Protein AF-0000000069873678 (afdb_homodimer)

Radius of gyration: 23.86 Å; Cα contacts (8 Å, |Δi|>4): 475; chains: 2; bounding box: 58×90×46 Å

InterPro domains:
  IPR001647 DNA-binding HTH domain, TetR-type [PF00440] (11-56)
  IPR001647 DNA-binding HTH domain, TetR-type [PS50977] (5-65)
  IPR009057 Homedomain-like superfamily [SSF46689] (2-70)

Nearest PDB structures (foldseek):
  3ppb-assembly1_B  TM=6.977E-01  e=7.690E-06  Shewanella loihica PV-4
  4mo7-assembly1_A-2  TM=7.384E-01  e=1.242E-04  Pseudomonas fluorescens A506
  2ras-assembly1_A  TM=6.532E-01  e=5.915E-05  Novosphingobium aromaticivorans DSM 12444
  3him-assembly1_A  TM=7.157E-01  e=1.591E-03  Rhodococcus jostii
  3anp-assembly2_B  TM=6.110E-01  e=5.228E-04  Thermus thermophilus

Foldseek 3Di:
DPPPPPLLNLLLVLQLVVCLVPNLVRDDLCVSCVSSVHDSVVVCVNQVDSLSSLLVSVCVLCVVLLVQLVVLLPDPDQLLVSLVSNLVSVLVSLLVCLLSVLRLVVCVVVPNPSSVVCVVCCCVTSVVSSLVSQVSCVVVVFFADDDSVVLSCLLCCQQRVLSSVLNNCVPPDVVVCVVVCVVCVCLSNPSVNSSVSNVVSSVVGTRD/DPPPPPLLNLLLVLQLVVCLVPNLVPDDLCVSCVSSVHDSVVVCVNQVDSLSSLLVSVCVLCVVLQVQLVVLLPDPDQLLVSLLSNLVSVLVSLLVCLLSVLRLVVCVVVPNPSSVVCVVPCCVTSVVSSLVSQVSCVVVVFFADDDSVVLSCLLCCQRRVLSSVLSNCVPPDVVVCVVVCVVCVCLSNPSVNSSVSNVVSSVVGTRD

Secondary structure (DSSP, 8-state):
------HHHHHHHHHHHHHHHH-STT--HHHHHHHHT--HHHHHHHHSSHHHHHHHHHHHHHHHHHHHHHHHHTS---HHHHHHHHHHHHHHHHHHHHHHHHHHHHHHHTT-HHHHHHHHTGGGSHHHHHHHHHHHHHHHTSB-SS-HHHHHHHHHHHHHHHHHHHHHHHHS-HHHHHHHIIIIIHHHT-HHHHHHHHHHHHHHHB--/------HHHHHHHHHHHHHHHH-STT--HHHHHHHHT--HHHHHHHHSSHHHHHHHHHHHHHHHHHHHHHHHHTS---HHHHHHHHHHHHHHHHHHHHHHHHHHHHHHHTT-HHHHHHHHTGGGSHHHHHHHHHHHHHHHTSB-SS-HHHHHHHHHHHHHHHHHHHHHHHHS-HHHHHHHIIIIIHHHT-HHHHHHHHHHHHHHHB--

Structure (mmCIF, N/CA/C/O backbone):
data_AF-0000000069873678-model_v1
#
loop_
_entity.id
_entity.type
_entity.pdbx_description
1 polymer 'Transcriptional regulator, TetR family'
#
loop_
_atom_site.group_PDB
_atom_site.id
_atom_site.type_symbol
_atom_site.label_atom_id
_atom_site.label_alt_id
_atom_site.label_comp_id
_atom_site.label_asym_id
_atom_site.label_entity_id
_atom_site.label_seq_id
_atom_site.pdbx_PDB_ins_code
_atom_site.Cartn_x
_atom_site.Cartn_y
_atom_site.Cartn_z
_atom_site.occupancy
_atom_site.B_iso_or_equiv
_atom_site.auth_seq_id
_atom_site.auth_comp_id
_atom_site.auth_asym_id
_atom_site.auth_atom_id
_atom_site.pdbx_PDB_model_num
ATOM 1 N N . MET A 1 1 ? 19.719 -43.75 -8.406 1 40.03 1 MET A N 1
ATOM 2 C CA . MET A 1 1 ? 20.516 -42.531 -8.469 1 40.03 1 MET A CA 1
ATOM 3 C C . MET A 1 1 ? 19.609 -41.281 -8.43 1 40.03 1 MET A C 1
ATOM 5 O O . MET A 1 1 ? 18.609 -41.219 -9.156 1 40.03 1 MET A O 1
ATOM 9 N N . PRO A 1 2 ? 19.422 -40.688 -7.355 1 47.22 2 PRO A N 1
ATOM 10 C CA . PRO A 1 2 ? 18.391 -39.625 -7.336 1 47.22 2 PRO A CA 1
ATOM 11 C C . PRO A 1 2 ? 18.328 -38.844 -8.641 1 47.22 2 PRO A C 1
ATOM 13 O O . PRO A 1 2 ? 19.328 -38.719 -9.344 1 47.22 2 PRO A O 1
ATOM 16 N N . LYS A 1 3 ? 17.359 -39.031 -9.383 1 52.12 3 LYS A N 1
ATOM 17 C CA . LYS A 1 3 ? 17.203 -38.438 -10.711 1 52.12 3 LYS A CA 1
ATOM 18 C C . LYS A 1 3 ? 17.922 -37.125 -10.812 1 52.12 3 LYS A C 1
ATOM 20 O O . LYS A 1 3 ? 17.703 -36.219 -9.992 1 52.12 3 LYS A O 1
ATOM 25 N N . ARG A 1 4 ? 19.078 -36.969 -11.289 1 53.94 4 ARG A N 1
ATOM 26 C CA . ARG A 1 4 ? 20.062 -35.906 -11.555 1 53.94 4 ARG A CA 1
ATOM 27 C C . ARG A 1 4 ? 19.375 -34.625 -12.016 1 53.94 4 ARG A C 1
ATOM 29 O O . ARG A 1 4 ? 18.734 -34.594 -13.07 1 53.94 4 ARG A O 1
ATOM 36 N N . LYS A 1 5 ? 18.875 -33.812 -11.016 1 65.31 5 LYS A N 1
ATOM 37 C CA . LYS A 1 5 ? 18.266 -32.562 -11.453 1 65.31 5 LYS A CA 1
ATOM 38 C C . LYS A 1 5 ? 19.047 -31.938 -12.602 1 65.31 5 LYS A C 1
ATOM 40 O O . LYS A 1 5 ? 20.281 -31.859 -12.562 1 65.31 5 LYS A O 1
ATOM 45 N N . SER A 1 6 ? 18.391 -31.859 -13.711 1 89.12 6 SER A N 1
ATOM 46 C CA . SER A 1 6 ? 19.031 -31.266 -14.875 1 89.12 6 SER A CA 1
ATOM 47 C C . SER A 1 6 ? 19.766 -29.969 -14.5 1 89.12 6 SER A C 1
ATOM 49 O O . SER A 1 6 ? 19.469 -29.375 -13.461 1 89.12 6 SER A O 1
ATOM 51 N N . THR A 1 7 ? 20.969 -29.812 -14.906 1 93.38 7 THR A N 1
ATOM 52 C CA . THR A 1 7 ? 21.719 -28.562 -14.766 1 93.38 7 THR A CA 1
ATOM 53 C C . THR A 1 7 ? 20.797 -27.359 -14.805 1 93.38 7 THR A C 1
ATOM 55 O O . THR A 1 7 ? 20.969 -26.406 -14.047 1 93.38 7 THR A O 1
ATOM 58 N N . ARG A 1 8 ? 19.828 -27.547 -15.578 1 95.56 8 ARG A N 1
ATOM 59 C CA . ARG A 1 8 ? 18.859 -26.469 -15.719 1 95.56 8 ARG A CA 1
ATOM 60 C C . ARG A 1 8 ? 18.094 -26.234 -14.414 1 95.56 8 ARG A C 1
ATOM 62 O O . ARG A 1 8 ? 17.984 -25.094 -13.953 1 95.56 8 ARG A O 1
ATOM 69 N N . GLU A 1 9 ? 17.594 -27.281 -13.773 1 96.44 9 GLU A N 1
ATOM 70 C CA . GLU A 1 9 ? 16.859 -27.203 -12.516 1 96.44 9 GLU A CA 1
ATOM 71 C C . GLU A 1 9 ? 17.766 -26.719 -11.383 1 96.44 9 GLU A C 1
ATOM 73 O O . GLU A 1 9 ? 17.344 -25.938 -10.531 1 96.44 9 GLU A O 1
ATOM 78 N N . HIS A 1 10 ? 18.938 -27.219 -11.453 1 96.62 10 HIS A N 1
ATOM 79 C CA . HIS A 1 10 ? 19.906 -26.812 -10.438 1 96.62 10 HIS A CA 1
ATOM 80 C C . HIS A 1 10 ? 20.188 -25.312 -10.5 1 96.62 10 HIS A C 1
ATOM 82 O O . HIS A 1 10 ? 20.25 -24.641 -9.461 1 96.62 10 HIS A O 1
ATOM 88 N N . LEU A 1 11 ? 20.359 -24.766 -11.664 1 97.25 11 LEU A N 1
ATOM 89 C CA . LEU A 1 11 ? 20.562 -23.344 -11.859 1 97.25 11 LEU A CA 1
ATOM 90 C C . LEU A 1 11 ? 19.359 -22.547 -11.375 1 97.25 11 LEU A C 1
ATOM 92 O O . LEU A 1 11 ? 19.516 -21.516 -10.703 1 97.25 11 LEU A O 1
ATOM 96 N N . LEU A 1 12 ? 18.203 -23.047 -11.68 1 97.5 12 LEU A N 1
ATOM 97 C CA . LEU A 1 12 ? 16.984 -22.359 -11.258 1 97.5 12 LEU A CA 1
ATOM 98 C C . LEU A 1 12 ? 16.844 -22.375 -9.734 1 97.5 12 LEU A C 1
ATOM 100 O O . LEU A 1 12 ? 16.5 -21.359 -9.133 1 97.5 12 LEU A O 1
ATOM 104 N N . ASN A 1 13 ? 17.156 -23.484 -9.109 1 97.31 13 ASN A N 1
ATOM 105 C CA . ASN A 1 13 ? 17.078 -23.594 -7.656 1 97.31 13 ASN A CA 1
ATOM 106 C C . ASN A 1 13 ? 18.094 -22.672 -6.977 1 97.31 13 ASN A C 1
ATOM 108 O O . ASN A 1 13 ? 17.766 -22 -5.996 1 97.31 13 ASN A O 1
ATOM 112 N N . THR A 1 14 ? 19.266 -22.672 -7.516 1 97.44 14 THR A N 1
ATOM 113 C CA . THR A 1 14 ? 20.312 -21.812 -6.977 1 97.44 14 THR A CA 1
ATOM 114 C C . THR A 1 14 ? 19.953 -20.328 -7.152 1 97.44 14 THR A C 1
ATOM 116 O O . THR A 1 14 ? 20.141 -19.531 -6.234 1 97.44 14 THR A O 1
ATOM 119 N N . GLY A 1 15 ? 19.469 -20 -8.328 1 97.44 15 GLY A N 1
ATOM 120 C CA . GLY A 1 15 ? 19.016 -18.641 -8.586 1 97.44 15 GLY A CA 1
ATOM 121 C C . GLY A 1 15 ? 17.922 -18.188 -7.652 1 97.44 15 GLY A C 1
ATOM 122 O O . GLY A 1 15 ? 17.906 -17.031 -7.203 1 97.44 15 GLY A O 1
ATOM 123 N N . ALA A 1 16 ? 17.031 -19.109 -7.359 1 96.62 16 ALA A N 1
ATOM 124 C CA . ALA A 1 16 ? 15.938 -18.797 -6.441 1 96.62 16 ALA A CA 1
ATOM 125 C C . ALA A 1 16 ? 16.469 -18.438 -5.059 1 96.62 16 ALA A C 1
ATOM 127 O O . ALA A 1 16 ? 15.969 -17.5 -4.414 1 96.62 16 ALA A O 1
ATOM 128 N N . MET A 1 17 ? 17.453 -19.125 -4.66 1 95.5 17 MET A N 1
ATOM 129 C CA . MET A 1 17 ? 18.062 -18.859 -3.369 1 95.5 17 MET A CA 1
ATOM 130 C C . MET A 1 17 ? 18.734 -17.484 -3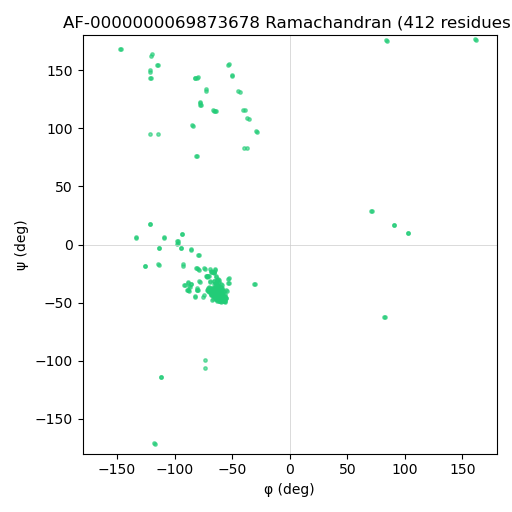.367 1 95.5 17 MET A C 1
ATOM 132 O O . MET A 1 17 ? 18.578 -16.703 -2.42 1 95.5 17 MET A O 1
ATOM 136 N N . ILE A 1 18 ? 19.438 -17.141 -4.438 1 95.69 18 ILE A N 1
ATOM 137 C CA . ILE A 1 18 ? 20.141 -15.867 -4.551 1 95.69 18 ILE A CA 1
ATOM 138 C C . ILE A 1 18 ? 19.125 -14.719 -4.547 1 95.69 18 ILE A C 1
ATOM 140 O O . ILE A 1 18 ? 19.281 -13.758 -3.791 1 95.69 18 ILE A O 1
ATOM 144 N N . VAL A 1 19 ? 18.094 -14.867 -5.324 1 95.38 19 VAL A N 1
ATOM 145 C CA . VAL A 1 19 ? 17.094 -13.812 -5.477 1 95.38 19 VAL A CA 1
ATOM 146 C C . VAL A 1 19 ? 16.297 -13.664 -4.184 1 95.38 19 VAL A C 1
ATOM 148 O O . VAL A 1 19 ? 15.914 -12.555 -3.807 1 95.38 19 VAL A O 1
ATOM 151 N N . GLY A 1 20 ? 16.047 -14.75 -3.566 1 91.56 20 GLY A N 1
ATOM 152 C CA . GLY A 1 20 ? 15.367 -14.711 -2.281 1 91.56 20 GLY A CA 1
ATOM 153 C C . GLY A 1 20 ? 16.141 -13.953 -1.22 1 91.56 20 GLY A C 1
ATOM 154 O O . GLY A 1 20 ? 15.555 -13.289 -0.365 1 91.56 20 GLY A O 1
ATOM 155 N N . GLU A 1 21 ? 17.422 -13.984 -1.313 1 86.81 21 GLU A N 1
ATOM 156 C CA . GLU A 1 21 ? 18.312 -13.375 -0.322 1 86.81 21 GLU A CA 1
ATOM 157 C C . GLU A 1 21 ? 18.578 -11.906 -0.65 1 86.81 21 GLU A C 1
ATOM 159 O O . GLU A 1 21 ? 18.609 -11.062 0.245 1 86.81 21 GLU A O 1
ATOM 164 N N . SER A 1 22 ? 18.75 -11.664 -2.023 1 87.62 22 SER A N 1
ATOM 165 C CA . SER A 1 22 ? 19.328 -10.352 -2.344 1 87.62 22 SER A CA 1
ATOM 166 C C . SER A 1 22 ? 18.547 -9.672 -3.463 1 87.62 22 SER A C 1
ATOM 168 O O . SER A 1 22 ? 18.922 -8.594 -3.924 1 87.62 22 SER A O 1
ATOM 170 N N . GLY A 1 23 ? 17.453 -10.289 -3.859 1 92 23 GLY A N 1
ATOM 171 C CA . GLY A 1 23 ? 16.656 -9.672 -4.91 1 92 23 GLY A CA 1
ATOM 172 C C . GLY A 1 23 ? 17.156 -10 -6.305 1 92 23 GLY A C 1
ATOM 173 O O . GLY A 1 23 ? 18.203 -10.641 -6.465 1 92 23 GLY A O 1
ATOM 174 N N . LEU A 1 24 ? 16.422 -9.547 -7.309 1 95.38 24 LEU A N 1
ATOM 175 C CA . LEU A 1 24 ? 16.734 -9.867 -8.703 1 95.38 24 LEU A CA 1
ATOM 176 C C . LEU A 1 24 ? 17.984 -9.148 -9.156 1 95.38 24 LEU A C 1
ATOM 178 O O . LEU A 1 24 ? 18.797 -9.719 -9.891 1 95.38 24 LEU A O 1
ATOM 182 N N . ARG A 1 25 ? 18.141 -7.98 -8.734 1 91.69 25 ARG A N 1
ATOM 183 C CA . ARG A 1 25 ? 19.219 -7.129 -9.227 1 91.69 25 ARG A CA 1
ATOM 184 C C . ARG A 1 25 ? 20.578 -7.656 -8.789 1 91.69 25 ARG A C 1
ATOM 186 O O . ARG A 1 25 ? 21.594 -7.418 -9.461 1 91.69 25 ARG A O 1
ATOM 193 N N . ALA A 1 26 ? 20.625 -8.375 -7.789 1 92.06 26 ALA A N 1
ATOM 194 C CA . ALA A 1 26 ? 21.875 -8.883 -7.246 1 92.06 26 ALA A CA 1
ATOM 195 C C . ALA A 1 26 ? 22.344 -10.117 -8.016 1 92.06 26 ALA A C 1
ATOM 197 O O . ALA A 1 26 ? 23.516 -10.516 -7.906 1 92.06 26 ALA A O 1
ATOM 198 N N . LEU A 1 27 ? 21.469 -10.734 -8.68 1 96.56 27 LEU A N 1
ATOM 199 C CA . LEU A 1 27 ? 21.828 -11.961 -9.383 1 96.56 27 LEU A CA 1
ATOM 200 C C . LEU A 1 27 ? 22.578 -11.656 -10.68 1 96.56 27 LEU A C 1
ATOM 202 O O . LEU A 1 27 ? 22.062 -10.953 -11.547 1 96.56 27 LEU A O 1
ATOM 206 N N . THR A 1 28 ? 23.812 -12.141 -10.797 1 96.62 28 THR A N 1
ATOM 207 C CA . THR A 1 28 ? 24.594 -12.086 -12.023 1 96.62 28 THR A CA 1
ATOM 208 C C . THR A 1 28 ? 24.844 -13.484 -12.57 1 96.62 28 THR A C 1
ATOM 210 O O . THR A 1 28 ? 24.844 -14.461 -11.82 1 96.62 28 THR A O 1
ATOM 213 N N . VAL A 1 29 ? 25.047 -13.492 -13.898 1 97.5 29 VAL A N 1
ATOM 214 C CA . VAL A 1 29 ? 25.281 -14.781 -14.539 1 97.5 29 VAL A CA 1
ATOM 215 C C . VAL A 1 29 ? 26.562 -15.406 -13.977 1 97.5 29 VAL A C 1
ATOM 217 O O . VAL A 1 29 ? 26.578 -16.594 -13.641 1 97.5 29 VAL A O 1
ATOM 220 N N . ARG A 1 30 ? 27.594 -14.609 -13.852 1 97.06 30 ARG A N 1
ATOM 221 C CA . ARG A 1 30 ? 28.859 -15.094 -13.312 1 97.06 30 ARG A CA 1
ATOM 222 C C . ARG A 1 30 ? 28.688 -15.586 -11.875 1 97.06 30 ARG A C 1
ATOM 224 O O . ARG A 1 30 ? 29.141 -16.672 -11.531 1 97.06 30 ARG A O 1
ATOM 231 N N . GLY A 1 31 ? 28.047 -14.797 -11.055 1 96.94 31 GLY A N 1
ATOM 232 C CA . GLY A 1 31 ? 27.828 -15.156 -9.664 1 96.94 31 GLY A CA 1
ATOM 233 C C . GLY A 1 31 ? 26.984 -16.406 -9.5 1 96.94 31 GLY A C 1
ATOM 234 O O . GLY A 1 31 ? 27.266 -17.25 -8.648 1 96.94 31 GLY A O 1
ATOM 235 N N . LEU A 1 32 ? 25.922 -16.5 -10.242 1 97.81 32 LEU A N 1
ATOM 236 C CA . LEU A 1 32 ? 25.047 -17.656 -10.203 1 97.81 32 LEU A CA 1
ATOM 237 C C . LEU A 1 32 ? 25.797 -18.922 -10.625 1 97.81 32 LEU A C 1
ATOM 239 O O . LEU A 1 32 ? 25.703 -19.953 -9.969 1 97.81 32 LEU A O 1
ATOM 243 N N . SER A 1 33 ? 26.547 -18.844 -11.703 1 97.44 33 SER A N 1
ATOM 244 C CA . SER A 1 33 ? 27.297 -19.984 -12.203 1 97.44 33 SER A CA 1
ATOM 245 C C . SER A 1 33 ? 28.312 -20.469 -11.164 1 97.44 33 SER A C 1
ATOM 247 O O . SER A 1 33 ? 28.438 -21.672 -10.93 1 97.44 33 SER A O 1
ATOM 249 N N . LEU A 1 34 ? 28.938 -19.578 -10.555 1 96.88 34 LEU A N 1
ATOM 250 C CA . LEU A 1 34 ? 29.922 -19.906 -9.523 1 96.88 34 LEU A CA 1
ATOM 251 C C . LEU A 1 34 ? 29.25 -20.625 -8.352 1 96.88 34 LEU A C 1
ATOM 253 O O . LEU A 1 34 ? 29.734 -21.672 -7.902 1 96.88 34 LEU A O 1
ATOM 257 N N . ARG A 1 35 ? 28.203 -20.125 -7.934 1 96.69 35 ARG A N 1
ATOM 258 C CA . ARG A 1 35 ? 27.5 -20.703 -6.785 1 96.69 35 ARG A CA 1
ATOM 259 C C . ARG A 1 35 ? 26.938 -22.078 -7.121 1 96.69 35 ARG A C 1
ATOM 261 O O . ARG A 1 35 ? 26.875 -22.969 -6.266 1 96.69 35 ARG A O 1
ATOM 268 N N . ALA A 1 36 ? 26.469 -22.234 -8.305 1 96.81 36 ALA A N 1
ATOM 269 C CA . ALA A 1 36 ? 25.875 -23.484 -8.758 1 96.81 36 ALA A CA 1
ATOM 270 C C . ALA A 1 36 ? 26.953 -24.5 -9.125 1 96.81 36 ALA A C 1
ATOM 272 O O . ALA A 1 36 ? 26.641 -25.656 -9.414 1 96.81 36 ALA A O 1
ATOM 273 N N . GLY A 1 37 ? 28.156 -24.062 -9.156 1 96.75 37 GLY A N 1
ATOM 274 C CA . GLY A 1 37 ? 29.234 -24.953 -9.539 1 96.75 37 GLY A CA 1
ATOM 275 C C . GLY A 1 37 ? 29.219 -25.312 -11.008 1 96.75 37 GLY A C 1
ATOM 276 O O . GLY A 1 37 ? 29.516 -26.453 -11.383 1 96.75 37 GLY A O 1
ATOM 277 N N . THR A 1 38 ? 28.734 -24.469 -11.797 1 95.38 38 THR A N 1
ATOM 278 C CA . THR A 1 38 ? 28.719 -24.625 -13.242 1 95.38 38 THR A CA 1
ATOM 279 C C . THR A 1 38 ? 29.531 -23.531 -13.914 1 95.38 38 THR A C 1
ATOM 281 O O . THR A 1 38 ? 30.312 -22.828 -13.25 1 95.38 38 THR A O 1
ATOM 284 N N . ASN A 1 39 ? 29.516 -23.391 -15.211 1 93.19 39 ASN A N 1
ATOM 285 C CA . ASN A 1 39 ? 30.172 -22.297 -15.922 1 93.19 39 ASN A CA 1
ATOM 286 C C . ASN A 1 39 ? 29.188 -21.453 -16.719 1 93.19 39 ASN A C 1
ATOM 288 O O . ASN A 1 39 ? 28.031 -21.859 -16.906 1 93.19 39 ASN A O 1
ATOM 292 N N . THR A 1 40 ? 29.656 -20.328 -17.078 1 95.44 40 THR A N 1
ATOM 293 C CA . THR A 1 40 ? 28.797 -19.359 -17.766 1 95.44 40 THR A CA 1
ATOM 294 C C . THR A 1 40 ? 28.312 -19.938 -19.109 1 95.44 40 THR A C 1
ATOM 296 O O . THR A 1 40 ? 27.219 -19.625 -19.562 1 95.44 40 THR A O 1
ATOM 299 N N . GLY A 1 41 ? 29.141 -20.734 -19.719 1 95.44 41 GLY A N 1
ATOM 300 C CA . GLY A 1 41 ? 28.734 -21.391 -20.953 1 95.44 41 GLY A CA 1
ATOM 301 C C . GLY A 1 41 ? 27.516 -22.266 -20.797 1 95.44 41 GLY A C 1
ATOM 302 O O . GLY A 1 41 ? 26.609 -22.25 -21.641 1 95.44 41 GLY A O 1
ATOM 303 N N . SER A 1 42 ? 27.484 -23 -19.781 1 95.06 42 SER A N 1
ATOM 304 C CA . SER A 1 42 ? 26.344 -23.844 -19.438 1 95.06 42 SER A CA 1
ATOM 305 C C . SER A 1 42 ? 25.094 -23 -19.234 1 95.06 42 SER A C 1
ATOM 307 O O . SER A 1 42 ? 24 -23.391 -19.688 1 95.06 42 SER A O 1
ATOM 309 N N . PHE A 1 43 ? 25.188 -21.859 -18.578 1 97.25 43 PHE A N 1
ATOM 310 C CA . PHE A 1 43 ? 24.062 -20.953 -18.375 1 97.25 43 PHE A CA 1
ATOM 311 C C . PHE A 1 43 ? 23.5 -20.484 -19.719 1 97.25 43 PHE A C 1
ATOM 313 O O . PHE A 1 43 ? 22.297 -20.547 -19.938 1 97.25 43 PHE A O 1
ATOM 320 N N . VAL A 1 44 ? 24.422 -20.031 -20.578 1 96.94 44 VAL A N 1
ATOM 321 C CA . VAL A 1 44 ? 24.016 -19.5 -21.875 1 96.94 44 VAL A CA 1
ATOM 322 C C . VAL A 1 44 ? 23.328 -20.578 -22.688 1 96.94 44 VAL A C 1
ATOM 324 O O . VAL A 1 44 ? 22.344 -20.312 -23.391 1 96.94 44 VAL A O 1
ATOM 327 N N . TYR A 1 45 ? 23.844 -21.766 -22.547 1 96.44 45 TYR A N 1
ATOM 328 C CA . TYR A 1 45 ? 23.266 -22.891 -23.25 1 96.44 45 TYR A CA 1
ATOM 329 C C . TYR A 1 45 ? 21.812 -23.125 -22.812 1 96.44 45 TYR A C 1
ATOM 331 O O . TYR A 1 45 ? 20.938 -23.344 -23.641 1 96.44 45 TYR A O 1
ATOM 339 N N . HIS A 1 46 ? 21.516 -23.062 -21.594 1 96.81 46 HIS A N 1
ATOM 340 C CA . HIS A 1 46 ? 20.219 -23.438 -21.047 1 96.81 46 HIS A CA 1
ATOM 341 C C . HIS A 1 46 ? 19.25 -22.266 -21.109 1 96.81 46 HIS A C 1
ATOM 343 O O . HIS A 1 46 ? 18.047 -22.453 -21.328 1 96.81 46 HIS A O 1
ATOM 349 N N . PHE A 1 47 ? 19.734 -20.953 -20.891 1 97.56 47 PHE A N 1
ATOM 350 C CA . PHE A 1 47 ? 18.797 -19.859 -20.688 1 97.56 47 PHE A CA 1
ATOM 351 C C . PHE A 1 47 ? 19.062 -18.719 -21.672 1 97.56 47 PHE A C 1
ATOM 353 O O . PHE A 1 47 ? 18.203 -17.859 -21.891 1 97.56 47 PHE A O 1
ATOM 360 N N . GLY A 1 48 ? 20.219 -18.734 -22.219 1 96.75 48 GLY A N 1
ATOM 361 C CA . GLY A 1 48 ? 20.578 -17.703 -23.156 1 96.75 48 GLY A CA 1
ATOM 362 C C . GLY A 1 48 ? 21.062 -16.422 -22.484 1 96.75 48 GLY A C 1
ATOM 363 O O . GLY A 1 48 ? 22.219 -16.031 -22.641 1 96.75 48 GLY A O 1
ATOM 364 N N . ASN A 1 49 ? 20.219 -15.742 -21.688 1 96.75 49 ASN A N 1
ATOM 365 C CA . ASN A 1 49 ? 20.594 -14.5 -21.031 1 96.75 49 ASN A CA 1
ATOM 366 C C . ASN A 1 49 ? 19.922 -14.352 -19.672 1 96.75 49 ASN A C 1
ATOM 368 O O . ASN A 1 49 ? 19.047 -15.141 -19.328 1 96.75 49 ASN A O 1
ATOM 372 N N . ARG A 1 50 ? 20.375 -13.406 -18.922 1 97.31 50 ARG A N 1
ATOM 373 C CA . ARG A 1 50 ? 19.922 -13.164 -17.562 1 97.31 50 ARG A CA 1
ATOM 374 C C . ARG A 1 50 ? 18.422 -12.867 -17.516 1 97.31 50 ARG A C 1
ATOM 376 O O . ARG A 1 50 ? 17.703 -13.367 -16.641 1 97.31 50 ARG A O 1
ATOM 383 N N . GLU A 1 51 ? 17.969 -12.125 -18.453 1 96 51 GLU A N 1
ATOM 384 C CA . GLU A 1 51 ? 16.562 -11.727 -18.469 1 96 51 GLU A CA 1
ATOM 385 C C . GLU A 1 51 ? 15.656 -12.938 -18.672 1 96 51 GLU A C 1
ATOM 387 O O . GLU A 1 51 ? 14.641 -13.07 -17.984 1 96 51 GLU A O 1
ATOM 392 N N . ALA A 1 52 ? 16.031 -13.719 -19.547 1 96.62 52 ALA A N 1
ATOM 393 C CA . ALA A 1 52 ? 15.266 -14.945 -19.781 1 96.62 52 ALA A CA 1
ATOM 394 C C . ALA A 1 52 ? 15.258 -15.828 -18.531 1 96.62 52 ALA A C 1
ATOM 396 O O . ALA A 1 52 ? 14.227 -16.406 -18.188 1 96.62 52 ALA A O 1
ATOM 397 N N . PHE A 1 53 ? 16.438 -15.969 -17.953 1 98.06 53 PHE A N 1
ATOM 398 C CA . PHE A 1 53 ? 16.562 -16.75 -16.719 1 98.06 53 PHE A CA 1
ATOM 399 C C . PHE A 1 53 ? 15.633 -16.203 -15.641 1 98.06 53 PHE A C 1
ATOM 401 O O . PHE A 1 53 ? 14.867 -16.953 -15.031 1 98.06 53 PHE A O 1
ATOM 408 N N . LEU A 1 54 ? 15.656 -14.906 -15.414 1 98 54 LEU A N 1
ATOM 409 C CA . LEU A 1 54 ? 14.859 -14.273 -14.367 1 98 54 LEU A CA 1
ATOM 410 C C . LEU A 1 54 ? 13.367 -14.414 -14.664 1 98 54 LEU A C 1
ATOM 412 O O . LEU A 1 54 ? 12.562 -14.617 -13.758 1 98 54 LEU A O 1
ATOM 416 N N . THR A 1 55 ? 13.031 -14.242 -15.93 1 96.19 55 THR A N 1
ATOM 417 C CA . THR A 1 55 ? 11.633 -14.406 -16.328 1 96.19 55 THR A CA 1
ATOM 418 C C . THR A 1 55 ? 11.133 -15.805 -15.977 1 96.19 55 THR A C 1
ATOM 420 O O . THR A 1 55 ? 10.062 -15.953 -15.391 1 96.19 55 THR A O 1
ATOM 423 N N . GLU A 1 56 ? 11.922 -16.75 -16.297 1 96.88 56 GLU A N 1
ATOM 424 C CA . GLU A 1 56 ? 11.547 -18.125 -15.984 1 96.88 56 GLU A CA 1
ATOM 425 C C . GLU A 1 56 ? 11.477 -18.344 -14.477 1 96.88 56 GLU A C 1
ATOM 427 O O . GLU A 1 56 ? 10.578 -19.047 -13.984 1 96.88 56 GLU A O 1
ATOM 432 N N . LEU A 1 57 ? 12.422 -17.859 -13.781 1 97.44 57 LEU A N 1
ATOM 433 C CA . LEU A 1 57 ? 12.461 -17.984 -12.328 1 97.44 57 LEU A CA 1
ATOM 434 C C . LEU A 1 57 ? 11.203 -17.406 -11.695 1 97.44 57 LEU A C 1
ATOM 436 O O . LEU A 1 57 ? 10.594 -18.031 -10.82 1 97.44 57 LEU A O 1
ATOM 440 N N . LEU A 1 58 ? 10.758 -16.266 -12.133 1 97.06 58 LEU A N 1
ATOM 441 C CA . LEU A 1 58 ? 9.57 -15.602 -11.602 1 97.06 58 LEU A CA 1
ATOM 442 C C . LEU A 1 58 ? 8.305 -16.391 -11.938 1 97.06 58 LEU A C 1
ATOM 444 O O . LEU A 1 58 ? 7.398 -16.5 -11.117 1 97.06 58 LEU A O 1
ATOM 448 N N . GLU A 1 59 ? 8.297 -16.875 -13.148 1 95.5 59 GLU A N 1
ATOM 449 C CA . GLU A 1 59 ? 7.145 -17.688 -13.547 1 95.5 59 GLU A CA 1
ATOM 450 C C . GLU A 1 59 ? 7.02 -18.938 -12.688 1 95.5 59 GLU A C 1
ATOM 452 O O . GLU A 1 59 ? 5.918 -19.297 -12.258 1 95.5 59 GLU A O 1
ATOM 457 N N . ARG A 1 60 ? 8.133 -19.547 -12.5 1 95.62 60 ARG A N 1
ATOM 458 C CA . ARG A 1 60 ? 8.148 -20.734 -11.664 1 95.62 60 ARG A CA 1
ATOM 459 C C . ARG A 1 60 ? 7.711 -20.406 -10.234 1 95.62 60 ARG A C 1
ATOM 461 O O . ARG A 1 60 ? 6.969 -21.172 -9.617 1 95.62 60 ARG A O 1
ATOM 468 N N . TRP A 1 61 ? 8.172 -19.344 -9.734 1 95.81 61 TRP A N 1
ATOM 469 C CA . TRP A 1 61 ? 7.828 -18.891 -8.398 1 95.81 61 TRP A CA 1
ATOM 470 C C . TRP A 1 61 ? 6.332 -18.625 -8.281 1 95.81 61 TRP A C 1
ATOM 472 O O . TRP A 1 61 ? 5.711 -18.969 -7.27 1 95.81 61 TRP A O 1
ATOM 482 N N . TYR A 1 62 ? 5.75 -18.031 -9.32 1 95.62 62 TYR A N 1
ATOM 483 C CA . TYR A 1 62 ? 4.355 -17.609 -9.336 1 95.62 62 TYR A CA 1
ATOM 484 C C . TYR A 1 62 ? 3.428 -18.781 -9.609 1 95.62 62 TYR A C 1
ATOM 486 O O . TYR A 1 62 ? 2.25 -18.75 -9.242 1 95.62 62 TYR A O 1
ATOM 494 N N . GLU A 1 63 ? 3.842 -19.828 -10.164 1 93.88 63 GLU A N 1
ATOM 495 C CA . GLU A 1 63 ? 3.064 -20.922 -10.727 1 93.88 63 GLU A CA 1
ATOM 496 C C . GLU A 1 63 ? 2.162 -21.562 -9.68 1 93.88 63 GLU A C 1
ATOM 498 O O . GLU A 1 63 ? 0.993 -21.844 -9.945 1 93.88 63 GLU A O 1
ATOM 503 N N . PRO A 1 64 ? 2.637 -21.797 -8.508 1 92.12 64 PRO A N 1
ATOM 504 C CA . PRO A 1 64 ? 1.771 -22.438 -7.508 1 92.12 64 PRO A CA 1
ATOM 505 C C . PRO A 1 64 ? 0.521 -21.609 -7.207 1 92.12 64 PRO A C 1
ATOM 507 O O . PRO A 1 64 ? -0.55 -22.172 -6.965 1 92.12 64 PRO A O 1
ATOM 510 N N . LEU A 1 65 ? 0.596 -20.312 -7.18 1 92.12 65 LEU A N 1
ATOM 511 C CA . LEU A 1 65 ? -0.581 -19.484 -6.965 1 92.12 65 LEU A CA 1
ATOM 512 C C . LEU A 1 65 ? -1.591 -19.672 -8.094 1 92.12 65 LEU A C 1
ATOM 514 O O . LEU A 1 65 ? -2.781 -19.859 -7.836 1 92.12 65 LEU A O 1
ATOM 518 N N . PHE A 1 66 ? -1.129 -19.625 -9.281 1 88.88 66 PHE A N 1
ATOM 519 C CA . PHE A 1 66 ? -2.016 -19.719 -10.438 1 88.88 66 PHE A CA 1
ATOM 520 C C . PHE A 1 66 ? -2.697 -21.078 -10.484 1 88.88 66 PHE A C 1
ATOM 522 O O . PHE A 1 66 ? -3.883 -21.172 -10.812 1 88.88 66 PHE A O 1
ATOM 529 N N . THR A 1 67 ? -1.926 -22.078 -10.141 1 88.06 67 THR A N 1
ATOM 530 C CA . THR A 1 67 ? -2.482 -23.422 -10.117 1 88.06 67 THR A CA 1
ATOM 531 C C . THR A 1 67 ? -3.582 -23.547 -9.07 1 88.06 67 THR A C 1
ATOM 533 O O . THR A 1 67 ? -4.629 -24.141 -9.32 1 88.06 67 THR A O 1
ATOM 536 N N . GLY A 1 68 ? -3.357 -22.969 -7.898 1 87.38 68 GLY A N 1
ATOM 537 C CA . GLY A 1 68 ? -4.371 -22.969 -6.855 1 87.38 68 GLY A CA 1
ATOM 538 C C . GLY A 1 68 ? -5.641 -22.234 -7.266 1 87.38 68 GLY A C 1
ATOM 539 O O . GLY A 1 68 ? -6.746 -22.75 -7.047 1 87.38 68 GLY A O 1
ATOM 540 N N . ILE A 1 69 ? -5.5 -21.141 -7.918 1 89.88 69 ILE A N 1
ATOM 541 C CA . ILE A 1 69 ? -6.625 -20.297 -8.336 1 89.88 69 ILE A CA 1
ATOM 542 C C . ILE A 1 69 ? -7.43 -21.031 -9.414 1 89.88 69 ILE A C 1
ATOM 544 O O . ILE A 1 69 ? -8.664 -21 -9.398 1 89.88 69 ILE A O 1
ATOM 548 N N . ARG A 1 70 ? -6.777 -21.625 -10.312 1 84.5 70 ARG A N 1
ATOM 549 C CA . ARG A 1 70 ? -7.445 -22.344 -11.391 1 84.5 70 ARG A CA 1
ATOM 550 C C . ARG A 1 70 ? -8.25 -23.516 -10.836 1 84.5 70 ARG A C 1
ATOM 552 O O . ARG A 1 70 ? -9.336 -23.812 -11.336 1 84.5 70 ARG A O 1
ATOM 559 N N . THR A 1 71 ? -7.742 -24.109 -9.844 1 84.06 71 THR A N 1
ATOM 560 C CA . THR A 1 71 ? -8.445 -25.219 -9.203 1 84.06 71 THR A CA 1
ATOM 561 C C . THR A 1 71 ? -9.758 -24.75 -8.586 1 84.06 71 THR A C 1
ATOM 563 O O . THR A 1 71 ? -10.789 -25.391 -8.742 1 84.06 71 THR A O 1
ATOM 566 N N . HIS A 1 72 ? -9.742 -23.594 -7.977 1 83.25 72 HIS A N 1
ATOM 567 C CA . HIS A 1 72 ? -10.93 -23.078 -7.316 1 83.25 72 HIS A CA 1
ATOM 568 C C . HIS A 1 72 ? -11.906 -22.469 -8.328 1 83.25 72 HIS A C 1
ATOM 570 O O . HIS A 1 72 ? -13.117 -22.5 -8.117 1 83.25 72 HIS A O 1
ATOM 576 N N . ALA A 1 73 ? -11.375 -21.906 -9.406 1 79.25 73 ALA A N 1
ATOM 577 C CA . ALA A 1 73 ? -12.211 -21.297 -10.438 1 79.25 73 ALA A CA 1
ATOM 578 C C . ALA A 1 73 ? -13.062 -22.344 -11.148 1 79.25 73 ALA A C 1
ATOM 580 O O . ALA A 1 73 ? -14.133 -22.031 -11.68 1 79.25 73 ALA A O 1
ATOM 581 N N . ASN A 1 74 ? -12.617 -23.516 -11.094 1 79.25 74 ASN A N 1
ATOM 582 C CA . ASN A 1 74 ? -13.281 -24.562 -11.852 1 79.25 74 ASN A CA 1
ATOM 583 C C . ASN A 1 74 ? -14.25 -25.359 -10.977 1 79.25 74 ASN A C 1
ATOM 585 O O . ASN A 1 74 ? -14.938 -26.266 -11.469 1 79.25 74 ASN A O 1
ATOM 589 N N . ILE A 1 75 ? -14.312 -24.953 -9.727 1 76.81 75 ILE A N 1
ATOM 590 C CA . ILE A 1 75 ? -15.219 -25.656 -8.828 1 76.81 75 ILE A CA 1
ATOM 591 C C . ILE A 1 75 ? -16.641 -25.109 -9 1 76.81 75 ILE A C 1
ATOM 593 O O . ILE A 1 75 ? -16.828 -23.938 -9.352 1 76.81 75 ILE A O 1
ATOM 597 N N . HIS A 1 76 ? -17.578 -25.938 -8.914 1 84.31 76 HIS A N 1
ATOM 598 C CA . HIS A 1 76 ? -18.984 -25.547 -9 1 84.31 76 HIS A CA 1
ATOM 599 C C . HIS A 1 76 ? -19.484 -25 -7.66 1 84.31 76 HIS A C 1
ATOM 601 O O . HIS A 1 76 ? -20.109 -25.734 -6.887 1 84.31 76 HIS A O 1
ATOM 607 N N . LEU A 1 77 ? -19.141 -23.844 -7.328 1 87.19 77 LEU A N 1
ATOM 608 C CA . LEU A 1 77 ? -19.578 -23.094 -6.145 1 87.19 77 LEU A CA 1
ATOM 609 C C . LEU A 1 77 ? -20.25 -21.797 -6.539 1 87.19 77 LEU A C 1
ATOM 611 O O . LEU A 1 77 ? -20.016 -21.266 -7.633 1 87.19 77 LEU A O 1
ATOM 615 N N . PRO A 1 78 ? -21.219 -21.438 -5.633 1 91.94 78 PRO A N 1
ATOM 616 C CA . PRO A 1 78 ? -21.719 -20.078 -5.867 1 91.94 78 PRO A CA 1
ATOM 617 C C . PRO A 1 78 ? -20.594 -19.047 -5.996 1 91.94 78 PRO A C 1
ATOM 619 O O . PRO A 1 78 ? -19.531 -19.203 -5.375 1 91.94 78 PRO A O 1
ATOM 622 N N . ALA A 1 79 ? -20.781 -18.109 -6.789 1 92.06 79 ALA A N 1
ATOM 623 C CA . ALA A 1 79 ? -19.734 -17.172 -7.203 1 92.06 79 ALA A CA 1
ATOM 624 C C . ALA A 1 79 ? -19.078 -16.516 -5.992 1 92.06 79 ALA A C 1
ATOM 626 O O . ALA A 1 79 ? -17.859 -16.281 -5.984 1 92.06 79 ALA A O 1
ATOM 627 N N . PHE A 1 80 ? -19.859 -16.188 -5 1 93.19 80 PHE A N 1
ATOM 628 C CA . PHE A 1 80 ? -19.297 -15.531 -3.826 1 93.19 80 PHE A CA 1
ATOM 629 C C . PHE A 1 80 ? -18.359 -16.469 -3.07 1 93.19 80 PHE A C 1
ATOM 631 O O . PHE A 1 80 ? -17.297 -16.047 -2.602 1 93.19 80 PHE A O 1
ATOM 638 N N . GLU A 1 81 ? -18.75 -17.688 -2.945 1 92.44 81 GLU A N 1
ATOM 639 C CA . GLU A 1 81 ? -17.891 -18.672 -2.291 1 92.44 81 GLU A CA 1
ATOM 640 C C . GLU A 1 81 ? -16.625 -18.922 -3.09 1 92.44 81 GLU A C 1
ATOM 642 O O . GLU A 1 81 ? -15.555 -19.141 -2.514 1 92.44 81 GLU A O 1
ATOM 647 N N . LYS A 1 82 ? -16.766 -18.953 -4.375 1 93.25 82 LYS A N 1
ATOM 648 C CA . LYS A 1 82 ? -15.609 -19.047 -5.246 1 93.25 82 LYS A CA 1
ATOM 649 C C . LYS A 1 82 ? -14.648 -17.891 -5.027 1 93.25 82 LYS A C 1
ATOM 651 O O . LYS A 1 82 ? -13.438 -18.094 -4.922 1 93.25 82 LYS A O 1
ATOM 656 N N . LEU A 1 83 ? -15.211 -16.703 -4.973 1 93.44 83 LEU A N 1
ATOM 657 C CA . LEU A 1 83 ? -14.43 -15.492 -4.723 1 93.44 83 LEU A CA 1
ATOM 658 C C . LEU A 1 83 ? -13.664 -15.602 -3.406 1 93.44 83 LEU A C 1
ATOM 660 O O . LEU A 1 83 ? -12.469 -15.305 -3.352 1 93.44 83 LEU A O 1
ATOM 664 N N . GLU A 1 84 ? -14.312 -16.078 -2.416 1 93.12 84 GLU A N 1
ATOM 665 C CA . GLU A 1 84 ? -13.695 -16.25 -1.106 1 93.12 84 GLU A CA 1
ATOM 666 C C . GLU A 1 84 ? -12.539 -17.25 -1.173 1 93.12 84 GLU A C 1
ATOM 668 O O . GLU A 1 84 ? -11.484 -17.016 -0.576 1 93.12 84 GLU A O 1
ATOM 673 N N . ALA A 1 85 ? -12.734 -18.312 -1.848 1 92.5 85 ALA A N 1
ATOM 674 C CA . ALA A 1 85 ? -11.711 -19.344 -1.966 1 92.5 85 ALA A CA 1
ATOM 675 C C . ALA A 1 85 ? -10.484 -18.828 -2.697 1 92.5 85 ALA A C 1
ATOM 677 O O . ALA A 1 85 ? -9.352 -19.047 -2.26 1 92.5 85 ALA A O 1
ATOM 678 N N . ILE A 1 86 ? -10.742 -18.156 -3.799 1 93.19 86 ILE A N 1
ATOM 679 C CA . ILE A 1 86 ? -9.641 -17.609 -4.59 1 93.19 86 ILE A CA 1
ATOM 680 C C . ILE A 1 86 ? -8.875 -16.578 -3.77 1 93.19 86 ILE A C 1
ATOM 682 O O . ILE A 1 86 ? -7.641 -16.578 -3.76 1 93.19 86 ILE A O 1
ATOM 686 N N . LEU A 1 87 ? -9.57 -15.734 -3.082 1 93.12 87 LEU A N 1
ATOM 687 C CA . LEU A 1 87 ? -8.93 -14.734 -2.234 1 93.12 87 LEU A CA 1
ATOM 688 C C . LEU A 1 87 ? -8.125 -15.398 -1.121 1 93.12 87 LEU A C 1
ATOM 690 O O . LEU A 1 87 ? -7.082 -14.883 -0.715 1 93.12 87 LEU A O 1
ATOM 694 N N . GLY A 1 88 ? -8.648 -16.5 -0.625 1 90.5 88 GLY A N 1
ATOM 695 C CA . GLY A 1 88 ? -7.883 -17.266 0.336 1 90.5 88 GLY A CA 1
ATOM 696 C C . GLY A 1 88 ? -6.531 -17.719 -0.194 1 90.5 88 GLY A C 1
ATOM 697 O O . GLY A 1 88 ? -5.523 -17.625 0.511 1 90.5 88 GLY A O 1
ATOM 698 N N . ASP A 1 89 ? -6.488 -18.156 -1.43 1 91.88 89 ASP A N 1
ATOM 699 C CA . ASP A 1 89 ? -5.242 -18.547 -2.078 1 91.88 89 ASP A CA 1
ATOM 700 C C . ASP A 1 89 ? -4.285 -17.359 -2.197 1 91.88 89 ASP A C 1
ATOM 702 O O . ASP A 1 89 ? -3.09 -17.5 -1.92 1 91.88 89 ASP A O 1
ATOM 706 N N . VAL A 1 90 ? -4.801 -16.266 -2.578 1 91.94 90 VAL A N 1
ATOM 707 C CA . VAL A 1 90 ? -3.996 -15.07 -2.762 1 91.94 90 VAL A CA 1
ATOM 708 C C . VAL A 1 90 ? -3.4 -14.633 -1.424 1 91.94 90 VAL A C 1
ATOM 710 O O . VAL A 1 90 ? -2.211 -14.32 -1.339 1 91.94 90 VAL A O 1
ATOM 713 N N . MET A 1 91 ? -4.184 -14.672 -0.398 1 89 91 MET A N 1
ATOM 714 C CA . MET A 1 91 ? -3.729 -14.266 0.926 1 89 91 MET A CA 1
ATOM 715 C C . MET A 1 91 ? -2.631 -15.188 1.438 1 89 91 MET A C 1
ATOM 717 O O . MET A 1 91 ? -1.649 -14.734 2.025 1 89 91 MET A O 1
ATOM 721 N N . GLU A 1 92 ? -2.834 -16.406 1.253 1 89.06 92 GLU A N 1
ATOM 722 C CA . GLU A 1 92 ? -1.81 -17.359 1.667 1 89.06 92 GLU A CA 1
ATOM 723 C C . GLU A 1 92 ? -0.491 -17.109 0.943 1 89.06 92 GLU A C 1
ATOM 725 O O . GLU A 1 92 ? 0.58 -17.172 1.55 1 89.06 92 GLU A O 1
ATOM 730 N N . PHE A 1 93 ? -0.633 -16.859 -0.279 1 92.06 93 PHE A N 1
ATOM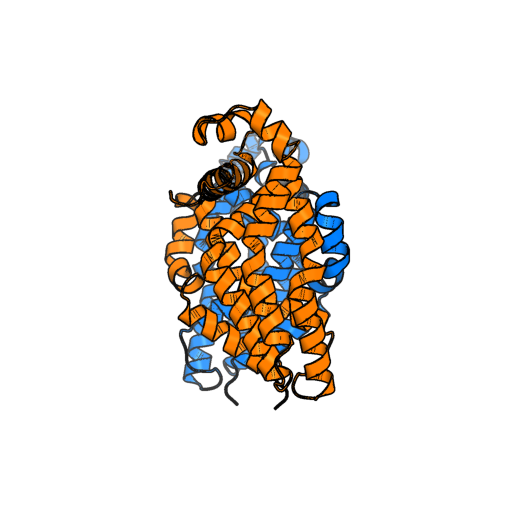 731 C CA . PHE A 1 93 ? 0.542 -16.531 -1.082 1 92.06 93 PHE A CA 1
ATOM 732 C C . PHE A 1 93 ? 1.237 -15.289 -0.555 1 92.06 93 PHE A C 1
ATOM 734 O O . PHE A 1 93 ? 2.463 -15.266 -0.422 1 92.06 93 PHE A O 1
ATOM 741 N N . LEU A 1 94 ? 0.485 -14.281 -0.231 1 88.69 94 LEU A N 1
ATOM 742 C CA . LEU A 1 94 ? 1.02 -13.023 0.288 1 88.69 94 LEU A CA 1
ATOM 743 C C . LEU A 1 94 ? 1.68 -13.242 1.646 1 88.69 94 LEU A C 1
ATOM 745 O O . LEU A 1 94 ? 2.736 -12.664 1.923 1 88.69 94 LEU A O 1
ATOM 749 N N . LEU A 1 95 ? 1.103 -14.039 2.453 1 85.06 95 LEU A N 1
ATOM 750 C CA . LEU A 1 95 ? 1.648 -14.328 3.775 1 85.06 95 LEU A CA 1
ATOM 751 C C . LEU A 1 95 ? 2.998 -15.031 3.666 1 85.06 95 LEU A C 1
ATOM 753 O O . LEU A 1 95 ? 3.906 -14.766 4.457 1 85.06 95 LEU A O 1
ATOM 757 N N . ARG A 1 96 ? 3.113 -15.797 2.672 1 87.06 96 ARG A N 1
ATOM 758 C CA . ARG A 1 96 ? 4.316 -16.609 2.512 1 87.06 96 ARG A CA 1
ATOM 759 C C . ARG A 1 96 ? 5.414 -15.82 1.801 1 87.06 96 ARG A C 1
ATOM 761 O O . ARG A 1 96 ? 6.598 -15.984 2.107 1 87.06 96 ARG A O 1
ATOM 768 N N . HIS A 1 97 ? 4.988 -14.945 0.872 1 89.5 97 HIS A N 1
ATOM 769 C CA . HIS A 1 97 ? 5.977 -14.367 -0.036 1 89.5 97 HIS A CA 1
ATOM 770 C C . HIS A 1 97 ? 5.992 -12.844 0.061 1 89.5 97 HIS A C 1
ATOM 772 O O . HIS A 1 97 ? 6.512 -12.172 -0.831 1 89.5 97 HIS A O 1
ATOM 778 N N . GLY A 1 98 ? 5.461 -12.312 1.071 1 84.56 98 GLY A N 1
ATOM 779 C CA . GLY A 1 98 ? 5.316 -10.875 1.204 1 84.56 98 GLY A CA 1
ATOM 780 C C . GLY A 1 98 ? 6.629 -10.125 1.055 1 84.56 98 GLY A C 1
ATOM 781 O O . GLY A 1 98 ? 6.691 -9.102 0.375 1 84.56 98 GLY A O 1
ATOM 782 N N . GLN A 1 99 ? 7.598 -10.594 1.688 1 83.06 99 GLN A N 1
ATOM 783 C CA . GLN A 1 99 ? 8.898 -9.945 1.632 1 83.06 99 GLN A CA 1
ATOM 784 C C . GLN A 1 99 ? 9.461 -9.953 0.212 1 83.06 99 GLN A C 1
ATOM 786 O O . GLN A 1 99 ? 10 -8.945 -0.256 1 83.06 99 GLN A O 1
ATOM 791 N N . PHE A 1 100 ? 9.352 -11.055 -0.416 1 89.81 100 PHE A N 1
ATOM 792 C CA . PHE A 1 100 ? 9.867 -11.141 -1.778 1 89.81 100 PHE A CA 1
ATOM 793 C C . PHE A 1 100 ? 9.062 -10.25 -2.717 1 89.81 100 PHE A C 1
ATOM 795 O O . PHE A 1 100 ? 9.617 -9.633 -3.629 1 89.81 100 PHE A O 1
ATOM 802 N N . ILE A 1 101 ? 7.781 -10.188 -2.523 1 89.12 101 ILE A N 1
ATOM 803 C CA . ILE A 1 101 ? 6.926 -9.344 -3.352 1 89.12 101 ILE A CA 1
ATOM 804 C C . ILE A 1 101 ? 7.316 -7.883 -3.17 1 89.12 101 ILE A C 1
ATOM 806 O O . ILE A 1 101 ? 7.418 -7.133 -4.145 1 89.12 101 ILE A O 1
ATOM 810 N N . ALA A 1 102 ? 7.527 -7.559 -1.976 1 82.06 102 ALA A N 1
ATOM 811 C CA . ALA A 1 102 ? 7.992 -6.203 -1.702 1 82.06 102 ALA A CA 1
ATOM 812 C C . ALA A 1 102 ? 9.305 -5.914 -2.43 1 82.06 102 ALA A C 1
ATOM 814 O O . ALA A 1 102 ? 9.469 -4.844 -3.021 1 82.06 102 ALA A O 1
ATOM 815 N N . GLN A 1 103 ? 10.188 -6.852 -2.391 1 85.88 103 GLN A N 1
ATOM 816 C CA . GLN A 1 103 ? 11.469 -6.703 -3.076 1 85.88 103 GLN A CA 1
ATOM 817 C C . GLN A 1 103 ? 11.273 -6.602 -4.586 1 85.88 103 GLN A C 1
ATOM 819 O O . GLN A 1 103 ? 11.969 -5.832 -5.258 1 85.88 103 GLN A O 1
ATOM 824 N N . LEU A 1 104 ? 10.391 -7.387 -5.051 1 89.06 104 LEU A N 1
ATOM 825 C CA . LEU A 1 104 ? 10.094 -7.383 -6.48 1 89.06 104 LEU A CA 1
ATOM 826 C C . LEU A 1 104 ? 9.594 -6.016 -6.93 1 89.06 104 LEU A C 1
ATOM 828 O O . LEU A 1 104 ? 10.008 -5.512 -7.973 1 89.06 104 LEU A O 1
ATOM 832 N N . VAL A 1 105 ? 8.758 -5.434 -6.152 1 81.44 105 VAL A N 1
ATOM 833 C CA . VAL A 1 105 ? 8.242 -4.098 -6.441 1 81.44 105 VAL A CA 1
ATOM 834 C C . VAL A 1 105 ? 9.391 -3.088 -6.418 1 81.44 105 VAL A C 1
ATOM 836 O O . VAL A 1 105 ? 9.508 -2.254 -7.316 1 81.44 105 VAL A O 1
ATOM 839 N N . LEU A 1 106 ? 10.25 -3.238 -5.508 1 77.62 106 LEU A N 1
ATOM 840 C CA . LEU A 1 106 ? 11.391 -2.338 -5.41 1 77.62 106 LEU A CA 1
ATOM 841 C C . LEU A 1 106 ? 12.336 -2.521 -6.594 1 77.62 106 LEU A C 1
ATOM 843 O O . LEU A 1 106 ? 12.875 -1.546 -7.121 1 77.62 106 LEU A O 1
ATOM 847 N N . ASP A 1 107 ? 12.547 -3.725 -6.973 1 84.75 107 ASP A N 1
ATOM 848 C CA . ASP A 1 107 ? 13.383 -4 -8.141 1 84.75 107 ASP A CA 1
ATOM 849 C C . ASP A 1 107 ? 12.789 -3.375 -9.398 1 84.75 107 ASP A C 1
ATOM 851 O O . ASP A 1 107 ? 13.516 -2.83 -10.234 1 84.75 107 ASP A O 1
ATOM 855 N N . ALA A 1 108 ? 11.516 -3.49 -9.516 1 83.56 108 ALA A N 1
ATOM 856 C CA . ALA A 1 108 ? 10.836 -2.889 -10.656 1 83.56 108 ALA A CA 1
ATOM 857 C C . ALA A 1 108 ? 10.992 -1.37 -10.656 1 83.56 108 ALA A C 1
ATOM 859 O O . ALA A 1 108 ? 11.297 -0.77 -11.688 1 83.56 108 ALA A O 1
ATOM 860 N N . LEU A 1 109 ? 10.82 -0.803 -9.516 1 74 109 LEU A N 1
ATOM 861 C CA . LEU A 1 109 ? 10.961 0.643 -9.383 1 74 109 LEU A CA 1
ATOM 862 C C . LEU A 1 109 ? 12.391 1.082 -9.688 1 74 109 LEU A C 1
ATOM 864 O O . LEU A 1 109 ? 12.609 2.193 -10.172 1 74 109 LEU A O 1
ATOM 868 N N . ALA A 1 110 ? 13.32 0.182 -9.469 1 77.12 110 ALA A N 1
ATOM 869 C CA . ALA A 1 110 ? 14.727 0.468 -9.727 1 77.12 110 ALA A CA 1
ATOM 870 C C . ALA A 1 110 ? 15.086 0.203 -11.18 1 77.12 110 ALA A C 1
ATOM 872 O O . ALA A 1 110 ? 16.234 0.374 -11.586 1 77.12 110 ALA A O 1
ATOM 873 N N . GLY A 1 111 ? 14.18 -0.295 -11.945 1 79.88 111 GLY A N 1
ATOM 874 C CA . GLY A 1 111 ? 14.391 -0.41 -13.375 1 79.88 111 GLY A CA 1
ATOM 875 C C . GLY A 1 111 ? 14.734 -1.819 -13.82 1 79.88 111 GLY A C 1
ATOM 876 O O . GLY A 1 111 ? 15.141 -2.035 -14.961 1 79.88 111 GLY A O 1
ATOM 877 N N . GLU A 1 112 ? 14.617 -2.793 -12.945 1 87.81 112 GLU A N 1
ATOM 878 C CA . GLU A 1 112 ? 14.852 -4.184 -13.32 1 87.81 112 GLU A CA 1
ATOM 879 C C . GLU A 1 112 ? 13.797 -4.668 -14.312 1 87.81 112 GLU A C 1
ATOM 881 O O . GLU A 1 112 ? 12.633 -4.832 -13.953 1 87.81 112 GLU A O 1
ATOM 886 N N . GLN A 1 113 ? 14.258 -4.961 -15.492 1 87.69 113 GLN A N 1
ATOM 887 C CA . GLN A 1 113 ? 13.344 -5.203 -16.609 1 87.69 113 GLN A CA 1
ATOM 888 C C . GLN A 1 113 ? 12.5 -6.453 -16.359 1 87.69 113 GLN A C 1
ATOM 890 O O . GLN A 1 113 ? 11.297 -6.461 -16.641 1 87.69 113 GLN A O 1
ATOM 895 N N . ALA A 1 114 ? 13.109 -7.473 -15.859 1 92.25 114 ALA A N 1
ATOM 896 C CA . ALA A 1 114 ? 12.367 -8.703 -15.609 1 92.25 114 ALA A CA 1
ATOM 897 C C . ALA A 1 114 ? 11.25 -8.477 -14.594 1 92.25 114 ALA A C 1
ATOM 899 O O . ALA A 1 114 ? 10.141 -8.992 -14.758 1 92.25 114 ALA A O 1
ATOM 900 N N . ALA A 1 115 ? 11.492 -7.719 -13.594 1 90.5 115 ALA A N 1
ATOM 901 C CA . ALA A 1 115 ? 10.492 -7.383 -12.578 1 90.5 115 ALA A CA 1
ATOM 902 C C . ALA A 1 115 ? 9.375 -6.535 -13.18 1 90.5 115 ALA A C 1
ATOM 904 O O . ALA A 1 115 ? 8.188 -6.785 -12.922 1 90.5 115 ALA A O 1
ATOM 905 N N . ILE A 1 116 ? 9.789 -5.559 -13.977 1 84.38 116 ILE A N 1
ATOM 906 C CA . ILE A 1 116 ? 8.828 -4.668 -14.617 1 84.38 116 ILE A CA 1
ATOM 907 C C . ILE A 1 116 ? 7.895 -5.48 -15.516 1 84.38 116 ILE A C 1
ATOM 909 O O . ILE A 1 116 ? 6.672 -5.344 -15.438 1 84.38 116 ILE A O 1
ATOM 913 N N . ARG A 1 117 ? 8.445 -6.289 -16.297 1 86.94 117 ARG A N 1
ATOM 914 C CA . ARG A 1 117 ? 7.664 -7.094 -17.234 1 86.94 117 ARG A CA 1
ATOM 915 C C . ARG A 1 117 ? 6.727 -8.039 -16.5 1 86.94 117 ARG A C 1
ATOM 917 O O . ARG A 1 117 ? 5.566 -8.195 -16.875 1 86.94 117 ARG A O 1
ATOM 924 N N . PHE A 1 118 ? 7.227 -8.602 -15.516 1 90.31 118 PHE A N 1
ATOM 925 C CA . PHE A 1 118 ? 6.418 -9.539 -14.742 1 90.31 118 PHE A CA 1
ATOM 926 C C . PHE A 1 118 ? 5.227 -8.836 -14.109 1 90.31 118 PHE A C 1
ATOM 928 O O . PHE A 1 118 ? 4.086 -9.289 -14.25 1 90.31 118 PHE A O 1
ATOM 935 N N . ILE A 1 119 ? 5.422 -7.762 -13.484 1 85.88 119 ILE A N 1
ATOM 936 C CA . ILE A 1 119 ? 4.387 -7.016 -12.781 1 85.88 119 ILE A CA 1
ATOM 937 C C . ILE A 1 119 ? 3.398 -6.43 -13.789 1 85.88 119 ILE A C 1
ATOM 939 O O . ILE A 1 119 ? 2.189 -6.422 -13.547 1 85.88 119 ILE A O 1
ATOM 943 N N . SER A 1 120 ? 3.936 -5.957 -14.914 1 81.44 120 SER A N 1
ATOM 944 C CA . SER A 1 120 ? 3.082 -5.367 -15.938 1 81.44 120 SER A CA 1
ATOM 945 C C . SER A 1 120 ? 2.145 -6.406 -16.547 1 81.44 120 SER A C 1
ATOM 947 O O . SER A 1 120 ? 1.059 -6.066 -17.016 1 81.44 120 SER A O 1
ATOM 949 N N . GLY A 1 121 ? 2.525 -7.641 -16.469 1 82.06 121 GLY A N 1
ATOM 950 C CA . GLY A 1 121 ? 1.72 -8.695 -17.062 1 82.06 121 GLY A CA 1
ATOM 951 C C . GLY A 1 121 ? 0.825 -9.398 -16.047 1 82.06 121 GLY A C 1
ATOM 952 O O . GLY A 1 121 ? 0.021 -10.258 -16.422 1 82.06 121 GLY A O 1
ATOM 953 N N . ILE A 1 122 ? 0.852 -8.945 -14.844 1 85.12 122 ILE A N 1
ATOM 954 C CA . ILE A 1 122 ? 0.214 -9.664 -13.742 1 85.12 122 ILE A CA 1
ATOM 955 C C . ILE A 1 122 ? -1.304 -9.547 -13.867 1 85.12 122 ILE A C 1
ATOM 957 O O . ILE A 1 122 ? -2.037 -10.453 -13.461 1 85.12 122 ILE A O 1
ATOM 961 N N . HIS A 1 123 ? -1.825 -8.461 -14.5 1 80.06 123 HIS A N 1
ATOM 962 C CA . HIS A 1 123 ? -3.25 -8.156 -14.562 1 80.06 123 HIS A CA 1
ATOM 963 C C . HIS A 1 123 ? -4.008 -9.219 -15.352 1 80.06 123 HIS A C 1
ATOM 965 O O . HIS A 1 123 ? -5.215 -9.398 -15.172 1 80.06 123 HIS A O 1
ATOM 971 N N . THR A 1 124 ? -3.338 -9.938 -16.172 1 83.38 124 THR A N 1
ATOM 972 C CA . THR A 1 124 ? -3.988 -10.938 -17 1 83.38 124 THR A CA 1
ATOM 973 C C . THR A 1 124 ? -3.953 -12.312 -16.328 1 83.38 124 THR A C 1
ATOM 975 O O . THR A 1 124 ? -4.391 -13.305 -16.922 1 83.38 124 THR A O 1
ATOM 978 N N . ARG A 1 125 ? -3.555 -12.367 -15.141 1 90.19 125 ARG A N 1
ATOM 979 C CA . ARG A 1 125 ? -3.408 -13.648 -14.445 1 90.19 125 ARG A CA 1
ATOM 980 C C . ARG A 1 125 ? -4.438 -13.781 -13.328 1 90.19 125 ARG A C 1
ATOM 982 O O . ARG A 1 125 ? -5.645 -13.789 -13.586 1 90.19 125 ARG A O 1
ATOM 989 N N . HIS A 1 126 ? -4.008 -13.805 -12.094 1 90.69 126 HIS A N 1
ATOM 990 C CA . HIS A 1 126 ? -4.977 -14.078 -11.039 1 90.69 126 HIS A CA 1
ATOM 991 C C . HIS A 1 126 ? -5.953 -12.914 -10.875 1 90.69 126 HIS A C 1
ATOM 993 O O . HIS A 1 126 ? -7.129 -13.125 -10.578 1 90.69 126 HIS A O 1
ATOM 999 N N . PRO A 1 127 ? -5.539 -11.695 -11.117 1 88.81 127 PRO A N 1
ATOM 1000 C CA . PRO A 1 127 ? -6.527 -10.617 -11.016 1 88.81 127 PRO A CA 1
ATOM 1001 C C . PRO A 1 127 ? -7.668 -10.766 -12.016 1 88.81 127 PRO A C 1
ATOM 1003 O O . PRO A 1 127 ? -8.812 -10.406 -11.719 1 88.81 127 PRO A O 1
ATOM 1006 N N . LEU A 1 128 ? -7.328 -11.242 -13.164 1 89.19 128 LEU A N 1
ATOM 1007 C CA . LEU A 1 128 ? -8.367 -11.438 -14.164 1 89.19 128 LEU A CA 1
ATOM 1008 C C . LEU A 1 128 ? -9.383 -12.477 -13.703 1 89.19 128 LEU A C 1
ATOM 1010 O O . LEU A 1 128 ? -10.586 -12.312 -13.922 1 89.19 128 LEU A O 1
ATOM 1014 N N . VAL A 1 129 ? -8.938 -13.484 -13.109 1 91.44 129 VAL A N 1
ATOM 1015 C CA . VAL A 1 129 ? -9.82 -14.516 -12.578 1 91.44 129 VAL A CA 1
ATOM 1016 C C . VAL A 1 129 ? -10.719 -13.922 -11.492 1 91.44 129 VAL A C 1
ATOM 1018 O O . VAL A 1 129 ? -11.922 -14.195 -11.461 1 91.44 129 VAL A O 1
ATOM 1021 N N . LEU A 1 130 ? -10.156 -13.133 -10.641 1 93.06 130 LEU A N 1
ATOM 1022 C CA . LEU A 1 130 ? -10.93 -12.469 -9.594 1 93.06 130 LEU A CA 1
ATOM 1023 C C . LEU A 1 130 ? -11.977 -11.539 -10.195 1 93.06 130 LEU A C 1
ATOM 1025 O O . LEU A 1 130 ? -13.125 -11.523 -9.75 1 93.06 130 LEU A O 1
ATOM 1029 N N . LEU A 1 131 ? -11.555 -10.844 -11.195 1 92.19 131 LEU A N 1
ATOM 1030 C CA . LEU A 1 131 ? -12.469 -9.914 -11.852 1 92.19 131 LEU A CA 1
ATOM 1031 C C . LEU A 1 131 ? -13.664 -10.656 -12.453 1 92.19 131 LEU A C 1
ATOM 1033 O O . LEU A 1 131 ? -14.805 -10.227 -12.297 1 92.19 131 LEU A O 1
ATOM 1037 N N . GLU A 1 132 ? -13.391 -11.703 -13.094 1 92.81 132 GLU A N 1
ATOM 1038 C CA . GLU A 1 132 ? -14.453 -12.508 -13.695 1 92.81 132 GLU A CA 1
ATOM 1039 C C . GLU A 1 132 ? -15.375 -13.094 -12.633 1 92.81 132 GLU A C 1
ATOM 1041 O O . GLU A 1 132 ? -16.594 -13.141 -12.82 1 92.81 132 GLU A O 1
ATOM 1046 N N . THR A 1 133 ? -14.797 -13.539 -11.562 1 93.81 133 THR A N 1
ATOM 1047 C CA . THR A 1 133 ? -15.578 -14.102 -10.469 1 93.81 133 THR A CA 1
ATOM 1048 C C . THR A 1 133 ? -16.453 -13.031 -9.828 1 93.81 133 THR A C 1
ATOM 1050 O O . THR A 1 133 ? -17.594 -13.305 -9.445 1 93.81 133 THR A O 1
ATOM 1053 N N . ILE A 1 134 ? -15.977 -11.797 -9.703 1 95.12 134 ILE A N 1
ATOM 1054 C CA . ILE A 1 134 ? -16.734 -10.672 -9.172 1 95.12 134 ILE A CA 1
ATOM 1055 C C . ILE A 1 134 ? -17.938 -10.391 -10.07 1 95.12 134 ILE A C 1
ATOM 1057 O O . ILE A 1 134 ? -19.062 -10.203 -9.586 1 95.12 134 ILE A O 1
ATOM 1061 N N . ARG A 1 135 ? -17.703 -10.352 -11.367 1 95.31 135 ARG A N 1
ATOM 1062 C CA . ARG A 1 135 ? -18.781 -10.117 -12.328 1 95.31 135 ARG A CA 1
ATOM 1063 C C . ARG A 1 135 ? -19.859 -11.195 -12.219 1 95.31 135 ARG A C 1
ATOM 1065 O O . ARG A 1 135 ? -21.047 -10.898 -12.266 1 95.31 135 ARG A O 1
ATOM 1072 N N . GLU A 1 136 ? -19.391 -12.406 -12.094 1 93.94 136 GLU A N 1
ATOM 1073 C CA . GLU A 1 136 ? -20.328 -13.516 -11.914 1 93.94 136 GLU A CA 1
ATOM 1074 C C . GLU A 1 136 ? -21.141 -13.344 -10.641 1 93.94 136 GLU A C 1
ATOM 1076 O O . GLU A 1 136 ? -22.359 -13.555 -10.648 1 93.94 136 GLU A O 1
ATOM 1081 N N . ALA A 1 137 ? -20.484 -12.992 -9.586 1 94.94 137 ALA A N 1
ATOM 1082 C CA . ALA A 1 137 ? -21.156 -12.805 -8.305 1 94.94 137 ALA A CA 1
ATOM 1083 C C . ALA A 1 137 ? -22.156 -11.656 -8.375 1 94.94 137 ALA A C 1
ATOM 1085 O O . ALA A 1 137 ? -23.203 -11.703 -7.723 1 94.94 137 ALA A O 1
ATOM 1086 N N . GLN A 1 138 ? -21.828 -10.641 -9.102 1 95.38 138 GLN A N 1
ATOM 1087 C CA . GLN A 1 138 ? -22.75 -9.531 -9.305 1 95.38 138 GLN A CA 1
ATOM 1088 C C . GLN A 1 138 ? -23.953 -9.961 -10.117 1 95.38 138 GLN A C 1
ATOM 1090 O O . GLN A 1 138 ? -25.094 -9.578 -9.812 1 95.38 138 GLN A O 1
ATOM 1095 N N . GLN A 1 139 ? -23.719 -10.742 -11.125 1 93.62 139 GLN A N 1
ATOM 1096 C CA . GLN A 1 139 ? -24.812 -11.258 -11.938 1 93.62 139 GLN A CA 1
ATOM 1097 C C . GLN A 1 139 ? -25.75 -12.141 -11.117 1 93.62 139 GLN A C 1
ATOM 1099 O O . GLN A 1 139 ? -26.969 -12.086 -11.281 1 93.62 139 GLN A O 1
ATOM 1104 N N . GLU A 1 140 ? -25.172 -12.891 -10.227 1 93.56 140 GLU A N 1
ATOM 1105 C CA . GLU A 1 140 ? -25.953 -13.766 -9.344 1 93.56 140 GLU A CA 1
ATOM 1106 C C . GLU A 1 140 ? -26.656 -12.953 -8.258 1 93.56 140 GLU A C 1
ATOM 1108 O O . GLU A 1 140 ? -27.547 -13.469 -7.586 1 93.56 140 GLU A O 1
ATOM 1113 N N . GLY A 1 141 ? -26.172 -11.766 -8.016 1 93.25 141 GLY A N 1
ATOM 1114 C CA . GLY A 1 141 ? -26.766 -10.898 -7.023 1 93.25 141 GLY A CA 1
ATOM 1115 C C . GLY A 1 141 ? -26.172 -11.07 -5.637 1 93.25 141 GLY A C 1
ATOM 1116 O O . GLY A 1 141 ? -26.766 -10.625 -4.648 1 93.25 141 GLY A O 1
ATOM 1117 N N . SER A 1 142 ? -25.047 -11.68 -5.551 1 93.5 142 SER A N 1
ATOM 1118 C CA . SER A 1 142 ? -24.438 -11.945 -4.246 1 93.5 142 SER A CA 1
ATOM 1119 C C . SER A 1 142 ? -23.484 -10.828 -3.848 1 93.5 142 SER A C 1
ATOM 1121 O O . SER A 1 142 ? -23.109 -10.711 -2.678 1 93.5 142 SER A O 1
ATOM 1123 N N . VAL A 1 143 ? -23.078 -10.055 -4.82 1 92.81 143 VAL A N 1
ATOM 1124 C CA . VAL A 1 143 ? -22.172 -8.938 -4.578 1 92.81 143 VAL A CA 1
ATOM 1125 C C . VAL A 1 143 ? -22.844 -7.633 -5.02 1 92.81 143 VAL A C 1
ATOM 1127 O O . VAL A 1 143 ? -23.609 -7.617 -5.98 1 92.81 143 VAL A O 1
ATOM 1130 N N . LEU A 1 144 ? -22.562 -6.602 -4.246 1 88.5 144 LEU A N 1
ATOM 1131 C CA . LEU A 1 144 ? -23.125 -5.289 -4.531 1 88.5 144 LEU A CA 1
ATOM 1132 C C . LEU A 1 144 ? -22.844 -4.867 -5.969 1 88.5 144 LEU A C 1
ATOM 1134 O O . LEU A 1 144 ? -21.828 -5.289 -6.551 1 88.5 144 LEU A O 1
ATOM 1138 N N . MET A 1 145 ? -23.734 -4.008 -6.371 1 83.81 145 MET A N 1
ATOM 1139 C CA . MET A 1 145 ? -23.516 -3.463 -7.707 1 83.81 145 MET A CA 1
ATOM 1140 C C . MET A 1 145 ? -22.484 -2.342 -7.68 1 83.81 145 MET A C 1
ATOM 1142 O O . MET A 1 145 ? -22.328 -1.661 -6.664 1 83.81 145 MET A O 1
ATOM 1146 N N . GLY A 1 146 ? -21.609 -2.189 -8.703 1 86.5 146 GLY A N 1
ATOM 1147 C CA . GLY A 1 146 ? -20.516 -1.253 -8.875 1 86.5 146 GLY A CA 1
ATOM 1148 C C . GLY A 1 146 ? -19.516 -1.689 -9.938 1 86.5 146 GLY A C 1
ATOM 1149 O O . GLY A 1 146 ? -19.672 -2.754 -10.539 1 86.5 146 GLY A O 1
ATOM 1150 N N . ASP A 1 147 ? -18.594 -0.824 -10.141 1 92.19 147 ASP A N 1
ATOM 1151 C CA . ASP A 1 147 ? -17.547 -1.177 -11.078 1 92.19 147 ASP A CA 1
ATOM 1152 C C . ASP A 1 147 ? -16.734 -2.367 -10.57 1 92.19 147 ASP A C 1
ATOM 1154 O O . ASP A 1 147 ? -16.094 -2.285 -9.523 1 92.19 147 ASP A O 1
ATOM 1158 N N . PRO A 1 148 ? -16.797 -3.516 -11.297 1 93.38 148 PRO A N 1
ATOM 1159 C CA . PRO A 1 148 ? -16.062 -4.703 -10.852 1 93.38 148 PRO A CA 1
ATOM 1160 C C . PRO A 1 148 ? -14.586 -4.434 -10.602 1 93.38 148 P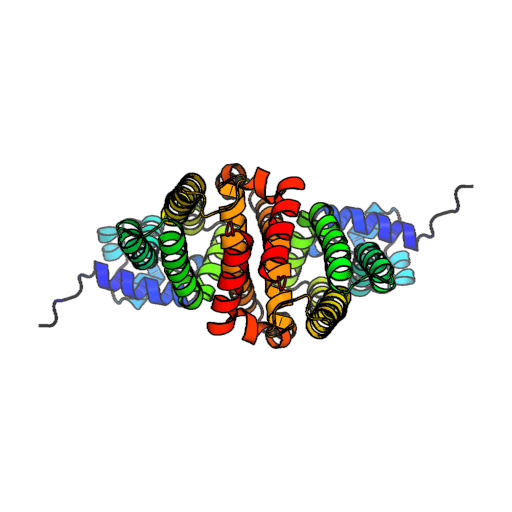RO A C 1
ATOM 1162 O O . PRO A 1 148 ? -13.984 -5.043 -9.719 1 93.38 148 PRO A O 1
ATOM 1165 N N . MET A 1 149 ? -14.047 -3.561 -11.367 1 90.56 149 MET A N 1
ATOM 1166 C CA . MET A 1 149 ? -12.641 -3.211 -11.18 1 90.56 149 MET A CA 1
ATOM 1167 C C . MET A 1 149 ? -12.43 -2.494 -9.852 1 90.56 149 MET A C 1
ATOM 1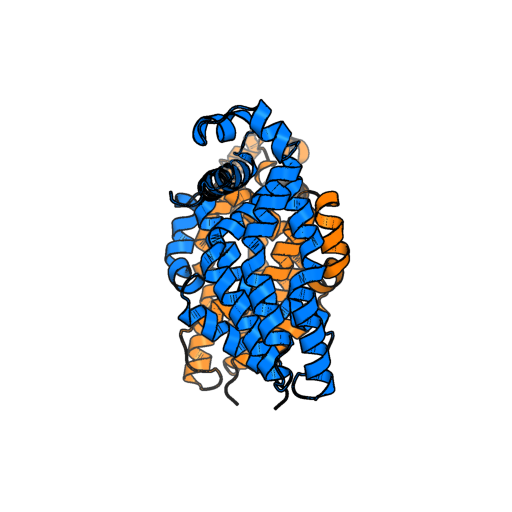169 O O . MET A 1 149 ? -11.422 -2.713 -9.18 1 90.56 149 MET A O 1
ATOM 1173 N N . ASN A 1 150 ? -13.312 -1.637 -9.523 1 91.88 150 ASN A N 1
ATOM 1174 C CA . ASN A 1 150 ? -13.211 -0.951 -8.242 1 91.88 150 ASN A CA 1
ATOM 1175 C C . ASN A 1 150 ? -13.32 -1.926 -7.07 1 91.88 150 ASN A C 1
ATOM 1177 O O . ASN A 1 150 ? -12.641 -1.768 -6.055 1 91.88 150 ASN A O 1
ATOM 1181 N N . ILE A 1 151 ? -14.18 -2.908 -7.223 1 93.56 151 ILE A N 1
ATOM 1182 C CA . ILE A 1 151 ? -14.305 -3.945 -6.203 1 93.56 151 ILE A CA 1
ATOM 1183 C C . ILE A 1 151 ? -13.008 -4.742 -6.117 1 93.56 151 ILE A C 1
ATOM 1185 O O . ILE A 1 151 ? -12.539 -5.062 -5.02 1 93.56 151 ILE A O 1
ATOM 1189 N N . LEU A 1 152 ? -12.453 -5.078 -7.242 1 92 152 LEU A N 1
ATOM 1190 C CA . LEU A 1 152 ? -11.18 -5.801 -7.277 1 92 152 LEU A CA 1
ATOM 1191 C C . LEU A 1 152 ? -10.094 -5.02 -6.543 1 92 152 LEU A C 1
ATOM 1193 O O . LEU A 1 152 ? -9.391 -5.574 -5.695 1 92 152 LEU A O 1
ATOM 1197 N N . ILE A 1 153 ? -9.961 -3.766 -6.828 1 88.75 153 ILE A N 1
ATOM 1198 C CA . ILE A 1 153 ? -8.961 -2.902 -6.207 1 88.75 153 ILE A CA 1
ATOM 1199 C C . ILE A 1 153 ? -9.195 -2.846 -4.699 1 88.75 153 ILE A C 1
ATOM 1201 O O . ILE A 1 153 ? -8.25 -2.939 -3.912 1 88.75 153 ILE A O 1
ATOM 1205 N N . TYR A 1 154 ? -10.445 -2.729 -4.363 1 90.81 154 TYR A N 1
ATOM 1206 C CA . TYR A 1 154 ? -10.82 -2.717 -2.955 1 90.81 154 TYR A CA 1
ATOM 1207 C C . TYR A 1 154 ? -10.312 -3.967 -2.246 1 90.81 154 TYR A C 1
ATOM 1209 O O . TYR A 1 154 ? -9.648 -3.875 -1.213 1 90.81 154 TYR A O 1
ATOM 1217 N N . LEU A 1 155 ? -10.539 -5.094 -2.799 1 91 155 LEU A N 1
ATOM 1218 C CA . LEU A 1 155 ? -10.188 -6.363 -2.17 1 91 155 LEU A CA 1
ATOM 1219 C C . LEU A 1 155 ? -8.672 -6.566 -2.162 1 91 155 LEU A C 1
ATOM 1221 O O . LEU A 1 155 ? -8.109 -7.023 -1.166 1 91 155 LEU A O 1
ATOM 1225 N N . VAL A 1 156 ? -8.055 -6.211 -3.189 1 84.81 156 VAL A N 1
ATOM 1226 C CA . VAL A 1 156 ? -6.617 -6.41 -3.318 1 84.81 156 VAL A CA 1
ATOM 1227 C C . VAL A 1 156 ? -5.879 -5.473 -2.363 1 84.81 156 VAL A C 1
ATOM 1229 O O . VAL A 1 156 ? -4.898 -5.871 -1.731 1 84.81 156 VAL A O 1
ATOM 1232 N N . CYS A 1 157 ? -6.352 -4.266 -2.25 1 83.81 157 CYS A N 1
ATOM 1233 C CA . CYS A 1 157 ? -5.715 -3.311 -1.351 1 83.81 157 CYS A CA 1
ATOM 1234 C C . CYS A 1 157 ? -5.879 -3.738 0.103 1 83.81 157 CYS A C 1
ATOM 1236 O O . CYS A 1 157 ? -4.934 -3.645 0.891 1 83.81 157 CYS A O 1
ATOM 1238 N N . CYS A 1 158 ? -6.973 -4.184 0.4 1 83.69 158 CYS A N 1
ATOM 1239 C CA . CYS A 1 158 ? -7.227 -4.637 1.763 1 83.69 158 CYS A CA 1
ATOM 1240 C C . CYS A 1 158 ? -6.359 -5.84 2.107 1 83.69 158 CYS A C 1
ATOM 1242 O O . CYS A 1 158 ? -5.859 -5.949 3.229 1 83.69 158 CYS A O 1
ATOM 1244 N N . GLY A 1 159 ? -6.137 -6.664 1.223 1 78.38 159 GLY A N 1
ATOM 1245 C CA . GLY A 1 159 ? -5.383 -7.883 1.479 1 78.38 159 GLY A CA 1
ATOM 1246 C C . GLY A 1 159 ? -3.891 -7.715 1.278 1 78.38 159 GLY A C 1
ATOM 1247 O O . GLY A 1 159 ? -3.092 -8.227 2.068 1 78.38 159 GLY A O 1
ATOM 1248 N N . GLY A 1 160 ? -3.549 -6.996 0.296 1 78.94 160 GLY A N 1
ATOM 1249 C CA . GLY A 1 160 ? -2.166 -6.98 -0.152 1 78.94 160 GLY A CA 1
ATOM 1250 C C . GLY A 1 160 ? -1.341 -5.887 0.498 1 78.94 160 GLY A C 1
ATOM 1251 O O . GLY A 1 160 ? -0.175 -6.098 0.837 1 78.94 160 GLY A O 1
ATOM 1252 N N . ALA A 1 161 ? -1.903 -4.797 0.749 1 75.38 161 ALA A N 1
ATOM 1253 C CA . ALA A 1 161 ? -1.162 -3.602 1.146 1 75.38 161 ALA A CA 1
ATOM 1254 C C . ALA A 1 161 ? -0.421 -3.828 2.461 1 75.38 161 ALA A C 1
ATOM 1256 O O . ALA A 1 161 ? 0.756 -3.482 2.586 1 75.38 161 ALA A O 1
ATOM 1257 N N . PRO A 1 162 ? -0.973 -4.457 3.428 1 72 162 PRO A N 1
ATOM 1258 C CA . PRO A 1 162 ? -0.252 -4.672 4.684 1 72 162 PRO A CA 1
ATOM 1259 C C . PRO A 1 162 ? 1 -5.527 4.508 1 72 162 PRO A C 1
ATOM 1261 O O . PRO A 1 162 ? 2.031 -5.258 5.129 1 72 162 PRO A O 1
ATOM 1264 N N . PHE A 1 163 ? 0.926 -6.371 3.594 1 73.12 163 PHE A N 1
ATOM 1265 C CA . PHE A 1 163 ? 2.047 -7.285 3.4 1 73.12 163 PHE A CA 1
ATOM 1266 C C . PHE A 1 163 ? 3.17 -6.605 2.625 1 73.12 163 PHE A C 1
ATOM 1268 O O . PHE A 1 163 ? 4.344 -6.77 2.955 1 73.12 163 PHE A O 1
ATOM 1275 N N . ILE A 1 164 ? 2.746 -5.855 1.687 1 72.12 164 ILE A N 1
ATOM 1276 C CA . ILE A 1 164 ? 3.74 -5.148 0.886 1 72.12 164 ILE A CA 1
ATOM 1277 C C . ILE A 1 164 ? 4.43 -4.09 1.74 1 72.12 164 ILE A C 1
ATOM 1279 O O . ILE A 1 164 ? 5.656 -3.961 1.709 1 72.12 164 ILE A O 1
ATOM 1283 N N . LEU A 1 165 ? 3.629 -3.434 2.5 1 72 165 LEU A N 1
ATOM 1284 C CA . LEU A 1 165 ? 4.191 -2.432 3.398 1 72 165 LEU A CA 1
ATOM 1285 C C . LEU A 1 165 ? 5.133 -3.078 4.41 1 72 165 LEU A C 1
ATOM 1287 O O . LEU A 1 165 ? 6.242 -2.586 4.633 1 72 165 LEU A O 1
ATOM 1291 N N . SER A 1 166 ? 4.738 -4.129 5 1 71.94 166 SER A N 1
ATOM 1292 C CA . SER A 1 166 ? 5.574 -4.855 5.949 1 71.94 166 SER A CA 1
ATOM 1293 C C . SER A 1 166 ? 6.871 -5.324 5.301 1 71.94 166 SER A C 1
ATOM 1295 O O . SER A 1 166 ? 7.945 -5.207 5.891 1 71.94 166 SER A O 1
ATOM 1297 N N . GLY A 1 167 ? 6.734 -5.828 4.133 1 71.5 167 GLY A N 1
ATOM 1298 C CA . GLY A 1 167 ? 7.906 -6.273 3.4 1 71.5 167 GLY A CA 1
ATOM 1299 C C . GLY A 1 167 ? 8.875 -5.152 3.082 1 71.5 167 GLY A C 1
ATOM 1300 O O . GLY A 1 167 ? 10.094 -5.32 3.205 1 71.5 167 GLY A O 1
ATOM 1301 N N . GLN A 1 168 ? 8.336 -4.082 2.695 1 71.44 168 GLN A N 1
ATOM 1302 C CA . GLN A 1 168 ? 9.172 -2.932 2.369 1 71.44 168 GLN A CA 1
ATOM 1303 C C . GLN A 1 168 ? 9.914 -2.428 3.6 1 71.44 168 GLN A C 1
ATOM 1305 O O . GLN A 1 168 ? 11.078 -2.031 3.506 1 71.44 168 GLN A O 1
ATOM 1310 N N . LEU A 1 169 ? 9.273 -2.43 4.695 1 69.81 169 LEU A N 1
ATOM 1311 C CA . LEU A 1 169 ? 9.883 -1.991 5.945 1 69.81 169 LEU A CA 1
ATOM 1312 C C . LEU A 1 169 ? 11.016 -2.928 6.355 1 69.81 169 LEU A C 1
ATOM 1314 O O . LEU A 1 169 ? 12.016 -2.488 6.934 1 69.81 169 LEU A O 1
ATOM 1318 N N . GLN A 1 170 ? 10.844 -4.098 6 1 68.75 170 GLN A N 1
ATOM 1319 C CA . GLN A 1 170 ? 11.828 -5.098 6.395 1 68.75 170 GLN A CA 1
ATOM 1320 C C . GLN A 1 170 ? 13.055 -5.055 5.48 1 68.75 170 GLN A C 1
ATOM 1322 O O . GLN A 1 170 ? 14.164 -5.363 5.91 1 68.75 170 GLN A O 1
ATOM 1327 N N . VAL A 1 171 ? 12.82 -4.828 4.23 1 64.94 171 VAL A N 1
ATOM 1328 C CA . VAL A 1 171 ? 13.891 -4.883 3.244 1 64.94 171 VAL A CA 1
ATOM 1329 C C . VAL A 1 171 ? 14.766 -3.635 3.359 1 64.94 171 VAL A C 1
ATOM 1331 O O . VAL A 1 171 ? 15.984 -3.707 3.205 1 64.94 171 VAL A O 1
ATOM 1334 N N . HIS A 1 172 ? 14.234 -2.529 3.469 1 63.19 172 HIS A N 1
ATOM 1335 C CA . HIS A 1 172 ? 15.047 -1.319 3.42 1 63.19 172 HIS A CA 1
ATOM 1336 C C . HIS A 1 172 ? 15.852 -1.143 4.703 1 63.19 172 HIS A C 1
ATOM 1338 O O . HIS A 1 172 ? 17.016 -1.539 4.773 1 63.19 172 HIS A O 1
ATOM 1344 N N . ASP A 1 173 ? 15.375 -0.273 5.688 1 61.94 173 ASP A N 1
ATOM 1345 C CA . ASP A 1 173 ? 16.109 -0.016 6.926 1 61.94 173 ASP A CA 1
ATOM 1346 C C . ASP A 1 173 ? 15.266 -0.383 8.141 1 61.94 173 ASP A C 1
ATOM 1348 O O . ASP A 1 173 ? 14.422 0.405 8.586 1 61.94 173 ASP A O 1
ATOM 1352 N N . PRO A 1 174 ? 15.578 -1.635 8.523 1 61.66 174 PRO A N 1
ATOM 1353 C CA . PRO A 1 174 ? 14.797 -2.084 9.68 1 61.66 174 PRO A CA 1
ATOM 1354 C C . PRO A 1 174 ? 14.883 -1.119 10.859 1 61.66 174 PRO A C 1
ATOM 1356 O O . PRO A 1 174 ? 13.938 -0.999 11.641 1 61.66 174 PRO A O 1
ATOM 1359 N N . LYS A 1 175 ? 16.016 -0.446 10.945 1 64.94 175 LYS A N 1
ATOM 1360 C CA . LYS A 1 175 ? 16.156 0.478 12.062 1 64.94 175 LYS A CA 1
ATOM 1361 C C . LYS A 1 175 ? 15.195 1.654 11.938 1 64.94 175 LYS A C 1
ATOM 1363 O O . LYS A 1 175 ? 14.57 2.064 12.922 1 64.94 175 LYS A O 1
ATOM 1368 N N . ALA A 1 176 ? 15.109 2.121 10.664 1 62.78 176 ALA A N 1
ATOM 1369 C CA . ALA A 1 176 ? 14.242 3.273 10.422 1 62.78 176 ALA A CA 1
ATOM 1370 C C . ALA A 1 176 ? 12.773 2.885 10.539 1 62.78 176 ALA A C 1
ATOM 1372 O O . ALA A 1 176 ? 11.938 3.699 10.938 1 62.78 176 ALA A O 1
ATOM 1373 N N . ALA A 1 177 ? 12.578 1.615 10.258 1 65.75 177 ALA A N 1
ATOM 1374 C CA . ALA A 1 177 ? 11.188 1.152 10.234 1 65.75 177 ALA A CA 1
ATOM 1375 C C . ALA A 1 177 ? 10.781 0.564 11.586 1 65.75 177 ALA A C 1
ATOM 1377 O O . ALA A 1 177 ? 9.625 0.198 11.781 1 65.75 177 ALA A O 1
ATOM 1378 N N . ARG A 1 178 ? 11.617 0.485 12.477 1 69.94 178 ARG A N 1
ATOM 1379 C CA . ARG A 1 178 ? 11.42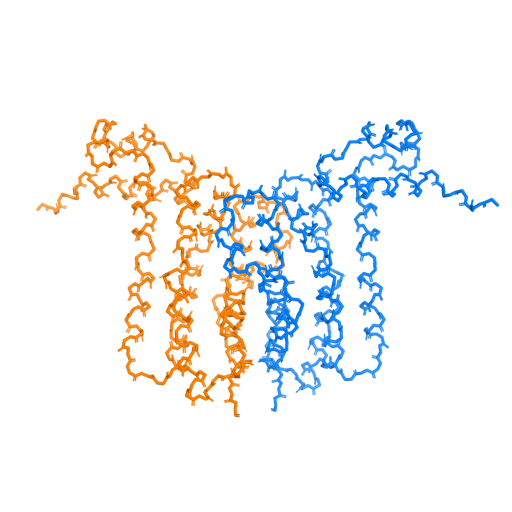2 -0.248 13.727 1 69.94 178 ARG A CA 1
ATOM 1380 C C . ARG A 1 178 ? 10.227 0.297 14.5 1 69.94 178 ARG A C 1
ATOM 1382 O O . ARG A 1 178 ? 9.391 -0.47 14.977 1 69.94 178 ARG A O 1
ATOM 1389 N N . PRO A 1 179 ? 10.125 1.582 14.539 1 64.81 179 PRO A N 1
ATOM 1390 C CA . PRO A 1 179 ? 8.992 2.074 15.32 1 64.81 179 PRO A CA 1
ATOM 1391 C C . PRO A 1 179 ? 7.645 1.661 14.727 1 64.81 179 PRO A C 1
ATOM 1393 O O . PRO A 1 179 ? 6.719 1.316 15.469 1 64.81 179 PRO A O 1
ATOM 1396 N N . VAL A 1 180 ? 7.598 1.708 13.422 1 65.88 180 VAL A N 1
ATOM 1397 C CA . VAL A 1 180 ? 6.359 1.332 12.742 1 65.88 180 VAL A CA 1
ATOM 1398 C C . VAL A 1 180 ? 6.137 -0.173 12.875 1 65.88 180 VAL A C 1
ATOM 1400 O O . VAL A 1 180 ? 5.023 -0.621 13.148 1 65.88 180 VAL A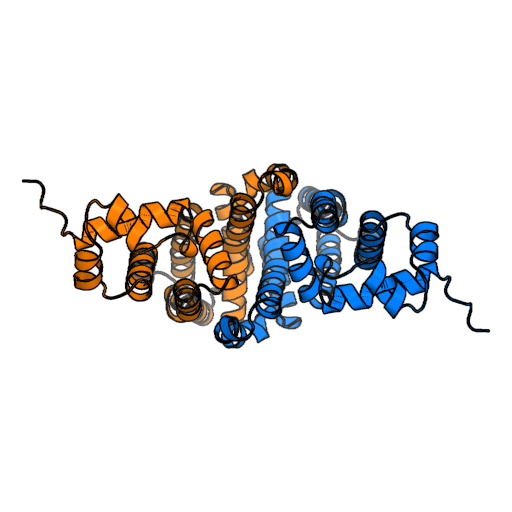 O 1
ATOM 1403 N N . LEU A 1 181 ? 7.238 -0.854 12.742 1 68.31 181 LEU A N 1
ATOM 1404 C CA . LEU A 1 181 ? 7.152 -2.309 12.828 1 68.31 181 LEU A CA 1
ATOM 1405 C C . LEU A 1 181 ? 6.785 -2.748 14.242 1 68.31 181 LEU A C 1
ATOM 1407 O O . LEU A 1 181 ? 6.016 -3.693 14.422 1 68.31 181 LEU A O 1
ATOM 1411 N N . ASP A 1 182 ? 7.324 -2.1 15.141 1 69.44 182 ASP A N 1
ATOM 1412 C CA . ASP A 1 182 ? 7.016 -2.436 16.531 1 69.44 182 ASP A CA 1
ATOM 1413 C C . ASP A 1 182 ? 5.543 -2.189 16.828 1 69.44 182 ASP A C 1
ATOM 1415 O O . ASP A 1 182 ? 4.93 -2.938 17.594 1 69.44 182 ASP A O 1
ATOM 1419 N N . LEU A 1 183 ? 5.055 -1.191 16.172 1 66.06 183 LEU A N 1
ATOM 1420 C CA . LEU A 1 183 ? 3.672 -0.807 16.438 1 66.06 183 LEU A CA 1
ATOM 1421 C C . LEU A 1 183 ? 2.703 -1.683 15.656 1 66.06 183 LEU A C 1
ATOM 1423 O O . LEU A 1 183 ? 1.71 -2.164 16.203 1 66.06 183 LEU A O 1
ATOM 1427 N N . LEU A 1 184 ? 3.109 -1.847 14.359 1 70.69 184 LEU A N 1
ATOM 1428 C CA . LEU A 1 184 ? 2.119 -2.418 13.453 1 70.69 184 LEU A CA 1
ATOM 1429 C C . LEU A 1 184 ? 2.557 -3.795 12.969 1 70.69 184 LEU A C 1
ATOM 1431 O O . LEU A 1 184 ? 1.738 -4.574 12.477 1 70.69 184 LEU A O 1
ATOM 1435 N N . GLY A 1 185 ? 3.811 -4.023 13.148 1 64.44 185 GLY A N 1
ATOM 1436 C CA . GLY A 1 185 ? 4.426 -5.156 12.477 1 64.44 185 GLY A CA 1
ATOM 1437 C C . GLY A 1 185 ? 3.766 -6.48 12.805 1 64.44 185 GLY A C 1
ATOM 1438 O O . GLY A 1 185 ? 3.498 -7.289 11.914 1 64.44 185 GLY A O 1
ATOM 1439 N N . SER A 1 186 ? 3.422 -6.664 13.969 1 69.69 186 SER A N 1
ATOM 1440 C CA . SER A 1 186 ? 2.863 -7.945 14.383 1 69.69 186 SER A CA 1
ATOM 1441 C C . SER A 1 186 ? 1.452 -8.141 13.836 1 69.69 186 SER A C 1
ATOM 1443 O O . SER A 1 186 ? 1.059 -9.258 13.492 1 69.69 186 SER A O 1
ATOM 1445 N N . ILE A 1 187 ? 0.827 -7.07 13.633 1 75.94 187 ILE A N 1
ATOM 1446 C CA . ILE A 1 187 ? -0.554 -7.168 13.164 1 75.94 187 ILE A CA 1
ATOM 1447 C C . ILE A 1 187 ? -0.583 -7.238 11.641 1 75.94 187 ILE A C 1
ATOM 1449 O O . ILE A 1 187 ? -1.427 -7.926 11.062 1 75.94 187 ILE A O 1
ATOM 1453 N N . LEU A 1 188 ? 0.321 -6.617 11.055 1 74.69 188 LEU A N 1
ATOM 1454 C CA . LEU A 1 188 ? 0.354 -6.555 9.594 1 74.69 188 LEU A CA 1
ATOM 1455 C C . LEU A 1 188 ? 0.605 -7.93 8.992 1 74.69 188 LEU A C 1
ATOM 1457 O O . LEU A 1 188 ? 0.005 -8.289 7.977 1 74.69 188 LEU A O 1
ATOM 1461 N N . ASN A 1 189 ? 1.406 -8.688 9.742 1 74.81 189 ASN A N 1
ATOM 1462 C CA . ASN A 1 189 ? 1.841 -9.953 9.172 1 74.81 189 ASN A CA 1
ATOM 1463 C C . ASN A 1 189 ? 1.187 -11.141 9.875 1 74.81 189 ASN A C 1
ATOM 1465 O O . ASN A 1 189 ? 1.536 -12.297 9.617 1 74.81 189 ASN A O 1
ATOM 1469 N N . ASP A 1 190 ? 0.286 -10.852 10.75 1 84.25 190 ASP A N 1
ATOM 1470 C CA . ASP A 1 190 ? -0.427 -11.922 11.445 1 84.25 190 ASP A CA 1
ATOM 1471 C C . ASP A 1 190 ? -1.508 -12.531 10.562 1 84.25 190 ASP A C 1
ATOM 1473 O O . ASP A 1 190 ? -2.418 -11.836 10.109 1 84.25 190 ASP A O 1
ATOM 1477 N N . PRO A 1 191 ? -1.382 -13.883 10.367 1 86.75 191 PRO A N 1
ATOM 1478 C CA . PRO A 1 191 ? -2.334 -14.531 9.469 1 86.75 191 PRO A CA 1
ATOM 1479 C C . PRO A 1 191 ? -3.781 -14.398 9.938 1 86.75 191 PRO A C 1
ATOM 1481 O O . PRO A 1 191 ? -4.684 -14.211 9.117 1 86.75 191 PRO A O 1
ATOM 1484 N N . GLU A 1 192 ? -3.994 -14.531 11.156 1 89.56 192 GLU A N 1
ATOM 1485 C CA . GLU A 1 192 ? -5.355 -14.422 11.68 1 89.56 192 GLU A CA 1
ATOM 1486 C C . GLU A 1 192 ? -5.922 -13.023 11.461 1 89.56 192 GLU A C 1
ATOM 1488 O O . GLU A 1 192 ? -7.082 -12.867 11.078 1 89.56 192 GLU A O 1
ATOM 1493 N N . SER A 1 193 ? -5.125 -12.016 11.742 1 90.44 193 SER A N 1
ATOM 1494 C CA . SER A 1 193 ? -5.543 -10.641 11.5 1 90.44 193 SER A CA 1
ATOM 1495 C C . SER A 1 193 ? -5.832 -10.398 10.023 1 90.44 193 SER A C 1
ATOM 1497 O O . SER A 1 193 ? -6.805 -9.727 9.68 1 90.44 193 SER A O 1
ATOM 1499 N N . ALA A 1 194 ? -5.012 -10.953 9.203 1 89.06 194 ALA A N 1
ATOM 1500 C CA . ALA A 1 194 ? -5.191 -10.805 7.762 1 89.06 194 ALA A CA 1
ATOM 1501 C C . ALA A 1 194 ? -6.504 -11.438 7.309 1 89.06 194 ALA A C 1
ATOM 1503 O O . ALA A 1 194 ? -7.238 -10.859 6.504 1 89.06 194 ALA A O 1
ATOM 1504 N N . ARG A 1 195 ? -6.758 -12.609 7.824 1 89.25 195 ARG A N 1
ATOM 1505 C CA . ARG A 1 195 ? -8 -13.297 7.477 1 89.25 195 ARG A CA 1
ATOM 1506 C C . ARG A 1 195 ? -9.211 -12.508 7.953 1 89.25 195 ARG A C 1
ATOM 1508 O O . ARG A 1 195 ? -10.227 -12.438 7.254 1 89.25 195 ARG A O 1
ATOM 1515 N N . GLN A 1 196 ? -9.094 -11.984 9.078 1 91.81 196 GLN A N 1
ATOM 1516 C CA . GLN A 1 196 ? -10.18 -11.18 9.617 1 91.81 196 GLN A CA 1
ATOM 1517 C C . GLN A 1 196 ? -10.453 -9.961 8.742 1 91.81 196 GLN A C 1
ATOM 1519 O O . GLN A 1 196 ? -11.602 -9.633 8.461 1 91.81 196 GLN A O 1
ATOM 1524 N N . ARG A 1 197 ? -9.422 -9.289 8.289 1 91.38 197 ARG A N 1
ATOM 1525 C CA . ARG A 1 197 ? -9.586 -8.133 7.41 1 91.38 197 ARG A CA 1
ATOM 1526 C C . ARG A 1 197 ? -10.266 -8.531 6.105 1 91.38 197 ARG A C 1
ATOM 1528 O O . ARG A 1 197 ? -11.125 -7.805 5.598 1 91.38 197 ARG A O 1
ATOM 1535 N N . MET A 1 198 ? -9.875 -9.625 5.637 1 91.19 198 MET A N 1
ATOM 1536 C CA . MET A 1 198 ? -10.5 -10.094 4.402 1 91.19 198 MET A CA 1
ATOM 1537 C C . MET A 1 198 ? -11.977 -10.398 4.625 1 91.19 198 MET A C 1
ATOM 1539 O O . MET A 1 198 ? -12.812 -10.125 3.762 1 91.19 198 MET A O 1
ATOM 1543 N N . THR A 1 199 ? -12.273 -11.016 5.738 1 91.75 199 THR A N 1
ATOM 1544 C CA . THR A 1 199 ? -13.664 -11.297 6.082 1 91.75 199 THR A CA 1
ATOM 1545 C C . THR A 1 199 ? -14.477 -10 6.129 1 91.75 199 THR A C 1
ATOM 1547 O O . THR A 1 199 ? -15.594 -9.945 5.602 1 91.75 199 THR A O 1
ATOM 1550 N N . TRP A 1 200 ? -13.938 -8.984 6.766 1 92.88 200 TRP A N 1
ATOM 1551 C CA . TRP A 1 200 ? -14.609 -7.691 6.805 1 92.88 200 TRP A CA 1
ATOM 1552 C C . TRP A 1 200 ? -14.805 -7.137 5.398 1 92.88 200 TRP A C 1
ATOM 1554 O O . TRP A 1 200 ? -15.875 -6.625 5.07 1 92.88 200 TRP A O 1
ATOM 1564 N N . ALA A 1 201 ? -13.758 -7.199 4.562 1 93.25 201 ALA A N 1
ATOM 1565 C CA . ALA A 1 201 ? -13.82 -6.676 3.197 1 93.25 201 ALA A CA 1
ATOM 1566 C C . ALA A 1 201 ? -14.922 -7.355 2.395 1 93.25 201 ALA A C 1
ATOM 1568 O O . ALA A 1 201 ? -15.695 -6.688 1.699 1 93.25 201 ALA A O 1
ATOM 1569 N N . LEU A 1 202 ? -15.008 -8.656 2.541 1 93.5 202 LEU A N 1
ATOM 1570 C CA . LEU A 1 202 ? -16.016 -9.414 1.805 1 93.5 202 LEU A CA 1
ATOM 1571 C C . LEU A 1 202 ? -17.422 -9.086 2.301 1 93.5 202 LEU A C 1
ATOM 1573 O O . LEU A 1 202 ? -18.344 -8.969 1.503 1 93.5 202 LEU A O 1
ATOM 1577 N N . ARG A 1 203 ? -17.547 -8.938 3.572 1 91.69 203 ARG A N 1
ATOM 1578 C CA . ARG A 1 203 ? -18.828 -8.547 4.145 1 91.69 203 ARG A CA 1
ATOM 1579 C C . ARG A 1 203 ? -19.297 -7.203 3.584 1 91.69 203 ARG A C 1
ATOM 1581 O O . ARG A 1 203 ? -20.5 -6.996 3.369 1 91.69 203 ARG A O 1
ATOM 1588 N N . GLY A 1 204 ? -18.359 -6.336 3.32 1 92.94 204 GLY A N 1
ATOM 1589 C CA . GLY A 1 204 ? -18.656 -4.988 2.859 1 92.94 204 GLY A CA 1
ATOM 1590 C C . GLY A 1 204 ? -19.25 -4.953 1.46 1 92.94 204 GLY A C 1
ATOM 1591 O O . GLY A 1 204 ? -19.922 -3.992 1.088 1 92.94 204 GLY A O 1
ATOM 1592 N N . ILE A 1 205 ? -19 -5.984 0.722 1 93.69 205 ILE A N 1
ATOM 1593 C CA . ILE A 1 205 ? -19.453 -5.953 -0.662 1 93.69 205 ILE A CA 1
ATOM 1594 C C . ILE A 1 205 ? -20.531 -7.004 -0.871 1 93.69 205 ILE A C 1
ATOM 1596 O O . ILE A 1 205 ? -21.031 -7.176 -1.984 1 93.69 205 ILE A O 1
ATOM 1600 N N . ARG A 1 206 ? -20.766 -7.715 0.151 1 91.62 206 ARG A N 1
ATOM 1601 C CA . ARG A 1 206 ? -21.781 -8.75 0.04 1 91.62 206 ARG A CA 1
ATOM 1602 C C . ARG A 1 206 ? -23.172 -8.133 0.003 1 91.62 206 ARG A C 1
ATOM 1604 O O . ARG A 1 206 ? -23.469 -7.191 0.745 1 91.62 206 ARG A O 1
ATOM 1611 N N . ARG A 1 207 ? -24 -8.547 -0.884 1 83.75 207 ARG A N 1
ATOM 1612 C CA . ARG A 1 207 ? -25.391 -8.109 -0.926 1 83.75 207 ARG A CA 1
ATOM 1613 C C . ARG A 1 207 ? -26.25 -8.945 0.01 1 83.75 207 ARG A C 1
ATOM 1615 O O . ARG A 1 207 ? -26.234 -10.18 -0.058 1 83.75 207 ARG A O 1
ATOM 1622 N N . VAL A 1 208 ? -26.609 -8.367 1.213 1 65.31 208 VAL A N 1
ATOM 1623 C CA . VAL A 1 208 ? -27.516 -9.062 2.109 1 65.31 208 VAL A CA 1
ATOM 1624 C C . VAL A 1 208 ? -28.953 -8.914 1.61 1 65.31 208 VAL A C 1
ATOM 1626 O O . VAL A 1 208 ? -29.297 -7.895 1.009 1 65.31 208 VAL A O 1
ATOM 1629 N N . MET B 1 1 ? 0.352 48.156 2.611 1 40.25 1 MET B N 1
ATOM 1630 C CA . MET B 1 1 ? 1.541 47.406 2.18 1 40.25 1 MET B CA 1
ATOM 1631 C C . MET B 1 1 ? 1.38 45.906 2.426 1 40.25 1 MET B C 1
ATOM 1633 O O . MET B 1 1 ? 0.98 45.5 3.514 1 40.25 1 MET B O 1
ATOM 1637 N N . PRO B 1 2 ? 1.011 45.156 1.492 1 47.75 2 PRO B N 1
ATOM 1638 C CA . PRO B 1 2 ? 0.658 43.781 1.819 1 47.75 2 PRO B CA 1
ATOM 1639 C C . PRO B 1 2 ? 1.55 43.188 2.906 1 47.75 2 PRO B C 1
ATOM 1641 O O . PRO B 1 2 ? 2.709 43.594 3.047 1 47.75 2 PRO B O 1
ATOM 1644 N N . LYS B 1 3 ? 1.042 43 4.004 1 51.03 3 LYS B N 1
ATOM 1645 C CA . LYS B 1 3 ? 1.774 42.562 5.184 1 51.03 3 LYS B CA 1
ATOM 1646 C C . LYS B 1 3 ? 2.977 41.719 4.789 1 51.03 3 LYS B C 1
ATOM 1648 O O . LYS B 1 3 ? 2.836 40.719 4.062 1 51.03 3 LYS B O 1
ATOM 1653 N N . ARG B 1 4 ? 4.152 42.125 4.691 1 53.59 4 ARG B N 1
ATOM 1654 C CA . ARG B 1 4 ? 5.484 41.625 4.352 1 53.59 4 ARG B CA 1
ATOM 1655 C C . ARG B 1 4 ? 5.715 40.219 4.926 1 53.59 4 ARG B C 1
ATOM 1657 O O . ARG B 1 4 ? 5.758 40.062 6.145 1 53.59 4 ARG B O 1
ATOM 1664 N N . LYS B 1 5 ? 5.242 39.156 4.211 1 65.88 5 LYS B N 1
ATOM 1665 C CA . LYS B 1 5 ? 5.5 37.812 4.738 1 65.88 5 LYS B CA 1
ATOM 1666 C C . LYS B 1 5 ? 6.914 37.719 5.301 1 65.88 5 LYS B C 1
ATOM 1668 O O . LYS B 1 5 ? 7.875 38.188 4.672 1 65.88 5 LYS B O 1
ATOM 1673 N N . SER B 1 6 ? 6.984 37.5 6.57 1 88.94 6 SER B N 1
ATOM 1674 C CA . SER B 1 6 ? 8.289 37.344 7.215 1 88.94 6 SER B CA 1
ATOM 1675 C C . SER B 1 6 ? 9.219 36.469 6.398 1 88.94 6 SER B C 1
ATOM 1677 O O . SER B 1 6 ? 8.758 35.688 5.559 1 88.94 6 SER B O 1
ATOM 1679 N N . THR B 1 7 ? 10.414 36.875 6.168 1 93.31 7 THR B N 1
ATOM 1680 C CA . THR B 1 7 ? 11.461 36.094 5.543 1 93.31 7 THR B CA 1
ATOM 1681 C C . THR B 1 7 ? 11.281 34.594 5.879 1 93.31 7 THR B C 1
ATOM 1683 O O . THR B 1 7 ? 11.461 33.75 5.02 1 93.31 7 THR B O 1
ATOM 1686 N N . ARG B 1 8 ? 10.812 34.469 7.023 1 95.56 8 ARG B N 1
ATOM 1687 C CA . ARG B 1 8 ? 10.602 33.094 7.48 1 95.56 8 ARG B CA 1
ATOM 1688 C C . ARG B 1 8 ? 9.5 32.406 6.672 1 95.56 8 ARG B C 1
ATOM 1690 O O . ARG B 1 8 ? 9.688 31.281 6.184 1 95.56 8 ARG B O 1
ATOM 1697 N N . GLU B 1 9 ? 8.359 33.062 6.477 1 96.44 9 GLU B N 1
ATOM 1698 C CA . GLU B 1 9 ? 7.238 32.531 5.711 1 96.44 9 GLU B CA 1
ATOM 1699 C C . GLU B 1 9 ? 7.605 32.344 4.238 1 96.44 9 GLU B C 1
ATOM 1701 O O . GLU B 1 9 ? 7.199 31.375 3.604 1 96.44 9 GLU B O 1
ATOM 1706 N N . HIS B 1 10 ? 8.328 33.312 3.789 1 96.56 10 HIS B N 1
ATOM 1707 C CA . HIS B 1 10 ? 8.766 33.25 2.396 1 96.56 10 HIS B CA 1
ATOM 1708 C C . HIS B 1 10 ? 9.648 32.031 2.148 1 96.56 10 HIS B C 1
ATOM 1710 O O . HIS B 1 10 ? 9.492 31.344 1.133 1 96.56 10 HIS B O 1
ATOM 1716 N N . LEU B 1 11 ? 10.555 31.75 3.039 1 97.19 11 LEU B N 1
ATOM 1717 C CA . LEU B 1 11 ? 11.422 30.578 2.938 1 97.19 11 LEU B CA 1
ATOM 1718 C C . LEU B 1 11 ? 10.602 29.281 2.996 1 97.19 11 LEU B C 1
ATOM 1720 O O . LEU B 1 11 ? 10.844 28.359 2.215 1 97.19 11 LEU B O 1
ATOM 1724 N N . LEU B 1 12 ? 9.641 29.281 3.857 1 97.5 12 LEU B N 1
ATOM 1725 C CA . LEU B 1 12 ? 8.805 28.094 3.986 1 97.5 12 LEU B CA 1
ATOM 1726 C C . LEU B 1 12 ? 7.973 27.875 2.727 1 97.5 12 LEU B C 1
ATOM 1728 O O . LEU B 1 12 ? 7.848 26.75 2.246 1 97.5 12 LEU B O 1
ATOM 1732 N N . ASN B 1 13 ? 7.434 28.922 2.17 1 97.19 13 ASN B N 1
ATOM 1733 C CA . ASN B 1 13 ? 6.641 28.828 0.949 1 97.19 13 ASN B CA 1
ATOM 1734 C C . ASN B 1 13 ? 7.492 28.359 -0.233 1 97.19 13 ASN B C 1
ATOM 1736 O O . ASN B 1 13 ? 7.066 27.516 -1.016 1 97.19 13 ASN B O 1
ATOM 1740 N N . THR B 1 14 ? 8.656 28.922 -0.315 1 97.44 14 THR B N 1
ATOM 1741 C CA . THR B 1 14 ? 9.578 28.531 -1.379 1 97.44 14 THR B CA 1
ATOM 1742 C C . THR B 1 14 ? 10.008 27.078 -1.221 1 97.44 14 THR B C 1
ATOM 1744 O O . THR B 1 14 ? 10.07 26.328 -2.201 1 97.44 14 THR B O 1
ATOM 1747 N N . GLY B 1 15 ? 10.336 26.703 0.001 1 97.44 15 GLY B N 1
ATOM 1748 C CA . GLY B 1 15 ? 10.695 25.328 0.28 1 97.44 15 GLY B CA 1
ATOM 1749 C C . GLY B 1 15 ? 9.602 24.344 -0.068 1 97.44 15 GLY B C 1
ATOM 1750 O O . GLY B 1 15 ? 9.875 23.266 -0.588 1 97.44 15 GLY B O 1
ATOM 1751 N N . ALA B 1 16 ? 8.391 24.75 0.203 1 96.56 16 ALA B N 1
ATOM 1752 C CA . ALA B 1 16 ? 7.242 23.906 -0.121 1 96.56 16 ALA B CA 1
ATOM 1753 C C . ALA B 1 16 ? 7.156 23.641 -1.623 1 96.56 16 ALA B C 1
ATOM 1755 O O . ALA B 1 16 ? 6.859 22.531 -2.053 1 96.56 16 ALA B O 1
ATOM 1756 N N . MET B 1 17 ? 7.426 24.641 -2.352 1 95.44 17 MET B N 1
ATOM 1757 C CA . MET B 1 17 ? 7.41 24.5 -3.805 1 95.44 17 MET B CA 1
ATOM 1758 C C . MET B 1 17 ? 8.508 23.562 -4.277 1 95.44 17 MET B C 1
ATOM 1760 O O . MET B 1 17 ? 8.273 22.688 -5.113 1 95.44 17 MET B O 1
ATOM 1764 N N . ILE B 1 18 ? 9.695 23.672 -3.711 1 95.62 18 ILE B N 1
ATOM 1765 C CA . ILE B 1 18 ? 10.836 22.844 -4.09 1 95.62 18 ILE B CA 1
ATOM 1766 C C . ILE B 1 18 ? 10.555 21.391 -3.75 1 95.62 18 ILE B C 1
ATOM 1768 O O . ILE B 1 18 ? 10.727 20.5 -4.59 1 95.62 18 ILE B O 1
ATOM 1772 N N . VAL B 1 19 ? 10.055 21.172 -2.562 1 95.31 19 VAL B N 1
ATOM 1773 C CA . VAL B 1 19 ? 9.812 19.812 -2.082 1 95.31 19 VAL B CA 1
ATOM 1774 C C . VAL B 1 19 ? 8.656 19.188 -2.855 1 95.31 19 VAL B C 1
ATOM 1776 O O . VAL B 1 19 ? 8.656 17.984 -3.135 1 95.31 19 VAL B O 1
ATOM 1779 N N . GLY B 1 20 ? 7.707 19.984 -3.156 1 91.38 20 GLY B N 1
ATOM 1780 C CA . GLY B 1 20 ? 6.598 19.5 -3.969 1 91.38 20 GLY B CA 1
ATOM 1781 C C . GLY B 1 20 ? 7.023 19.047 -5.348 1 91.38 20 GLY B C 1
ATOM 1782 O O . GLY B 1 20 ? 6.457 18.094 -5.895 1 91.38 20 GLY B O 1
ATOM 1783 N N . GLU B 1 21 ? 8.047 19.641 -5.863 1 86.69 21 GLU B N 1
ATOM 1784 C CA . GLU B 1 21 ? 8.516 19.359 -7.219 1 86.69 21 GLU B CA 1
ATOM 1785 C C . GLU B 1 21 ? 9.508 18.203 -7.227 1 86.69 21 GLU B C 1
ATOM 1787 O O . GLU B 1 21 ? 9.469 17.359 -8.117 1 86.69 21 GLU B O 1
ATOM 1792 N N . SER B 1 22 ? 10.391 18.203 -6.141 1 87.56 22 SER B N 1
ATOM 1793 C CA . SER B 1 22 ? 11.531 17.312 -6.273 1 87.56 22 SER B CA 1
ATOM 1794 C C . SER B 1 22 ? 11.75 16.5 -5.004 1 87.56 22 SER B C 1
ATOM 1796 O O . SER B 1 22 ? 12.719 15.742 -4.902 1 87.56 22 SER B O 1
ATOM 1798 N N . GLY B 1 23 ? 10.852 16.609 -4.078 1 91.75 23 GLY B N 1
ATOM 1799 C CA . GLY B 1 23 ? 10.992 15.844 -2.852 1 91.75 23 GLY B CA 1
ATOM 1800 C C . GLY B 1 23 ? 11.898 16.516 -1.831 1 91.75 23 GLY B C 1
ATOM 1801 O O . GLY B 1 23 ? 12.508 17.547 -2.115 1 91.75 23 GLY B O 1
ATOM 1802 N N . LEU B 1 24 ? 11.992 15.906 -0.657 1 95.25 24 LEU B N 1
ATOM 1803 C CA . LEU B 1 24 ? 12.75 16.484 0.45 1 95.25 24 LEU B CA 1
ATOM 1804 C C . LEU B 1 24 ? 14.25 16.422 0.173 1 95.25 24 LEU B C 1
ATOM 1806 O O . LEU B 1 24 ? 14.977 17.375 0.499 1 95.25 24 LEU B O 1
ATOM 1810 N N . ARG B 1 25 ? 14.664 15.398 -0.404 1 91.62 25 ARG B N 1
ATOM 1811 C CA . ARG B 1 25 ? 16.094 15.156 -0.577 1 91.62 25 ARG B CA 1
ATOM 1812 C C . ARG B 1 25 ? 16.703 16.156 -1.542 1 91.62 25 ARG B C 1
ATOM 1814 O O . ARG B 1 25 ? 17.891 16.469 -1.455 1 91.62 25 ARG B O 1
ATOM 1821 N N . ALA B 1 26 ? 15.953 16.703 -2.357 1 92.12 26 ALA B N 1
ATOM 1822 C CA . ALA B 1 26 ? 16.453 17.641 -3.369 1 92.12 26 ALA B CA 1
ATOM 1823 C C . ALA B 1 26 ? 16.656 19.031 -2.777 1 92.12 26 ALA B C 1
ATOM 1825 O O . ALA B 1 26 ? 17.328 19.875 -3.375 1 92.12 26 ALA B O 1
ATOM 1826 N N . LEU B 1 27 ? 16.031 19.297 -1.716 1 96.56 27 LEU B N 1
ATOM 1827 C CA . LEU B 1 27 ? 16.109 20.625 -1.124 1 96.56 27 LEU B CA 1
ATOM 1828 C C . LEU B 1 27 ? 17.422 20.812 -0.386 1 96.56 27 LEU B C 1
ATOM 1830 O O . LEU B 1 27 ? 17.734 20.062 0.536 1 96.56 27 LEU B O 1
ATOM 1834 N N . THR B 1 28 ? 18.219 21.797 -0.81 1 96.69 28 THR B N 1
ATOM 1835 C CA . THR B 1 28 ? 19.422 22.219 -0.112 1 96.69 28 THR B CA 1
ATOM 1836 C C . THR B 1 28 ? 19.281 23.656 0.41 1 96.69 28 THR B C 1
ATOM 1838 O O . THR B 1 28 ? 18.516 24.438 -0.141 1 96.69 28 THR B O 1
ATOM 1841 N N . VAL B 1 29 ? 20.062 23.875 1.472 1 97.44 29 VAL B N 1
ATOM 1842 C CA . VAL B 1 29 ? 20 25.219 2.064 1 97.44 29 VAL B CA 1
ATOM 1843 C C . VAL B 1 29 ? 20.438 26.25 1.043 1 97.44 29 VAL B C 1
ATOM 1845 O O . VAL B 1 29 ? 19.797 27.281 0.875 1 97.44 29 VAL B O 1
ATOM 1848 N N . ARG B 1 30 ? 21.516 25.969 0.366 1 97.06 30 ARG B N 1
ATOM 1849 C CA . ARG B 1 30 ? 22.031 26.891 -0.645 1 97.06 30 ARG B CA 1
ATOM 1850 C C . ARG B 1 30 ? 21.016 27.094 -1.768 1 97.06 30 ARG B C 1
ATOM 1852 O O . ARG B 1 30 ? 20.734 28.219 -2.158 1 97.06 30 ARG B O 1
ATOM 1859 N N . GLY B 1 31 ? 20.469 26.016 -2.273 1 96.94 31 GLY B N 1
ATOM 1860 C CA . GLY B 1 31 ? 19.484 26.078 -3.346 1 96.94 31 GLY B CA 1
ATOM 1861 C C . GLY B 1 31 ? 18.219 26.812 -2.949 1 96.94 31 GLY B C 1
ATOM 1862 O O . GLY B 1 31 ? 17.688 27.594 -3.732 1 96.94 31 GLY B O 1
ATOM 1863 N N . LEU B 1 32 ? 17.719 26.547 -1.783 1 97.81 32 LEU B N 1
ATOM 1864 C CA . LEU B 1 32 ? 16.531 27.203 -1.269 1 97.81 32 LEU B CA 1
ATOM 1865 C C . LEU B 1 32 ? 16.766 28.703 -1.115 1 97.81 32 LEU B C 1
ATOM 1867 O O . LEU B 1 32 ? 15.93 29.516 -1.521 1 97.81 32 LEU B O 1
ATOM 1871 N N . SER B 1 33 ? 17.875 29.078 -0.541 1 97.44 33 SER B N 1
ATOM 1872 C CA . SER B 1 33 ? 18.203 30.484 -0.334 1 97.44 33 SER B CA 1
ATOM 1873 C C . SER B 1 33 ? 18.281 31.234 -1.66 1 97.44 33 SER B C 1
ATOM 1875 O O . SER B 1 33 ? 17.75 32.344 -1.785 1 97.44 33 SER B O 1
ATOM 1877 N N . LEU B 1 34 ? 18.875 30.625 -2.59 1 96.88 34 LEU B N 1
ATOM 1878 C CA . LEU B 1 34 ? 19 31.219 -3.916 1 96.88 34 LEU B CA 1
ATOM 1879 C C . LEU B 1 34 ? 17.625 31.438 -4.543 1 96.88 34 LEU B C 1
ATOM 1881 O O . LEU B 1 34 ? 17.344 32.531 -5.047 1 96.88 34 LEU B O 1
ATOM 1885 N N . ARG B 1 35 ? 16.828 30.516 -4.469 1 96.62 35 ARG B N 1
ATOM 1886 C CA . ARG B 1 35 ? 15.5 30.594 -5.074 1 96.62 35 ARG B CA 1
ATOM 1887 C C . ARG B 1 35 ? 14.633 31.625 -4.355 1 96.62 35 ARG B C 1
ATOM 1889 O O . ARG B 1 35 ? 13.805 32.281 -4.977 1 96.62 35 ARG B O 1
ATOM 1896 N N . ALA B 1 36 ? 14.781 31.688 -3.086 1 96.75 36 ALA B N 1
ATOM 1897 C CA . ALA B 1 36 ? 14 32.625 -2.27 1 96.75 36 ALA B CA 1
ATOM 1898 C C . ALA B 1 36 ? 14.57 34.031 -2.334 1 96.75 36 ALA B C 1
ATOM 1900 O O . ALA B 1 36 ? 13.977 34.969 -1.805 1 96.75 36 ALA B O 1
ATOM 1901 N N . GLY B 1 37 ? 15.703 34.156 -2.918 1 96.69 37 GLY B N 1
ATOM 1902 C CA . GLY B 1 37 ? 16.328 35.469 -2.988 1 96.69 37 GLY B CA 1
ATOM 1903 C C . GLY B 1 37 ? 16.859 35.938 -1.651 1 96.69 37 GLY B C 1
ATOM 1904 O O . GLY B 1 37 ? 16.781 37.125 -1.335 1 96.69 37 GLY B O 1
ATOM 1905 N N . THR B 1 38 ? 17.219 35.062 -0.843 1 95.25 38 THR B N 1
ATOM 1906 C CA . THR B 1 38 ? 17.828 35.375 0.449 1 95.25 38 THR B CA 1
ATOM 1907 C C . THR B 1 38 ? 19.25 34.812 0.522 1 95.25 38 THR B C 1
ATOM 1909 O O . THR B 1 38 ? 19.828 34.438 -0.501 1 95.25 38 THR B O 1
ATOM 1912 N N . ASN B 1 39 ? 19.906 34.812 1.646 1 93.12 39 ASN B N 1
ATOM 1913 C CA . ASN B 1 39 ? 21.219 34.219 1.83 1 93.12 39 ASN B CA 1
ATOM 1914 C C . ASN B 1 39 ? 21.188 33.125 2.898 1 93.12 39 ASN B C 1
ATOM 1916 O O . ASN B 1 39 ? 20.219 33.031 3.652 1 93.12 39 ASN B O 1
ATOM 1920 N N . THR B 1 40 ? 22.203 32.344 2.852 1 95.38 40 THR B N 1
ATOM 1921 C CA . THR B 1 40 ? 22.281 31.203 3.752 1 95.38 40 THR B CA 1
ATOM 1922 C C . THR B 1 40 ? 22.297 31.672 5.207 1 95.38 40 THR B C 1
ATOM 1924 O O . THR B 1 40 ? 21.781 30.969 6.09 1 95.38 40 THR B O 1
ATOM 1927 N N . GLY B 1 41 ? 22.875 32.812 5.453 1 95.44 41 GLY B N 1
ATOM 1928 C CA . GLY B 1 41 ? 22.875 33.344 6.801 1 95.44 41 GLY B CA 1
ATOM 1929 C C . GLY B 1 41 ? 21.469 33.594 7.332 1 95.44 41 GLY B C 1
ATOM 1930 O O . GLY B 1 41 ? 21.188 33.281 8.492 1 95.44 41 GLY B O 1
ATOM 1931 N N . SER B 1 42 ? 20.656 34.125 6.547 1 95 42 SER B N 1
ATOM 1932 C CA . SER B 1 42 ? 19.266 34.344 6.887 1 95 42 SER B CA 1
ATOM 1933 C C . SER B 1 42 ? 18.547 33.031 7.207 1 95 42 SER B C 1
ATOM 1935 O O . SER B 1 42 ? 17.766 32.969 8.156 1 95 42 SER B O 1
ATOM 1937 N N . PHE B 1 43 ? 18.797 31.984 6.449 1 97.25 43 PHE B N 1
ATOM 1938 C CA . PHE B 1 43 ? 18.219 30.672 6.703 1 97.25 43 PHE B CA 1
ATOM 1939 C C . PHE B 1 43 ? 18.625 30.156 8.078 1 97.25 43 PHE B C 1
ATOM 1941 O O . PHE B 1 43 ? 17.766 29.719 8.859 1 97.25 43 PHE B O 1
ATOM 1948 N N . VAL B 1 44 ? 19.938 30.25 8.344 1 96.88 44 VAL B N 1
ATOM 1949 C CA . VAL B 1 44 ? 20.469 29.75 9.609 1 96.88 44 VAL B CA 1
ATOM 1950 C C . VAL B 1 44 ? 19.859 30.516 10.773 1 96.88 44 VAL B C 1
ATOM 1952 O O . VAL B 1 44 ? 19.547 29.938 11.82 1 96.88 44 VAL B O 1
ATOM 1955 N N . TYR B 1 45 ? 19.688 31.781 10.539 1 96.44 45 TYR B N 1
ATOM 1956 C CA . TYR B 1 45 ? 19.094 32.625 11.562 1 96.44 45 TYR B CA 1
ATOM 1957 C C . TYR B 1 45 ? 17.672 32.156 11.891 1 96.44 45 TYR B C 1
ATOM 1959 O O . TYR B 1 45 ? 17.297 32.062 13.062 1 96.44 45 TYR B O 1
ATOM 1967 N N . HIS B 1 46 ? 16.906 31.828 10.961 1 96.75 46 HIS B N 1
ATOM 1968 C CA . HIS B 1 46 ? 15.484 31.547 11.148 1 96.75 46 HIS B CA 1
ATOM 1969 C C . HIS B 1 46 ? 15.258 30.078 11.523 1 96.75 46 HIS B C 1
ATOM 1971 O O . HIS B 1 46 ? 14.359 29.766 12.305 1 96.75 46 HIS B O 1
ATOM 1977 N N . PHE B 1 47 ? 16.094 29.109 10.945 1 97.56 47 PHE B N 1
ATOM 1978 C CA . PHE B 1 47 ? 15.734 27.703 11.078 1 97.56 47 PHE B CA 1
ATOM 1979 C C . PHE B 1 47 ? 16.891 26.906 11.68 1 97.56 47 PHE B C 1
ATOM 1981 O O . PHE B 1 47 ? 16.688 25.797 12.188 1 97.56 47 PHE B O 1
ATOM 1988 N N . GLY B 1 48 ? 18.031 27.484 11.617 1 96.81 48 GLY B N 1
ATOM 1989 C CA . GLY B 1 48 ? 19.203 26.797 12.148 1 96.81 48 GLY B CA 1
ATOM 1990 C C . GLY B 1 48 ? 19.797 25.781 11.195 1 96.81 48 GLY B C 1
ATOM 1991 O O . GLY B 1 48 ? 20.938 25.938 10.742 1 96.81 48 GLY B O 1
ATOM 1992 N N . ASN B 1 49 ? 19.062 24.734 10.812 1 96.75 49 ASN B N 1
ATOM 1993 C CA . ASN B 1 49 ? 19.578 23.703 9.914 1 96.75 49 ASN B CA 1
ATOM 1994 C C . ASN B 1 49 ? 18.469 23.125 9.031 1 96.75 49 ASN B C 1
ATOM 1996 O O . ASN B 1 49 ? 17.281 23.422 9.234 1 96.75 49 ASN B O 1
ATOM 2000 N N . ARG B 1 50 ? 18.875 22.391 8.055 1 97.38 50 ARG B N 1
ATOM 2001 C CA . ARG B 1 50 ? 17.984 21.828 7.047 1 97.38 50 ARG B CA 1
ATOM 2002 C C . ARG B 1 50 ? 16.938 20.906 7.691 1 97.38 50 ARG B C 1
ATOM 2004 O O . ARG B 1 50 ? 15.766 20.953 7.324 1 97.38 50 ARG B O 1
ATOM 2011 N N . GLU B 1 51 ? 17.359 20.156 8.641 1 96 51 GLU B N 1
ATOM 2012 C CA . GLU B 1 51 ? 16.453 19.203 9.273 1 96 51 GLU B CA 1
ATOM 2013 C C . GLU B 1 51 ? 15.32 19.922 10.016 1 96 51 GLU B C 1
ATOM 2015 O O . GLU B 1 51 ? 14.156 19.531 9.906 1 96 51 GLU B O 1
ATOM 2020 N N . ALA B 1 52 ? 15.688 20.875 10.703 1 96.56 52 ALA B N 1
ATOM 2021 C CA . ALA B 1 52 ? 14.688 21.672 11.406 1 96.56 52 ALA B CA 1
ATOM 2022 C C . ALA B 1 52 ? 13.711 22.328 10.422 1 96.56 52 ALA B C 1
ATOM 2024 O O . ALA B 1 52 ? 12.508 22.359 10.672 1 96.56 52 ALA B O 1
ATOM 2025 N N . PHE B 1 53 ? 14.289 22.891 9.367 1 98.06 53 PHE B N 1
ATOM 2026 C CA . PHE B 1 53 ? 13.469 23.5 8.336 1 98.06 53 PHE B CA 1
ATOM 2027 C C . PHE B 1 53 ? 12.477 22.484 7.758 1 98.06 53 PHE B C 1
ATOM 2029 O O . PHE B 1 53 ? 11.281 22.766 7.676 1 98.06 53 PHE B O 1
ATOM 2036 N N . LEU B 1 54 ? 12.938 21.312 7.391 1 98 54 LEU B N 1
ATOM 2037 C CA . LEU B 1 54 ? 12.102 20.281 6.789 1 98 54 LEU B CA 1
ATOM 2038 C C . LEU B 1 54 ? 11.039 19.797 7.766 1 98 54 LEU B C 1
ATOM 2040 O O . LEU B 1 54 ? 9.898 19.547 7.371 1 98 54 LEU B O 1
ATOM 2044 N N . THR B 1 55 ? 11.445 19.656 9.008 1 96.19 55 THR B N 1
ATOM 2045 C CA . THR B 1 55 ? 10.492 19.25 10.039 1 96.19 55 THR B CA 1
ATOM 2046 C C . THR B 1 55 ? 9.344 20.25 10.125 1 96.19 55 THR B C 1
ATOM 2048 O O . THR B 1 55 ? 8.172 19.859 10.133 1 96.19 55 THR B O 1
ATOM 2051 N N . GLU B 1 56 ? 9.688 21.469 10.148 1 96.88 56 GLU B N 1
ATOM 2052 C CA . GLU B 1 56 ? 8.664 22.5 10.211 1 96.88 56 GLU B CA 1
ATOM 2053 C C . GLU B 1 56 ? 7.801 22.5 8.953 1 96.88 56 GLU B C 1
ATOM 2055 O O . GLU B 1 56 ? 6.582 22.688 9.023 1 96.88 56 GLU B O 1
ATOM 2060 N N . LEU B 1 57 ? 8.406 22.391 7.84 1 97.44 57 LEU B N 1
ATOM 2061 C CA . LEU B 1 57 ? 7.703 22.344 6.562 1 97.44 57 LEU B CA 1
ATOM 2062 C C . LEU B 1 57 ? 6.68 21.219 6.543 1 97.44 57 LEU B C 1
ATOM 2064 O O . LEU B 1 57 ? 5.535 21.422 6.137 1 97.44 57 LEU B O 1
ATOM 2068 N N . LEU B 1 58 ? 7.031 20.062 7 1 97.06 58 LEU B N 1
ATOM 2069 C CA . LEU B 1 58 ? 6.152 18.906 7.027 1 97.06 58 LEU B CA 1
ATOM 2070 C C . LEU B 1 58 ? 5.008 19.109 8.008 1 97.06 58 LEU B C 1
ATOM 2072 O O . LEU B 1 58 ? 3.867 18.719 7.734 1 97.06 58 LEU B O 1
ATOM 2076 N N . GLU B 1 59 ? 5.363 19.672 9.125 1 95.5 59 GLU B N 1
ATOM 2077 C CA . GLU B 1 59 ? 4.324 19.953 10.117 1 95.5 59 GLU B CA 1
ATOM 2078 C C . GLU B 1 59 ? 3.283 20.922 9.57 1 95.5 59 GLU B C 1
ATOM 2080 O O . GLU B 1 59 ? 2.08 20.719 9.758 1 95.5 59 GLU B O 1
ATOM 2085 N N . ARG B 1 60 ? 3.783 21.922 8.938 1 95.62 60 ARG B N 1
ATOM 2086 C CA . ARG B 1 60 ? 2.885 22.891 8.336 1 95.62 60 ARG B CA 1
ATOM 2087 C C . ARG B 1 60 ? 2.012 22.25 7.266 1 95.62 60 ARG B C 1
ATOM 2089 O O . ARG B 1 60 ? 0.821 22.562 7.168 1 95.62 60 ARG B O 1
ATOM 2096 N N . TRP B 1 61 ? 2.59 21.438 6.484 1 95.75 61 TRP B N 1
ATOM 2097 C CA . TRP B 1 61 ? 1.885 20.734 5.422 1 95.75 61 TRP B CA 1
ATOM 2098 C C . TRP B 1 61 ? 0.792 19.844 6 1 95.75 61 TRP B C 1
ATOM 2100 O O . TRP B 1 61 ? -0.31 19.766 5.453 1 95.75 61 TRP B O 1
ATOM 2110 N N . TYR B 1 62 ? 1.09 19.172 7.117 1 95.62 62 TYR B N 1
ATOM 2111 C CA . TYR B 1 62 ? 0.211 18.203 7.746 1 95.62 62 TYR B CA 1
ATOM 2112 C C . TYR B 1 62 ? -0.882 18.891 8.555 1 95.62 62 TYR B C 1
ATOM 2114 O O . TYR B 1 62 ? -1.947 18.312 8.781 1 95.62 62 TYR B O 1
ATOM 2122 N N . GLU B 1 63 ? -0.75 20.047 8.969 1 93.81 63 GLU B N 1
ATOM 2123 C CA . GLU B 1 63 ? -1.554 20.766 9.953 1 93.81 63 GLU B CA 1
ATOM 2124 C C . GLU B 1 63 ? -3.02 20.828 9.531 1 93.81 63 GLU B C 1
ATOM 2126 O O . GLU B 1 63 ? -3.916 20.625 10.352 1 93.81 63 GLU B O 1
ATOM 2131 N N . PRO B 1 64 ? -3.299 21.125 8.312 1 91.94 64 PRO B N 1
ATOM 2132 C CA . PRO B 1 64 ? -4.707 21.203 7.922 1 91.94 64 PRO B CA 1
ATOM 2133 C C . PRO B 1 64 ? -5.461 19.891 8.156 1 91.94 64 PRO B C 1
ATOM 2135 O O . PRO B 1 64 ? -6.641 19.906 8.516 1 91.94 64 PRO B O 1
ATOM 2138 N N . LEU B 1 65 ? -4.867 18.766 7.938 1 92.06 65 LEU B N 1
ATOM 2139 C CA . LEU B 1 65 ? -5.516 17.484 8.211 1 92.06 65 LEU B CA 1
ATOM 2140 C C . LEU B 1 65 ? -5.84 17.344 9.695 1 92.06 65 LEU B C 1
ATOM 2142 O O . LEU B 1 65 ? -6.961 16.984 10.055 1 92.06 65 LEU B O 1
ATOM 2146 N N . PHE B 1 66 ? -4.902 17.641 10.516 1 88.75 66 PHE B N 1
ATOM 2147 C CA . PHE B 1 66 ? -5.078 17.484 11.953 1 88.75 66 PHE B CA 1
ATOM 2148 C C . PHE B 1 66 ? -6.168 18.406 12.477 1 88.75 66 PHE B C 1
ATOM 2150 O O . PHE B 1 66 ? -6.965 18.031 13.328 1 88.75 66 PHE B O 1
ATOM 2157 N N . THR B 1 67 ? -6.168 19.609 11.93 1 87.94 67 THR B N 1
ATOM 2158 C CA . THR B 1 67 ? -7.188 20.578 12.32 1 87.94 67 THR B CA 1
ATOM 2159 C C . THR B 1 67 ? -8.578 20.078 11.93 1 87.94 67 THR B C 1
ATOM 2161 O O . THR B 1 67 ? -9.523 20.203 12.711 1 87.94 67 THR B O 1
ATOM 2164 N N . GLY B 1 68 ? -8.703 19.516 10.742 1 87.12 68 GLY B N 1
ATOM 2165 C CA . GLY B 1 68 ? -9.977 18.953 10.305 1 87.12 68 GLY B CA 1
ATOM 2166 C C . GLY B 1 68 ? -10.445 17.812 11.18 1 87.12 68 GLY B C 1
ATOM 2167 O O . GLY B 1 68 ? -11.617 17.766 11.57 1 87.12 68 GLY B O 1
ATOM 2168 N N . ILE B 1 69 ? -9.562 16.953 11.555 1 89.81 69 ILE B N 1
ATOM 2169 C CA . ILE B 1 69 ? -9.875 15.781 12.359 1 89.81 69 ILE B CA 1
ATOM 2170 C C . ILE B 1 69 ? -10.305 16.219 13.766 1 89.81 69 ILE B C 1
ATOM 2172 O O . ILE B 1 69 ? -11.242 15.656 14.328 1 89.81 69 ILE B O 1
ATOM 2176 N N . ARG B 1 70 ? -9.633 17.125 14.305 1 84.44 70 ARG B N 1
ATOM 2177 C CA . ARG B 1 70 ? -9.953 17.625 15.641 1 84.44 70 ARG B CA 1
ATOM 2178 C C . ARG B 1 70 ? -11.344 18.25 15.672 1 84.44 70 ARG B C 1
ATOM 2180 O O . ARG B 1 70 ? -12.07 18.125 16.656 1 84.44 70 ARG B O 1
ATOM 2187 N N . THR B 1 71 ? -11.664 18.891 14.633 1 83.94 71 THR B N 1
ATOM 2188 C CA . THR B 1 71 ? -12.984 19.5 14.531 1 83.94 71 THR B CA 1
ATOM 2189 C C . THR B 1 71 ? -14.086 18.453 14.555 1 83.94 71 THR B C 1
ATOM 2191 O O . THR B 1 71 ? -15.086 18.609 15.25 1 83.94 71 THR B O 1
ATOM 2194 N N . HIS B 1 72 ? -13.867 17.359 13.883 1 82.94 72 HIS B N 1
ATOM 2195 C CA . HIS B 1 72 ? -14.867 16.297 13.812 1 82.94 72 HIS B CA 1
ATOM 2196 C C . HIS B 1 72 ? -14.875 15.469 15.086 1 82.94 72 HIS B C 1
ATOM 2198 O O . HIS B 1 72 ? -15.922 14.953 15.484 1 82.94 72 HIS B O 1
ATOM 2204 N N . ALA B 1 73 ? -13.719 15.32 15.719 1 79 73 ALA B N 1
ATOM 2205 C CA . ALA B 1 73 ? -13.609 14.531 16.938 1 79 73 ALA B CA 1
ATOM 2206 C C . ALA B 1 73 ? -14.383 15.195 18.078 1 79 73 ALA B C 1
ATOM 2208 O O . ALA B 1 73 ? -14.82 14.516 19.016 1 79 73 ALA B O 1
ATOM 2209 N N . ASN B 1 74 ? -14.562 16.422 17.953 1 78.94 74 ASN B N 1
ATOM 2210 C CA . ASN B 1 74 ? -15.172 17.156 19.062 1 78.94 74 ASN B CA 1
ATOM 2211 C C . ASN B 1 74 ? -16.672 17.344 18.844 1 78.94 74 ASN B C 1
ATOM 2213 O O . ASN B 1 74 ? -17.359 17.906 19.703 1 78.94 74 ASN B O 1
ATOM 2217 N N . ILE B 1 75 ? -17.125 16.797 17.719 1 76.5 75 ILE B N 1
ATOM 2218 C CA . ILE B 1 75 ? -18.547 16.938 17.453 1 76.5 75 ILE B CA 1
ATOM 2219 C C . ILE B 1 75 ? -19.328 15.859 18.219 1 76.5 75 ILE B C 1
ATOM 2221 O O . ILE B 1 75 ? -18.797 14.773 18.469 1 76.5 75 ILE B O 1
ATOM 2225 N N . HIS B 1 76 ? -20.453 16.188 18.688 1 83.94 76 HIS B N 1
ATOM 2226 C CA . HIS B 1 76 ? -21.312 15.242 19.375 1 83.94 76 HIS B CA 1
ATOM 2227 C C . HIS B 1 76 ? -22.109 14.391 18.391 1 83.94 76 HIS B C 1
ATOM 2229 O O . HIS B 1 76 ? -23.266 14.688 18.094 1 83.94 76 HIS B O 1
ATOM 2235 N N . LEU B 1 77 ? -21.5 13.453 17.797 1 87.12 77 LEU B N 1
ATOM 2236 C CA . LEU B 1 77 ? -22.094 12.469 16.891 1 87.12 77 LEU B CA 1
ATOM 2237 C C . LEU B 1 77 ? -21.859 11.055 17.406 1 87.12 77 LEU B C 1
ATOM 2239 O O . LEU B 1 77 ? -20.953 10.812 18.188 1 87.12 77 LEU B O 1
ATOM 2243 N N . PRO B 1 78 ? -22.891 10.219 17.016 1 91.88 78 PRO B N 1
ATOM 2244 C CA . PRO B 1 78 ? -22.578 8.812 17.297 1 91.88 78 PRO B CA 1
ATOM 2245 C C . PRO B 1 78 ? -21.203 8.391 16.766 1 91.88 78 PRO B C 1
ATOM 2247 O O . PRO B 1 78 ? -20.75 8.906 15.742 1 91.88 78 PRO B O 1
ATOM 2250 N N . ALA B 1 79 ? -20.562 7.559 17.438 1 91.88 79 ALA B N 1
ATOM 2251 C CA . ALA B 1 79 ? -19.172 7.211 17.203 1 91.88 79 ALA B CA 1
ATOM 2252 C C . ALA B 1 79 ? -18.953 6.77 15.75 1 91.88 79 ALA B C 1
ATOM 2254 O O . ALA B 1 79 ? -17.922 7.09 15.148 1 91.88 79 ALA B O 1
ATOM 2255 N N . PHE B 1 80 ? -19.875 6.031 15.211 1 93.06 80 PHE B N 1
ATOM 2256 C CA . PHE B 1 80 ? -19.719 5.547 13.852 1 93.06 80 PHE B CA 1
ATOM 2257 C C . PHE B 1 80 ? -19.766 6.703 12.859 1 93.06 80 PHE B C 1
ATOM 2259 O O . PHE B 1 80 ? -18.984 6.73 11.898 1 93.06 80 PHE B O 1
ATOM 2266 N N . GLU B 1 81 ? -20.625 7.609 13.07 1 92.38 81 GLU B N 1
ATOM 2267 C CA . GLU B 1 81 ? -20.719 8.789 12.211 1 92.38 81 GLU B CA 1
ATOM 2268 C C . GLU B 1 81 ? -19.453 9.648 12.336 1 92.38 81 GLU B C 1
ATOM 2270 O O . GLU B 1 81 ? -19 10.234 11.352 1 92.38 81 GLU B O 1
ATOM 2275 N N . LYS B 1 82 ? -18.984 9.758 13.539 1 93.12 82 LYS B N 1
ATOM 2276 C CA . LYS B 1 82 ? -17.719 10.453 13.766 1 93.12 82 LYS B CA 1
ATOM 2277 C C . LYS B 1 82 ? -16.578 9.797 12.984 1 93.12 82 LYS B C 1
ATOM 2279 O O . LYS B 1 82 ? -15.781 10.484 12.352 1 93.12 82 LYS B O 1
ATOM 2284 N N . LEU B 1 83 ? -16.531 8.484 13.062 1 93.31 83 LEU B N 1
ATOM 2285 C CA . LEU B 1 83 ? -15.531 7.711 12.344 1 93.31 83 LEU B CA 1
ATOM 2286 C C . LEU B 1 83 ? -15.609 7.984 10.844 1 93.31 83 LEU B C 1
ATOM 2288 O O . LEU B 1 83 ? -14.586 8.227 10.195 1 93.31 83 LEU B O 1
ATOM 2292 N N . GLU B 1 84 ? -16.781 8.008 10.336 1 93.06 84 GLU B N 1
ATOM 2293 C CA . GLU B 1 84 ? -17 8.281 8.922 1 93.06 84 GLU B CA 1
ATOM 2294 C C . GLU B 1 84 ? -16.5 9.68 8.547 1 93.06 84 GLU B C 1
ATOM 2296 O O . GLU B 1 84 ? -15.875 9.859 7.5 1 93.06 84 GLU B O 1
ATOM 2301 N N . ALA B 1 85 ? -16.797 10.625 9.352 1 92.38 85 ALA B N 1
ATOM 2302 C CA . ALA B 1 85 ? -16.391 12 9.086 1 92.38 85 ALA B CA 1
ATOM 2303 C C . ALA B 1 85 ? -14.875 12.148 9.086 1 92.38 85 ALA B C 1
ATOM 2305 O O . ALA B 1 85 ? -14.305 12.781 8.203 1 92.38 85 ALA B O 1
ATOM 2306 N N . ILE B 1 86 ? -14.266 11.57 10.102 1 93.12 86 ILE B N 1
ATOM 2307 C CA . ILE B 1 86 ? -12.812 11.648 10.211 1 93.12 86 ILE B CA 1
ATOM 2308 C C . ILE B 1 86 ? -12.164 10.961 9.008 1 93.12 86 ILE B C 1
ATOM 2310 O O . ILE B 1 86 ? -11.219 11.484 8.422 1 93.12 86 ILE B O 1
ATOM 2314 N N . LEU B 1 87 ? -12.664 9.812 8.648 1 93 87 LEU B N 1
ATOM 2315 C CA . LEU B 1 87 ? -12.141 9.094 7.484 1 93 87 LEU B CA 1
ATOM 2316 C C . LEU B 1 87 ? -12.336 9.914 6.211 1 93 87 LEU B C 1
ATOM 2318 O O . LEU B 1 87 ? -11.5 9.859 5.305 1 93 87 LEU B O 1
ATOM 2322 N N . GLY B 1 88 ? -13.445 10.609 6.145 1 90.44 88 GLY B N 1
ATOM 2323 C CA . GLY B 1 88 ? -13.641 11.531 5.035 1 90.44 88 GLY B CA 1
ATOM 2324 C C . GLY B 1 88 ? -12.547 12.562 4.91 1 90.44 88 GLY B C 1
ATOM 2325 O O . GLY B 1 88 ? -12.062 12.844 3.809 1 90.44 88 GLY B O 1
ATOM 2326 N N . ASP B 1 89 ? -12.117 13.117 6.023 1 91.81 89 ASP B N 1
ATOM 2327 C CA . ASP B 1 89 ? -11.023 14.086 6.047 1 91.81 89 ASP B CA 1
ATOM 2328 C C . ASP B 1 89 ? -9.719 13.453 5.566 1 91.81 89 ASP B C 1
ATOM 2330 O O . ASP B 1 89 ? -8.984 14.055 4.777 1 91.81 89 ASP B O 1
ATOM 2334 N N . VAL B 1 90 ? -9.461 12.297 6.012 1 91.88 90 VAL B N 1
ATOM 2335 C CA . VAL B 1 90 ? -8.234 11.586 5.652 1 91.88 90 VAL B CA 1
ATOM 2336 C C . VAL B 1 90 ? -8.227 11.297 4.152 1 91.88 90 VAL B C 1
ATOM 2338 O O . VAL B 1 90 ? -7.215 11.516 3.48 1 91.88 90 VAL B O 1
ATOM 2341 N N . MET B 1 91 ? -9.328 10.883 3.635 1 88.94 91 MET B N 1
ATOM 2342 C CA . MET B 1 91 ? -9.422 10.555 2.213 1 88.94 91 MET B CA 1
ATOM 2343 C C . MET B 1 91 ? -9.227 11.805 1.356 1 88.94 91 MET B C 1
ATOM 2345 O O . MET B 1 91 ? -8.547 11.75 0.326 1 88.94 91 MET B O 1
ATOM 2349 N N . GLU B 1 92 ? -9.82 12.828 1.757 1 88.88 92 GLU B N 1
ATOM 2350 C CA . GLU B 1 92 ? -9.633 14.078 1.023 1 88.88 92 GLU B CA 1
ATOM 2351 C C . GLU B 1 92 ? -8.164 14.492 1.004 1 88.88 92 GLU B C 1
ATOM 2353 O O . GLU B 1 92 ? -7.656 14.945 -0.023 1 88.88 92 GLU B O 1
ATOM 2358 N N . PHE B 1 93 ? -7.586 14.352 2.111 1 91.88 93 PHE B N 1
ATOM 2359 C CA . PHE B 1 93 ? -6.164 14.664 2.223 1 91.88 93 PHE B CA 1
ATOM 2360 C C . PHE B 1 93 ? -5.344 13.781 1.29 1 91.88 93 PHE B C 1
ATOM 2362 O O . PHE B 1 93 ? -4.449 14.273 0.594 1 91.88 93 PHE B O 1
ATOM 2369 N N . LEU B 1 94 ? -5.641 12.516 1.241 1 88.44 94 LEU B N 1
ATOM 2370 C CA . LEU B 1 94 ? -4.934 11.562 0.392 1 88.44 94 LEU B CA 1
ATOM 2371 C C . LEU B 1 94 ? -5.16 11.883 -1.083 1 88.44 94 LEU B C 1
ATOM 2373 O O . LEU B 1 94 ? -4.23 11.797 -1.889 1 88.44 94 LEU B O 1
ATOM 2377 N N . LEU B 1 95 ? -6.332 12.258 -1.426 1 85 95 LEU B N 1
ATOM 2378 C CA . LEU B 1 95 ? -6.66 12.594 -2.807 1 85 95 LEU B CA 1
ATOM 2379 C C . LEU B 1 95 ? -5.871 13.82 -3.268 1 85 95 LEU B C 1
ATOM 2381 O O . LEU B 1 95 ? -5.43 13.883 -4.418 1 85 95 LEU B O 1
ATOM 2385 N N . ARG B 1 96 ? -5.648 14.672 -2.373 1 87 96 ARG B N 1
ATOM 2386 C CA . ARG B 1 96 ? -4.996 15.93 -2.705 1 87 96 ARG B CA 1
ATOM 2387 C C . ARG B 1 96 ? -3.477 15.781 -2.691 1 87 96 ARG B C 1
ATOM 2389 O O . ARG B 1 96 ? -2.781 16.406 -3.5 1 87 96 ARG B O 1
ATOM 2396 N N . HIS B 1 97 ? -2.99 14.922 -1.771 1 89.38 97 HIS B N 1
ATOM 2397 C CA . HIS B 1 97 ? -1.555 14.938 -1.511 1 89.38 97 HIS B CA 1
ATOM 2398 C C . HIS B 1 97 ? -0.933 13.57 -1.78 1 89.38 97 HIS B C 1
ATOM 2400 O O . HIS B 1 97 ? 0.176 13.289 -1.321 1 89.38 97 HIS B O 1
ATOM 2406 N N . GLY B 1 98 ? -1.587 12.75 -2.482 1 84.31 98 GLY B N 1
ATOM 2407 C CA . GLY B 1 98 ? -1.144 11.383 -2.697 1 84.31 98 GLY B CA 1
ATOM 2408 C C . GLY B 1 98 ? 0.258 11.289 -3.273 1 84.31 98 GLY B C 1
ATOM 2409 O O . GLY B 1 98 ? 1.066 10.477 -2.828 1 84.31 98 GLY B O 1
ATOM 2410 N N . GLN B 1 99 ? 0.503 12.055 -4.23 1 82.94 99 GLN B N 1
ATOM 2411 C CA . GLN B 1 99 ? 1.812 12.039 -4.871 1 82.94 99 GLN B CA 1
ATOM 2412 C C . GLN B 1 99 ? 2.912 12.445 -3.896 1 82.94 99 GLN B C 1
ATOM 2414 O O . GLN B 1 99 ? 3.979 11.828 -3.859 1 82.94 99 GLN B O 1
ATOM 2419 N N . PHE B 1 100 ? 2.652 13.453 -3.168 1 89.69 100 PHE B N 1
ATOM 2420 C CA . PHE B 1 100 ? 3.652 13.906 -2.209 1 89.69 100 PHE B CA 1
ATOM 2421 C C . PHE B 1 100 ? 3.859 12.867 -1.111 1 89.69 100 PHE B C 1
ATOM 2423 O O . PHE B 1 100 ? 4.984 12.664 -0.651 1 89.69 100 PHE B O 1
ATOM 2430 N N . ILE B 1 101 ? 2.807 12.242 -0.686 1 88.94 101 ILE B N 1
ATOM 2431 C CA . ILE B 1 101 ? 2.902 11.211 0.344 1 88.94 101 ILE B CA 1
ATOM 2432 C C . ILE B 1 101 ? 3.744 10.047 -0.168 1 88.94 101 ILE B C 1
ATOM 2434 O O . ILE B 1 101 ? 4.602 9.531 0.551 1 88.94 101 ILE B O 1
ATOM 2438 N N . ALA B 1 102 ? 3.475 9.719 -1.346 1 81.88 102 ALA B N 1
ATOM 2439 C CA . ALA B 1 102 ? 4.285 8.672 -1.961 1 81.88 102 ALA B CA 1
ATOM 2440 C C . ALA B 1 102 ? 5.762 9.055 -1.978 1 81.88 102 ALA B C 1
ATOM 2442 O O . ALA B 1 102 ? 6.625 8.234 -1.662 1 81.88 102 ALA B O 1
ATOM 2443 N N . GLN B 1 103 ? 6.023 10.273 -2.32 1 85.88 103 GLN B N 1
ATOM 2444 C CA . GLN B 1 103 ? 7.398 10.766 -2.344 1 85.88 103 GLN B CA 1
ATOM 2445 C C . GLN B 1 103 ? 8.008 10.758 -0.946 1 85.88 103 GLN B C 1
ATOM 2447 O O . GLN B 1 103 ? 9.188 10.445 -0.779 1 85.88 103 GLN B O 1
ATOM 2452 N N . LEU B 1 104 ? 7.207 11.141 -0.033 1 88.94 104 LEU B N 1
ATOM 2453 C CA . LEU B 1 104 ? 7.656 11.172 1.354 1 88.94 104 LEU B CA 1
ATOM 2454 C C . LEU B 1 104 ? 8.07 9.781 1.825 1 88.94 104 LEU B C 1
ATOM 2456 O O . LEU B 1 104 ? 9.102 9.625 2.486 1 88.94 104 LEU B O 1
ATOM 2460 N N . VAL B 1 105 ? 7.305 8.82 1.471 1 81.44 105 VAL B N 1
ATOM 2461 C CA . VAL B 1 105 ? 7.621 7.434 1.812 1 81.44 105 VAL B CA 1
ATOM 2462 C C . VAL B 1 105 ? 8.922 7.02 1.135 1 81.44 105 VAL B C 1
ATOM 2464 O O . VAL B 1 105 ? 9.797 6.426 1.77 1 81.44 105 VAL B O 1
ATOM 2467 N N . LEU B 1 106 ? 9.086 7.414 -0.055 1 77.69 106 LEU B N 1
ATOM 2468 C CA . LEU B 1 106 ? 10.305 7.086 -0.786 1 77.69 106 LEU B CA 1
ATOM 2469 C C . LEU B 1 106 ? 11.516 7.789 -0.171 1 77.69 106 LEU B C 1
ATOM 2471 O O . LEU B 1 106 ? 12.594 7.207 -0.081 1 77.69 106 LEU B O 1
ATOM 2475 N N . ASP B 1 107 ? 11.344 9 0.205 1 84.75 107 ASP B N 1
ATOM 2476 C CA . ASP B 1 107 ? 12.414 9.742 0.861 1 84.75 107 ASP B CA 1
ATOM 2477 C C . ASP B 1 107 ? 12.828 9.062 2.17 1 84.75 107 ASP B C 1
ATOM 2479 O O . ASP B 1 107 ? 14.016 8.984 2.486 1 84.75 107 ASP B O 1
ATOM 2483 N N . ALA B 1 108 ? 11.844 8.641 2.887 1 83.44 108 ALA B N 1
ATOM 2484 C CA . ALA B 1 108 ? 12.125 7.941 4.137 1 83.44 108 ALA B CA 1
ATOM 2485 C C . ALA B 1 108 ? 12.898 6.648 3.883 1 83.44 108 ALA B C 1
ATOM 2487 O O . ALA B 1 108 ? 13.875 6.355 4.574 1 83.44 108 ALA B O 1
ATOM 2488 N N . LEU B 1 109 ? 12.477 5.934 2.902 1 74.12 109 LEU B N 1
ATOM 2489 C CA . LEU B 1 109 ? 13.133 4.684 2.549 1 74.12 109 LEU B CA 1
ATOM 2490 C C . LEU B 1 109 ? 14.57 4.938 2.094 1 74.12 109 LEU B C 1
ATOM 2492 O O . LEU B 1 109 ? 15.445 4.09 2.283 1 74.12 109 LEU B O 1
ATOM 2496 N N . ALA B 1 110 ? 14.797 6.109 1.562 1 77.19 110 ALA B N 1
ATOM 2497 C CA . ALA B 1 110 ? 16.125 6.484 1.088 1 77.19 110 ALA B CA 1
ATOM 2498 C C . ALA B 1 110 ? 16.969 7.043 2.225 1 77.19 110 ALA B C 1
ATOM 2500 O O . ALA B 1 110 ? 18.125 7.434 2.016 1 77.19 110 ALA B O 1
ATOM 2501 N N . GLY B 1 111 ? 16.406 7.195 3.381 1 79.81 111 GLY B N 1
ATOM 2502 C CA . GLY B 1 111 ? 17.203 7.551 4.547 1 79.81 111 GLY B CA 1
ATOM 2503 C C . GLY B 1 111 ? 17.078 9.016 4.93 1 79.81 111 GLY B C 1
ATOM 2504 O O . GLY B 1 111 ? 17.844 9.508 5.762 1 79.81 111 GLY B O 1
ATOM 2505 N N . GLU B 1 112 ? 16.156 9.734 4.324 1 87.81 112 GLU B N 1
ATOM 2506 C CA . GLU B 1 112 ? 15.93 11.117 4.711 1 87.81 112 GLU B CA 1
ATOM 2507 C C . GLU B 1 112 ? 15.375 11.211 6.129 1 87.81 112 GLU B C 1
ATOM 2509 O O . GLU B 1 112 ? 14.234 10.82 6.387 1 87.81 112 GLU B O 1
ATOM 2514 N N . GLN B 1 113 ? 16.156 11.812 6.98 1 87.56 113 GLN B N 1
ATOM 2515 C CA . GLN B 1 113 ? 15.875 11.766 8.414 1 87.56 113 GLN B CA 1
ATOM 2516 C C . GLN B 1 113 ? 14.578 12.5 8.742 1 87.56 113 GLN B C 1
ATOM 2518 O O . GLN B 1 113 ? 13.781 12.023 9.555 1 87.56 113 GLN B O 1
ATOM 2523 N N . ALA B 1 114 ? 14.391 13.617 8.133 1 92.12 114 ALA B N 1
ATOM 2524 C CA . ALA B 1 114 ? 13.172 14.375 8.398 1 92.12 114 ALA B CA 1
ATOM 2525 C C . ALA B 1 114 ? 11.93 13.57 8.023 1 92.12 114 ALA B C 1
ATOM 2527 O O . ALA B 1 114 ? 10.93 13.578 8.75 1 92.12 114 ALA B O 1
ATOM 2528 N N . ALA B 1 115 ? 11.953 12.875 6.945 1 90.38 115 ALA B N 1
ATOM 2529 C CA . ALA B 1 115 ? 10.852 12.039 6.496 1 90.38 115 ALA B CA 1
ATOM 2530 C C . ALA B 1 115 ? 10.633 10.859 7.445 1 90.38 115 ALA B C 1
ATOM 2532 O O . ALA B 1 115 ? 9.5 10.555 7.816 1 90.38 115 ALA B O 1
ATOM 2533 N N . ILE B 1 116 ? 11.75 10.266 7.836 1 84.25 116 ILE B N 1
ATOM 2534 C CA . ILE B 1 116 ? 11.688 9.125 8.75 1 84.25 116 ILE B CA 1
ATOM 2535 C C . ILE B 1 116 ? 11.055 9.555 10.07 1 84.25 116 ILE B C 1
ATOM 2537 O O . ILE B 1 116 ? 10.133 8.906 10.562 1 84.25 116 ILE B O 1
ATOM 2541 N N . ARG B 1 117 ? 11.508 10.602 10.594 1 86.94 117 ARG B N 1
ATOM 2542 C CA . ARG B 1 117 ? 11.008 11.102 11.867 1 86.94 117 ARG B CA 1
ATOM 2543 C C . ARG B 1 117 ? 9.531 11.461 11.773 1 86.94 117 ARG B C 1
ATOM 2545 O O . ARG B 1 117 ? 8.75 11.148 12.68 1 86.94 117 ARG B O 1
ATOM 2552 N N . PHE B 1 118 ? 9.211 12.07 10.742 1 90.31 118 PHE B N 1
ATOM 2553 C CA . PHE B 1 118 ? 7.82 12.469 10.562 1 90.31 118 PHE B CA 1
ATOM 2554 C C . PHE B 1 118 ? 6.906 11.25 10.492 1 90.31 118 PHE B C 1
ATOM 2556 O O . PHE B 1 118 ? 5.898 11.188 11.195 1 90.31 118 PHE B O 1
ATOM 2563 N N . ILE B 1 119 ? 7.223 10.297 9.734 1 85.75 119 ILE B N 1
ATOM 2564 C CA . ILE B 1 119 ? 6.414 9.109 9.523 1 85.75 119 ILE B CA 1
ATOM 2565 C C . ILE B 1 119 ? 6.379 8.273 10.797 1 85.75 119 ILE B C 1
ATOM 2567 O O . ILE B 1 119 ? 5.336 7.719 11.156 1 85.75 119 ILE B O 1
ATOM 2571 N N . SER B 1 120 ? 7.523 8.211 11.477 1 81.12 120 SER B N 1
ATOM 2572 C CA . SER B 1 120 ? 7.605 7.43 12.703 1 81.12 120 SER B CA 1
ATOM 2573 C C . SER B 1 120 ? 6.723 8.031 13.797 1 81.12 120 SER B C 1
ATOM 2575 O O . SER B 1 120 ? 6.254 7.312 14.688 1 81.12 120 SER B O 1
ATOM 2577 N N . GLY B 1 121 ? 6.461 9.289 13.695 1 81.75 121 GLY B N 1
ATOM 2578 C CA . GLY B 1 121 ? 5.66 9.961 14.711 1 81.75 121 GLY B CA 1
ATOM 2579 C C . GLY B 1 121 ? 4.199 10.086 14.328 1 81.75 121 GLY B C 1
ATOM 2580 O O . GLY B 1 121 ? 3.381 10.547 15.133 1 81.75 121 GLY B O 1
ATOM 2581 N N . ILE B 1 122 ? 3.834 9.555 13.211 1 84.94 122 ILE B N 1
ATOM 2582 C CA . ILE B 1 122 ? 2.516 9.805 12.633 1 84.94 122 ILE B CA 1
ATOM 2583 C C . ILE B 1 122 ? 1.454 9.062 13.438 1 84.94 122 ILE B C 1
ATOM 2585 O O . ILE B 1 122 ? 0.31 9.508 13.539 1 84.94 122 ILE B O 1
ATOM 2589 N N . HIS B 1 123 ? 1.821 7.93 14.117 1 79.69 123 HIS B N 1
ATOM 2590 C CA . HIS B 1 123 ? 0.88 7.055 14.805 1 79.69 123 HIS B CA 1
ATOM 2591 C C . HIS B 1 123 ? 0.213 7.77 15.969 1 79.69 123 HIS B C 1
ATOM 2593 O O . HIS B 1 123 ? -0.881 7.391 16.391 1 79.69 123 HIS B O 1
ATOM 2599 N N . THR B 1 124 ? 0.803 8.789 16.469 1 83.25 124 THR B N 1
ATOM 2600 C CA . THR B 1 124 ? 0.265 9.5 17.625 1 83.25 124 THR B CA 1
ATOM 2601 C C . THR B 1 124 ? -0.608 10.672 17.172 1 83.25 124 THR B C 1
ATOM 2603 O O . THR B 1 124 ? -1.092 11.445 18 1 83.25 124 THR B O 1
ATOM 2606 N N . ARG B 1 125 ? -0.888 10.766 15.945 1 90.12 125 ARG B N 1
ATOM 2607 C CA . ARG B 1 125 ? -1.649 11.891 15.422 1 90.12 125 ARG B CA 1
ATOM 2608 C C . ARG B 1 125 ? -3.029 11.445 14.945 1 90.12 125 ARG B C 1
ATOM 2610 O O . ARG B 1 125 ? -3.84 10.969 15.742 1 90.12 125 ARG B O 1
ATOM 2617 N N . HIS B 1 126 ? -3.291 11.516 13.672 1 90.5 126 HIS B N 1
ATOM 2618 C CA . HIS B 1 126 ? -4.652 11.227 13.234 1 90.5 126 HIS B CA 1
ATOM 2619 C C . HIS B 1 126 ? -4.984 9.75 13.414 1 90.5 126 HIS B C 1
ATOM 2621 O O . HIS B 1 126 ? -6.121 9.398 13.742 1 90.5 126 HIS B O 1
ATOM 2627 N N . PRO B 1 127 ? -4.043 8.844 13.289 1 88.56 127 PRO B N 1
ATOM 2628 C CA . PRO B 1 127 ? -4.391 7.445 13.539 1 88.56 127 PRO B CA 1
ATOM 2629 C C . PRO B 1 127 ? -4.855 7.203 14.977 1 88.56 127 PRO B C 1
ATOM 2631 O O . PRO B 1 127 ? -5.723 6.359 15.211 1 88.56 127 PRO B O 1
ATOM 2634 N N . LEU B 1 128 ? -4.254 7.902 15.859 1 89.06 128 LEU B N 1
ATOM 2635 C CA . LEU B 1 128 ? -4.664 7.746 17.25 1 89.06 128 LEU B CA 1
ATOM 2636 C C . LEU B 1 128 ? -6.109 8.188 17.453 1 89.06 128 LEU B C 1
ATOM 2638 O O . LEU B 1 128 ? -6.863 7.551 18.188 1 89.06 128 LEU B O 1
ATOM 2642 N N . VAL B 1 129 ? -6.48 9.219 16.828 1 91.25 129 VAL B N 1
ATOM 2643 C CA . VAL B 1 129 ? -7.855 9.703 16.906 1 91.25 129 VAL B CA 1
ATOM 2644 C C . VAL B 1 129 ? -8.805 8.664 16.312 1 91.25 129 VAL B C 1
ATOM 2646 O O . VAL B 1 129 ? -9.859 8.391 16.875 1 91.25 129 VAL B O 1
ATOM 2649 N N . LEU B 1 130 ? -8.438 8.102 15.219 1 92.94 130 LEU B N 1
ATOM 2650 C CA . LEU B 1 130 ? -9.242 7.059 14.586 1 92.94 130 LEU B CA 1
ATOM 2651 C C . LEU B 1 130 ? -9.367 5.848 15.508 1 92.94 130 LEU B C 1
ATOM 2653 O O . LEU B 1 130 ? -10.461 5.289 15.656 1 92.94 130 LEU B O 1
ATOM 2657 N N . LEU B 1 131 ? -8.266 5.512 16.094 1 92 131 LEU B N 1
ATOM 2658 C CA . LEU B 1 131 ? -8.266 4.359 17 1 92 131 LEU B CA 1
ATOM 2659 C C . LEU B 1 131 ? -9.219 4.582 18.172 1 92 131 LEU B C 1
ATOM 2661 O O . LEU B 1 131 ? -9.992 3.688 18.516 1 92 131 LEU B O 1
ATOM 2665 N N . GLU B 1 132 ? -9.148 5.703 18.719 1 92.75 132 GLU B N 1
ATOM 2666 C CA . GLU B 1 132 ? -10.023 6.043 19.844 1 92.75 132 GLU B CA 1
ATOM 2667 C C . GLU B 1 132 ? -11.492 6.051 19.406 1 92.75 132 GLU B C 1
ATOM 2669 O O . GLU B 1 132 ? -12.359 5.59 20.156 1 92.75 132 GLU B O 1
ATOM 2674 N N . THR B 1 133 ? -11.75 6.578 18.266 1 93.62 133 THR B N 1
ATOM 2675 C CA . THR B 1 133 ? -13.109 6.621 17.734 1 93.62 133 THR B CA 1
ATOM 2676 C C . THR B 1 133 ? -13.625 5.211 17.469 1 93.62 133 THR B C 1
ATOM 2678 O O . THR B 1 133 ? -14.797 4.918 17.703 1 93.62 133 THR B O 1
ATOM 2681 N N . ILE B 1 134 ? -12.781 4.297 16.984 1 95.06 134 ILE B N 1
ATOM 2682 C CA . ILE B 1 134 ? -13.133 2.902 16.75 1 95.06 134 ILE B CA 1
ATOM 2683 C C . ILE B 1 134 ? -13.508 2.236 18.078 1 95.06 134 ILE B C 1
ATOM 2685 O O . ILE B 1 134 ? -14.523 1.537 18.156 1 95.06 134 ILE B O 1
ATOM 2689 N N . ARG B 1 135 ? -12.703 2.457 19.094 1 95.25 135 ARG B N 1
ATOM 2690 C CA . ARG B 1 135 ? -12.977 1.895 20.406 1 95.25 135 ARG B CA 1
ATOM 2691 C C . ARG B 1 135 ? -14.32 2.385 20.938 1 95.25 135 ARG B C 1
ATOM 2693 O O . ARG B 1 135 ? -15.086 1.607 21.516 1 95.25 135 ARG B O 1
ATOM 2700 N N . GLU B 1 136 ? -14.539 3.652 20.75 1 93.88 136 GLU B N 1
ATOM 2701 C CA . GLU B 1 136 ? -15.82 4.219 21.172 1 93.88 136 GLU B CA 1
ATOM 2702 C C . GLU B 1 136 ? -16.984 3.564 20.422 1 93.88 136 GLU B C 1
ATOM 2704 O O . GLU B 1 136 ? -18 3.236 21.031 1 93.88 136 GLU B O 1
ATOM 2709 N N . ALA B 1 137 ? -16.828 3.42 19.141 1 94.88 137 ALA B N 1
ATOM 2710 C CA . ALA B 1 137 ? -17.859 2.814 18.328 1 94.88 137 ALA B CA 1
ATOM 2711 C C . ALA B 1 137 ? -18.109 1.364 18.734 1 94.88 137 ALA B C 1
ATOM 2713 O O . ALA B 1 137 ? -19.25 0.879 18.656 1 94.88 137 ALA B O 1
ATOM 2714 N N . GLN B 1 138 ? -17.078 0.678 19.094 1 95.38 138 GLN B N 1
ATOM 2715 C CA . GLN B 1 138 ? -17.203 -0.691 19.578 1 95.38 138 GLN B CA 1
ATOM 2716 C C . GLN B 1 138 ? -17.938 -0.732 20.906 1 95.38 138 GLN B C 1
ATOM 2718 O O . GLN B 1 138 ? -18.797 -1.602 21.125 1 95.38 138 GLN B O 1
ATOM 2723 N N . GLN B 1 139 ? -17.609 0.179 21.766 1 93.5 139 GLN B N 1
ATOM 2724 C CA . GLN B 1 139 ? -18.297 0.261 23.062 1 93.5 139 GLN B CA 1
ATOM 2725 C C . GLN B 1 139 ? -19.781 0.55 22.875 1 93.5 139 GLN B C 1
ATOM 2727 O O . GLN B 1 139 ? -20.609 -0.005 23.594 1 93.5 139 GLN B O 1
ATOM 2732 N N . GLU B 1 140 ? -20.078 1.379 21.922 1 93.44 140 GLU B N 1
ATOM 2733 C CA . GLU B 1 140 ? -21.469 1.723 21.609 1 93.44 140 GLU B CA 1
ATOM 2734 C C . GLU B 1 140 ? -22.172 0.572 20.906 1 93.44 140 GLU B C 1
ATOM 2736 O O . GLU B 1 140 ? -23.406 0.564 20.812 1 93.44 140 GLU B O 1
ATOM 2741 N N . GLY B 1 141 ? -21.391 -0.304 20.328 1 93.12 141 GLY B N 1
ATOM 2742 C CA . GLY B 1 141 ? -21.953 -1.459 19.641 1 93.12 141 GLY B CA 1
ATOM 2743 C C . GLY B 1 141 ? -22.234 -1.205 18.172 1 93.12 141 GLY B C 1
ATOM 2744 O O . GLY B 1 141 ? -22.953 -1.969 17.531 1 93.12 141 GLY B O 1
ATOM 2745 N N . SER B 1 142 ? -21.672 -0.181 17.625 1 93.38 142 SER B N 1
ATOM 2746 C CA . SER B 1 142 ? -21.938 0.164 16.234 1 93.38 142 SER B CA 1
ATOM 2747 C C . SER B 1 142 ? -20.906 -0.469 15.305 1 93.38 142 SER B C 1
ATOM 2749 O O . SER B 1 142 ? -21.125 -0.555 14.094 1 93.38 142 SER B O 1
ATOM 2751 N N . VAL B 1 143 ? -19.812 -0.887 15.875 1 92.75 143 VAL B N 1
ATOM 2752 C CA . VAL B 1 143 ? -18.75 -1.529 15.109 1 92.75 143 VAL B CA 1
ATOM 2753 C C . VAL B 1 143 ? -18.484 -2.932 15.656 1 92.75 143 VAL B C 1
ATOM 2755 O O . VAL B 1 143 ? -18.625 -3.168 16.859 1 92.75 143 VAL B O 1
ATOM 2758 N N . LEU B 1 144 ? -18.188 -3.814 14.734 1 88.38 144 LEU B N 1
ATOM 2759 C CA . LEU B 1 144 ? -17.922 -5.203 15.102 1 88.38 144 LEU B CA 1
ATOM 2760 C C . LEU B 1 144 ? -16.828 -5.285 16.172 1 88.38 144 LEU B C 1
ATOM 2762 O O . LEU B 1 144 ? -15.961 -4.418 16.25 1 88.38 144 LEU B O 1
ATOM 2766 N N . MET B 1 145 ? -16.969 -6.395 16.859 1 83.69 145 MET B N 1
ATOM 2767 C CA . MET B 1 145 ? -15.938 -6.633 17.859 1 83.69 145 MET B CA 1
ATOM 2768 C C . MET B 1 145 ? -14.672 -7.199 17.219 1 83.69 145 MET B C 1
ATOM 2770 O O . MET B 1 145 ? -14.75 -7.863 16.172 1 83.69 145 MET B O 1
ATOM 2774 N N . GLY B 1 146 ? -13.453 -6.859 17.688 1 86.25 146 GLY B N 1
ATOM 2775 C CA . GLY B 1 146 ? -12.125 -7.207 17.203 1 86.25 146 GLY B CA 1
ATOM 2776 C C . GLY B 1 146 ? -11.047 -6.27 17.719 1 86.25 146 GLY B C 1
ATOM 2777 O O . GLY B 1 146 ? -11.336 -5.32 18.453 1 86.25 146 GLY B O 1
ATOM 2778 N N . ASP B 1 147 ? -9.875 -6.602 17.344 1 92.06 147 ASP B N 1
ATOM 2779 C CA . ASP B 1 147 ? -8.766 -5.723 17.703 1 92.06 147 ASP B CA 1
ATOM 2780 C C . ASP B 1 147 ? -8.891 -4.367 17.016 1 92.06 147 ASP B C 1
ATOM 2782 O O . ASP B 1 147 ? -8.859 -4.281 15.789 1 92.06 147 ASP B O 1
ATOM 2786 N N . PRO B 1 148 ? -9.094 -3.295 17.812 1 93.31 148 PRO B N 1
ATOM 2787 C CA . PRO B 1 148 ? -9.258 -1.971 17.203 1 93.31 148 PRO B CA 1
ATOM 2788 C C . PRO B 1 148 ? -8.117 -1.605 16.266 1 93.31 148 PRO B C 1
ATOM 2790 O O . PRO B 1 148 ? -8.336 -0.9 15.273 1 93.31 148 PRO B O 1
ATOM 2793 N N . MET B 1 149 ? -6.957 -2.051 16.578 1 90.44 149 MET B N 1
ATOM 2794 C CA . MET B 1 149 ? -5.816 -1.779 15.711 1 90.44 149 MET B CA 1
ATOM 2795 C C . MET B 1 149 ? -5.969 -2.484 14.367 1 90.44 149 MET B C 1
ATOM 2797 O O . MET B 1 149 ? -5.605 -1.935 13.32 1 90.44 149 MET B O 1
ATOM 2801 N N . ASN B 1 150 ? -6.445 -3.676 14.391 1 91.88 150 ASN B N 1
ATOM 2802 C CA . ASN B 1 150 ? -6.676 -4.391 13.141 1 91.88 150 ASN B CA 1
ATOM 2803 C C . ASN B 1 150 ? -7.73 -3.703 12.289 1 91.88 150 ASN B C 1
ATOM 2805 O O . ASN B 1 150 ? -7.617 -3.668 11.062 1 91.88 150 ASN B O 1
ATOM 2809 N N . ILE B 1 151 ? -8.742 -3.176 12.945 1 93.5 151 ILE B N 1
ATOM 2810 C CA . ILE B 1 151 ? -9.758 -2.418 12.227 1 93.5 151 ILE B CA 1
ATOM 2811 C C . ILE B 1 151 ? -9.141 -1.156 11.633 1 93.5 151 ILE B C 1
ATOM 2813 O O . ILE B 1 151 ? -9.438 -0.796 10.484 1 93.5 151 ILE B O 1
ATOM 2817 N N . LEU B 1 152 ? -8.328 -0.498 12.383 1 91.88 152 LEU B N 1
ATOM 2818 C CA . LEU B 1 152 ? -7.641 0.694 11.898 1 91.88 152 LEU B CA 1
ATOM 2819 C C . LEU B 1 152 ? -6.816 0.377 10.656 1 91.88 152 LEU B C 1
ATOM 2821 O O . LEU B 1 152 ? -6.91 1.077 9.648 1 91.88 152 LEU B O 1
ATOM 2825 N N . ILE B 1 153 ? -6.047 -0.643 10.703 1 88.62 153 ILE B N 1
ATOM 2826 C CA . ILE B 1 153 ? -5.203 -1.06 9.586 1 88.62 153 ILE B CA 1
ATOM 2827 C C . ILE B 1 153 ? -6.07 -1.383 8.375 1 88.62 153 ILE B C 1
ATOM 2829 O O . ILE B 1 153 ? -5.75 -0.984 7.25 1 88.62 153 ILE B O 1
ATOM 2833 N N . TYR B 1 154 ? -7.133 -2.062 8.664 1 90.81 154 TYR B N 1
ATOM 2834 C CA . TYR B 1 154 ? -8.078 -2.395 7.605 1 90.81 154 TYR B CA 1
ATOM 2835 C C . TYR B 1 154 ? -8.562 -1.139 6.891 1 90.81 154 TYR B C 1
ATOM 2837 O O . TYR B 1 154 ? -8.5 -1.057 5.66 1 90.81 154 TYR B O 1
ATOM 2845 N N . LEU B 1 155 ? -8.953 -0.156 7.605 1 91 155 LEU B N 1
ATOM 2846 C CA . LEU B 1 155 ? -9.523 1.062 7.035 1 91 155 LEU B CA 1
ATOM 2847 C C . LEU B 1 155 ? -8.445 1.89 6.344 1 91 155 LEU B C 1
ATOM 2849 O O . LEU B 1 155 ? -8.672 2.434 5.258 1 91 155 LEU B O 1
ATOM 2853 N N . VAL B 1 156 ? -7.336 1.941 6.906 1 84.62 156 VAL B N 1
ATOM 2854 C CA . VAL B 1 156 ? -6.25 2.752 6.367 1 84.62 156 VAL B CA 1
ATOM 2855 C C . VAL B 1 156 ? -5.727 2.125 5.078 1 84.62 156 VAL B C 1
ATOM 2857 O O . VAL B 1 156 ? -5.438 2.83 4.109 1 84.62 156 VAL B O 1
ATOM 2860 N N . CYS B 1 157 ? -5.617 0.832 5.066 1 83.56 157 CYS B N 1
ATOM 2861 C CA . CYS B 1 157 ? -5.145 0.147 3.871 1 83.56 157 CYS B CA 1
ATOM 2862 C C . CYS B 1 157 ? -6.137 0.301 2.725 1 83.56 157 CYS B C 1
ATOM 2864 O O . CYS B 1 157 ? -5.738 0.53 1.58 1 83.56 157 CYS B O 1
ATOM 2866 N N . CYS B 1 158 ? -7.305 0.2 3.027 1 83.5 158 CYS B N 1
ATOM 2867 C CA . CYS B 1 158 ? -8.344 0.35 2.01 1 83.5 158 CYS B CA 1
ATOM 2868 C C . CYS B 1 158 ? -8.344 1.762 1.437 1 83.5 158 CYS B C 1
ATOM 2870 O O . CYS B 1 158 ? -8.516 1.947 0.231 1 83.5 158 CYS B O 1
ATOM 2872 N N . GLY B 1 159 ? -8.117 2.689 2.205 1 78.31 159 GLY B N 1
ATOM 2873 C CA . GLY B 1 159 ? -8.18 4.074 1.77 1 78.31 159 GLY B CA 1
ATOM 2874 C C . GLY B 1 159 ? -6.859 4.586 1.217 1 78.31 159 GLY B C 1
ATOM 2875 O O . GLY B 1 159 ? -6.84 5.305 0.215 1 78.31 159 GLY B O 1
ATOM 2876 N N . GLY B 1 160 ? -5.828 4.203 1.832 1 78.81 160 GLY B N 1
ATOM 2877 C CA . GLY B 1 160 ? -4.547 4.828 1.566 1 78.81 160 GLY B CA 1
ATOM 2878 C C . GLY B 1 160 ? -3.754 4.133 0.477 1 78.81 160 GLY B C 1
ATOM 2879 O O . GLY B 1 160 ? -3.115 4.785 -0.35 1 78.81 160 GLY B O 1
ATOM 2880 N N . ALA B 1 161 ? -3.84 2.881 0.395 1 75.31 161 ALA B N 1
ATOM 2881 C CA . ALA B 1 161 ? -2.947 2.084 -0.444 1 75.31 161 ALA B CA 1
ATOM 2882 C C . ALA B 1 161 ? -3.1 2.459 -1.915 1 75.31 161 ALA B C 1
ATOM 2884 O O . ALA B 1 161 ? -2.105 2.641 -2.621 1 75.31 161 ALA B O 1
ATOM 2885 N N . PRO B 1 162 ? -4.258 2.678 -2.428 1 72 162 PRO B N 1
ATOM 2886 C CA . PRO B 1 162 ? -4.391 3.039 -3.84 1 72 162 PRO B CA 1
ATOM 2887 C C . PRO B 1 162 ? -3.711 4.363 -4.18 1 72 162 PRO B C 1
ATOM 2889 O O . PRO B 1 162 ? -3.102 4.492 -5.246 1 72 162 PRO B O 1
ATOM 2892 N N . PHE B 1 163 ? -3.693 5.188 -3.24 1 73.19 163 PHE B N 1
ATOM 2893 C CA . PHE B 1 163 ? -3.131 6.508 -3.494 1 73.19 163 PHE B CA 1
ATOM 2894 C C . PHE B 1 163 ? -1.609 6.473 -3.426 1 73.19 163 PHE B C 1
ATOM 2896 O O . PHE B 1 163 ? -0.93 7.086 -4.25 1 73.19 163 PHE B O 1
ATOM 2903 N N . ILE B 1 164 ? -1.173 5.727 -2.488 1 72.06 164 ILE B N 1
ATOM 2904 C CA . ILE B 1 164 ? 0.274 5.609 -2.342 1 72.06 164 ILE B CA 1
ATOM 2905 C C . ILE B 1 164 ? 0.856 4.859 -3.539 1 72.06 164 ILE B C 1
ATOM 2907 O O . ILE B 1 164 ? 1.87 5.277 -4.105 1 72.06 164 ILE B O 1
ATOM 2911 N N . LEU B 1 165 ? 0.16 3.84 -3.902 1 72 165 LEU B N 1
ATOM 2912 C CA . LEU B 1 165 ? 0.598 3.084 -5.07 1 72 165 LEU B CA 1
ATOM 2913 C C . LEU B 1 165 ? 0.566 3.953 -6.324 1 72 165 LEU B C 1
ATOM 2915 O O . LEU B 1 165 ? 1.524 3.965 -7.102 1 72 165 LEU B O 1
ATOM 2919 N N . SER B 1 166 ? -0.464 4.656 -6.523 1 71.88 166 SER B N 1
ATOM 2920 C CA . SER B 1 166 ? -0.586 5.559 -7.668 1 71.88 166 SER B CA 1
ATOM 2921 C C . SER B 1 166 ? 0.516 6.613 -7.66 1 71.88 166 SER B C 1
ATOM 2923 O O . SER B 1 166 ? 1.11 6.902 -8.703 1 71.88 166 SER B O 1
ATOM 2925 N N . GLY B 1 167 ? 0.747 7.141 -6.523 1 71.38 167 GLY B N 1
ATOM 2926 C CA . GLY B 1 167 ? 1.802 8.133 -6.387 1 71.38 167 GLY B CA 1
ATOM 2927 C C . GLY B 1 167 ? 3.182 7.582 -6.695 1 71.38 167 GLY B C 1
ATOM 2928 O O . GLY B 1 167 ? 3.986 8.242 -7.355 1 71.38 167 GLY B O 1
ATOM 2929 N N . GLN B 1 168 ? 3.398 6.422 -6.223 1 71.25 168 GLN B N 1
ATOM 2930 C CA . GLN B 1 168 ? 4.691 5.793 -6.461 1 71.25 168 GLN B CA 1
ATOM 2931 C C . GLN B 1 168 ? 4.906 5.52 -7.949 1 71.25 168 GLN B C 1
ATOM 2933 O O . GLN B 1 168 ? 6.016 5.672 -8.461 1 71.25 168 GLN B O 1
ATOM 2938 N N . LEU B 1 169 ? 3.898 5.125 -8.594 1 69.88 169 LEU B N 1
ATOM 2939 C CA . LEU B 1 169 ? 3.969 4.848 -10.023 1 69.88 169 LEU B CA 1
ATOM 2940 C C . LEU B 1 169 ? 4.246 6.125 -10.812 1 69.88 169 LEU B C 1
ATOM 2942 O O . LEU B 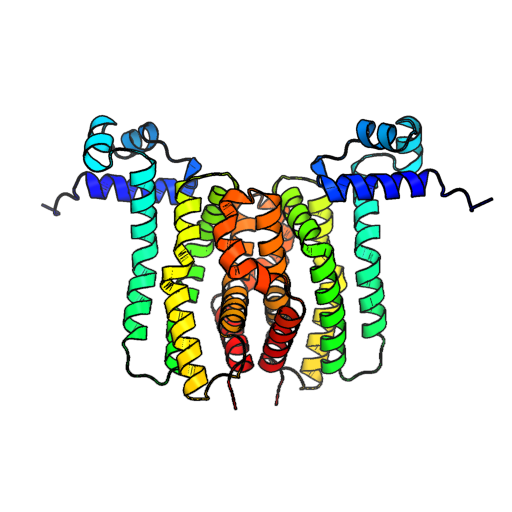1 169 ? 4.93 6.09 -11.836 1 69.88 169 LEU B O 1
ATOM 2946 N N . GLN B 1 170 ? 3.781 7.137 -10.289 1 68.75 170 GLN B N 1
ATOM 2947 C CA . GLN B 1 170 ? 3.924 8.414 -10.984 1 68.75 170 GLN B CA 1
ATOM 2948 C C . GLN B 1 170 ? 5.312 9.008 -10.773 1 68.75 170 GLN B C 1
ATOM 2950 O O . GLN B 1 170 ? 5.836 9.703 -11.641 1 68.75 170 GLN B O 1
ATOM 2955 N N . VAL B 1 171 ? 5.809 8.859 -9.586 1 64.88 171 VAL B N 1
ATOM 2956 C CA . VAL B 1 171 ? 7.078 9.484 -9.234 1 64.88 171 VAL B CA 1
ATOM 2957 C C . VAL B 1 171 ? 8.234 8.727 -9.891 1 64.88 171 VAL B C 1
ATOM 2959 O O . VAL B 1 171 ? 9.211 9.336 -10.328 1 64.88 171 VAL B O 1
ATOM 2962 N N . HIS B 1 172 ? 8.219 7.5 -9.867 1 63.41 172 HIS B N 1
ATOM 2963 C CA . HIS B 1 172 ? 9.375 6.773 -10.367 1 63.41 172 HIS B CA 1
ATOM 2964 C C . HIS B 1 172 ? 9.438 6.82 -11.891 1 63.41 172 HIS B C 1
ATOM 2966 O O . HIS B 1 172 ? 9.828 7.836 -12.469 1 63.41 172 HIS B O 1
ATOM 2972 N N . ASP B 1 173 ? 9.117 5.684 -12.617 1 61.47 173 ASP B N 1
ATOM 2973 C CA . ASP B 1 173 ? 9.203 5.621 -14.078 1 61.47 173 ASP B CA 1
ATOM 2974 C C . ASP B 1 173 ? 7.824 5.445 -14.703 1 61.47 173 ASP B C 1
ATOM 2976 O O . ASP B 1 173 ? 7.297 4.332 -14.75 1 61.47 173 ASP B O 1
ATOM 2980 N N . PRO B 1 174 ? 7.344 6.648 -15.039 1 61.81 174 PRO B N 1
ATOM 2981 C CA . PRO B 1 174 ? 6.008 6.586 -15.633 1 61.81 174 PRO B CA 1
ATOM 2982 C C . PRO B 1 174 ? 5.934 5.609 -16.812 1 61.81 174 PRO B C 1
ATOM 2984 O O . PRO B 1 174 ? 4.891 4.992 -17.031 1 61.81 174 PRO B O 1
ATOM 2987 N N . LYS B 1 175 ? 7.016 5.445 -17.469 1 65.06 175 LYS B N 1
ATOM 2988 C CA . LYS B 1 175 ? 6.988 4.543 -18.609 1 65.06 175 LYS B CA 1
ATOM 2989 C C . LYS B 1 175 ? 6.801 3.094 -18.156 1 65.06 175 LYS B C 1
ATOM 2991 O O . LYS B 1 175 ? 6.023 2.35 -18.766 1 65.06 175 LYS B O 1
ATOM 2996 N N . ALA B 1 176 ? 7.559 2.811 -17.078 1 63.16 176 ALA B N 1
ATOM 2997 C CA . ALA B 1 176 ? 7.492 1.439 -16.578 1 63.16 176 ALA B CA 1
ATOM 2998 C C . ALA B 1 176 ? 6.137 1.157 -15.938 1 63.16 176 ALA B C 1
ATOM 3000 O O . ALA B 1 176 ? 5.645 0.028 -15.984 1 63.16 176 ALA B O 1
ATOM 3001 N N . ALA B 1 177 ? 5.57 2.23 -15.461 1 66.06 177 ALA B N 1
ATOM 3002 C CA . ALA B 1 177 ? 4.316 2.07 -14.727 1 66.06 177 ALA B CA 1
ATOM 3003 C C . ALA B 1 177 ? 3.117 2.27 -15.648 1 66.06 177 ALA B C 1
ATOM 3005 O O . ALA B 1 177 ? 1.972 2.07 -15.234 1 66.06 177 ALA B O 1
ATOM 3006 N N . ARG B 1 178 ? 3.314 2.578 -16.828 1 70.44 178 ARG B N 1
ATOM 3007 C CA . ARG B 1 178 ? 2.264 3.006 -17.75 1 70.44 178 ARG B CA 1
ATOM 3008 C C . ARG B 1 178 ? 1.212 1.915 -17.922 1 70.44 178 ARG B C 1
ATOM 3010 O O . ARG B 1 178 ? 0.011 2.188 -17.859 1 70.44 178 ARG B O 1
ATOM 3017 N N . PRO B 1 179 ? 1.659 0.724 -18.031 1 65.25 179 PRO B N 1
ATOM 3018 C CA . PRO B 1 179 ? 0.627 -0.297 -18.234 1 65.25 179 PRO B CA 1
ATOM 3019 C C . PRO B 1 179 ? -0.311 -0.428 -17.031 1 65.25 179 PRO B C 1
ATOM 3021 O O . PRO B 1 179 ? -1.521 -0.599 -17.203 1 65.25 179 PRO B O 1
ATOM 3024 N N . VAL B 1 180 ? 0.272 -0.333 -15.867 1 66 180 VAL B N 1
ATOM 3025 C CA . VAL B 1 180 ? -0.529 -0.442 -14.656 1 66 180 VAL B CA 1
ATOM 3026 C C . VAL B 1 180 ? -1.403 0.8 -14.5 1 66 180 VAL B C 1
ATOM 3028 O O . VAL B 1 180 ? -2.586 0.696 -14.164 1 66 180 VAL B O 1
ATOM 3031 N N . LEU B 1 181 ? -0.784 1.896 -14.836 1 68.5 181 LEU B N 1
ATOM 3032 C CA . LEU B 1 181 ? -1.511 3.154 -14.711 1 68.5 181 LEU B CA 1
ATOM 3033 C C . LEU B 1 181 ? -2.646 3.229 -15.727 1 68.5 181 LEU B C 1
ATOM 3035 O O . LEU B 1 181 ? -3.729 3.73 -15.422 1 68.5 181 LEU B O 1
ATOM 3039 N N . ASP B 1 182 ? -2.373 2.766 -16.844 1 69.81 182 ASP B N 1
ATOM 3040 C CA . ASP B 1 182 ? -3.408 2.771 -17.875 1 69.81 182 ASP B CA 1
ATOM 3041 C C . ASP B 1 182 ? -4.586 1.885 -17.469 1 69.81 182 ASP B C 1
ATOM 3043 O O . ASP B 1 182 ? -5.738 2.205 -17.766 1 69.81 182 ASP B O 1
ATOM 3047 N N . LEU B 1 183 ? -4.215 0.856 -16.766 1 66.62 183 LEU B N 1
ATOM 3048 C CA . LEU B 1 183 ? -5.238 -0.111 -16.391 1 66.62 183 LEU B CA 1
ATOM 3049 C C . LEU B 1 183 ? -5.992 0.355 -15.148 1 66.62 183 LEU B C 1
ATOM 3051 O O . LEU B 1 183 ? -7.223 0.29 -15.102 1 66.62 183 LEU B O 1
ATOM 3055 N N . LEU B 1 184 ? -5.148 0.835 -14.188 1 71.19 184 LEU B N 1
ATOM 3056 C CA . LEU B 1 184 ? -5.73 1.026 -12.859 1 71.19 184 LEU B CA 1
ATOM 3057 C C . LEU B 1 184 ? -5.754 2.504 -12.484 1 71.19 184 LEU B C 1
ATOM 3059 O O . LEU B 1 184 ? -6.492 2.908 -11.586 1 71.19 184 LEU B O 1
ATOM 3063 N N . GLY B 1 185 ? -4.98 3.236 -13.211 1 64.56 185 GLY B N 1
ATOM 3064 C CA . GLY B 1 185 ? -4.676 4.594 -12.781 1 64.56 185 GLY B CA 1
ATOM 3065 C C . GLY B 1 185 ? -5.91 5.457 -12.617 1 64.56 185 GLY B C 1
ATOM 3066 O O . GLY B 1 185 ? -6.043 6.172 -11.617 1 64.56 185 GLY B O 1
ATOM 3067 N N . SER B 1 186 ? -6.805 5.34 -13.461 1 69.88 186 SER B N 1
ATOM 3068 C CA . SER B 1 186 ? -7.984 6.199 -13.414 1 69.88 186 SER B CA 1
ATOM 3069 C C . SER B 1 186 ? -8.891 5.828 -12.25 1 69.88 186 SER B C 1
ATOM 3071 O O . SER B 1 186 ? -9.516 6.699 -11.641 1 69.88 186 SER B O 1
ATOM 3073 N N . ILE B 1 187 ? -8.812 4.621 -11.891 1 76.19 187 ILE B N 1
ATOM 3074 C CA . ILE B 1 187 ? -9.695 4.172 -10.82 1 76.19 187 ILE B CA 1
ATOM 3075 C 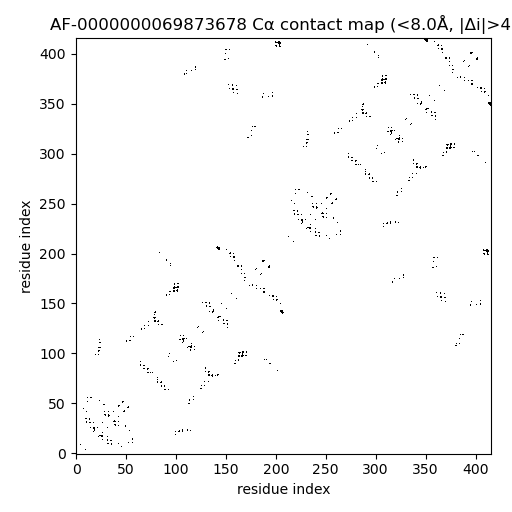C . ILE B 1 187 ? -9.023 4.402 -9.461 1 76.19 187 ILE B C 1
ATOM 3077 O O . ILE B 1 187 ? -9.695 4.742 -8.484 1 76.19 187 ILE B O 1
ATOM 3081 N N . LEU B 1 188 ? -7.789 4.289 -9.453 1 74.81 188 LEU B N 1
ATOM 3082 C CA . LEU B 1 188 ? -7.047 4.422 -8.203 1 74.81 188 LEU B CA 1
ATOM 3083 C C . LEU B 1 188 ? -7.16 5.836 -7.648 1 74.81 188 LEU B C 1
ATOM 3085 O O . LEU B 1 188 ? -7.293 6.027 -6.438 1 74.81 188 LEU B O 1
ATOM 3089 N N . ASN B 1 189 ? -7.234 6.777 -8.609 1 74.88 189 ASN B N 1
ATOM 3090 C CA . ASN B 1 189 ? -7.172 8.172 -8.18 1 74.88 189 ASN B CA 1
ATOM 3091 C C . ASN B 1 189 ? -8.523 8.867 -8.336 1 74.88 189 ASN B C 1
ATOM 3093 O O . ASN B 1 189 ? -8.625 10.078 -8.148 1 74.88 189 ASN B O 1
ATOM 3097 N N . ASP B 1 190 ? -9.508 8.117 -8.695 1 84.31 190 ASP B N 1
ATOM 3098 C CA . ASP B 1 190 ? -10.844 8.68 -8.836 1 84.31 190 ASP B CA 1
ATOM 3099 C C . ASP B 1 190 ? -11.516 8.859 -7.477 1 84.31 190 ASP B C 1
ATOM 3101 O O . ASP B 1 190 ? -11.703 7.891 -6.738 1 84.31 190 ASP B O 1
ATOM 3105 N N . PRO B 1 191 ? -11.898 10.148 -7.207 1 86.75 191 PRO B N 1
ATOM 3106 C CA . PRO B 1 191 ? -12.484 10.422 -5.891 1 86.75 191 PRO B CA 1
ATOM 3107 C C . PRO B 1 191 ? -13.758 9.625 -5.633 1 86.75 191 PRO B C 1
ATOM 3109 O O . PRO B 1 191 ? -13.984 9.156 -4.516 1 86.75 191 PRO B O 1
ATOM 3112 N N . GLU B 1 192 ? -14.57 9.516 -6.586 1 89.62 192 GLU B N 1
ATOM 3113 C CA . GLU B 1 192 ? -15.82 8.781 -6.406 1 89.62 192 GLU B CA 1
ATOM 3114 C C . GLU B 1 192 ? -15.547 7.305 -6.117 1 89.62 192 GLU B C 1
ATOM 3116 O O . GLU B 1 192 ? -16.203 6.707 -5.254 1 89.62 192 GLU B O 1
ATOM 3121 N N . SER B 1 193 ? -14.633 6.711 -6.855 1 90.5 193 SER B N 1
ATOM 3122 C CA . SER B 1 193 ? -14.25 5.324 -6.609 1 90.5 193 SER B CA 1
ATOM 3123 C C . SER B 1 193 ? -13.672 5.148 -5.211 1 90.5 193 SER B C 1
ATOM 3125 O O . SER B 1 193 ? -13.969 4.168 -4.531 1 90.5 193 SER B O 1
ATOM 3127 N N . ALA B 1 194 ? -12.883 6.098 -4.82 1 89.06 194 ALA B N 1
ATOM 3128 C CA . ALA B 1 194 ? -12.281 6.051 -3.492 1 89.06 194 ALA B CA 1
ATOM 3129 C C . ALA B 1 194 ? -13.344 6.105 -2.402 1 89.06 194 ALA B C 1
ATOM 3131 O O . ALA B 1 194 ? -13.273 5.359 -1.422 1 89.06 194 ALA B O 1
ATOM 3132 N N . ARG B 1 195 ? -14.289 6.98 -2.588 1 89.25 195 ARG B N 1
ATOM 3133 C CA . ARG B 1 195 ? -15.375 7.102 -1.622 1 89.25 195 ARG B CA 1
ATOM 3134 C C . ARG B 1 195 ? -16.188 5.816 -1.555 1 89.25 195 ARG B C 1
ATOM 3136 O O . ARG B 1 195 ? -16.609 5.398 -0.474 1 89.25 195 ARG B O 1
ATOM 3143 N N . GLN B 1 196 ? -16.406 5.277 -2.66 1 91.88 196 GLN B N 1
ATOM 3144 C CA . GLN B 1 196 ? -17.156 4.023 -2.713 1 91.88 196 GLN B CA 1
ATOM 3145 C C . GLN B 1 196 ? -16.422 2.914 -1.961 1 91.88 196 GLN B C 1
ATOM 3147 O O . GLN B 1 196 ? -17.047 2.154 -1.211 1 91.88 196 GLN B O 1
ATOM 3152 N N . ARG B 1 197 ? -15.125 2.797 -2.131 1 91.44 197 ARG B N 1
ATOM 3153 C CA . ARG B 1 197 ? -14.344 1.792 -1.423 1 91.44 197 ARG B CA 1
ATOM 3154 C C . ARG B 1 197 ? -14.414 2.002 0.086 1 91.44 197 ARG B C 1
ATOM 3156 O O . ARG B 1 197 ? -14.523 1.038 0.847 1 91.44 197 ARG B O 1
ATOM 3163 N N . MET B 1 198 ? -14.375 3.209 0.442 1 91.19 198 MET B N 1
ATOM 3164 C CA . MET B 1 198 ? -14.469 3.496 1.87 1 91.19 198 MET B CA 1
ATOM 3165 C C . MET B 1 198 ? -15.844 3.115 2.408 1 91.19 198 MET B C 1
ATOM 3167 O O . MET B 1 198 ? -15.961 2.602 3.523 1 91.19 198 MET B O 1
ATOM 3171 N N . THR B 1 199 ? -16.859 3.412 1.64 1 91.69 199 THR B N 1
ATOM 3172 C CA . THR B 1 199 ? -18.219 3.025 2.029 1 91.69 199 THR B CA 1
ATOM 3173 C C . THR B 1 199 ? -18.312 1.514 2.219 1 91.69 199 THR B C 1
ATOM 3175 O O . THR B 1 199 ? -18.891 1.041 3.197 1 91.69 199 THR B O 1
ATOM 3178 N N . TRP B 1 200 ? -17.75 0.76 1.294 1 92.94 200 TRP B N 1
ATOM 3179 C CA . TRP B 1 200 ? -17.734 -0.693 1.425 1 92.94 200 TRP B CA 1
ATOM 3180 C C . TRP B 1 200 ? -16.984 -1.117 2.684 1 92.94 200 TRP B C 1
ATOM 3182 O O . TRP B 1 200 ? -17.438 -1.998 3.416 1 92.94 200 TRP B O 1
ATOM 3192 N N . ALA B 1 201 ? -15.812 -0.52 2.941 1 93.25 201 ALA B N 1
ATOM 3193 C CA . ALA B 1 201 ? -14.992 -0.859 4.102 1 93.25 201 ALA B CA 1
ATOM 3194 C C . ALA B 1 201 ? -15.758 -0.632 5.402 1 93.25 201 ALA B C 1
ATOM 3196 O O . ALA B 1 201 ? -15.742 -1.481 6.297 1 93.25 201 ALA B O 1
ATOM 3197 N N . LEU B 1 202 ? -16.438 0.488 5.465 1 93.56 202 LEU B N 1
ATOM 3198 C CA . LEU B 1 202 ? -17.203 0.822 6.668 1 93.56 202 LEU B CA 1
ATOM 3199 C C . LEU B 1 202 ? -18.375 -0.132 6.859 1 93.56 202 LEU B C 1
ATOM 3201 O O . LEU B 1 202 ? -18.672 -0.545 7.984 1 93.56 202 LEU B O 1
ATOM 3205 N N . ARG B 1 203 ? -19.016 -0.474 5.789 1 91.75 203 ARG B N 1
ATOM 3206 C CA . ARG B 1 203 ? -20.109 -1.44 5.852 1 91.75 203 ARG B CA 1
ATOM 3207 C C . ARG B 1 203 ? -19.625 -2.777 6.402 1 91.75 203 ARG B C 1
ATOM 3209 O O . ARG B 1 203 ? -20.359 -3.457 7.125 1 91.75 203 ARG B O 1
ATOM 3216 N N . GLY B 1 204 ? -18.406 -3.119 6.09 1 92.94 204 GLY B N 1
ATOM 3217 C CA . GLY B 1 204 ? -17.844 -4.402 6.484 1 92.94 204 GLY B CA 1
ATOM 3218 C C . GLY B 1 204 ? -17.609 -4.523 7.98 1 92.94 204 GLY B C 1
ATOM 3219 O O . GLY B 1 204 ? -17.547 -5.633 8.516 1 92.94 204 GLY B O 1
ATOM 3220 N N . ILE B 1 205 ? -17.516 -3.406 8.625 1 93.56 205 ILE B N 1
ATOM 3221 C CA . ILE B 1 205 ? -17.203 -3.473 10.047 1 93.56 205 ILE B CA 1
ATOM 3222 C C . ILE B 1 205 ? -18.391 -2.971 10.859 1 93.56 205 ILE B C 1
ATOM 3224 O O . ILE B 1 205 ? -18.328 -2.902 12.094 1 93.56 205 ILE B O 1
ATOM 3228 N N . ARG B 1 206 ? -19.359 -2.551 10.156 1 91.56 206 ARG B N 1
ATOM 3229 C CA . ARG B 1 206 ? -20.531 -2.049 10.852 1 91.56 206 ARG B CA 1
ATOM 3230 C C . ARG B 1 206 ? -21.328 -3.193 11.469 1 91.56 206 ARG B C 1
ATOM 3232 O O . ARG B 1 206 ? -21.5 -4.246 10.852 1 91.56 206 ARG B O 1
ATOM 3239 N N . ARG B 1 207 ? -21.703 -3.072 12.688 1 83.75 207 ARG B N 1
ATOM 3240 C CA . ARG B 1 207 ? -22.562 -4.055 13.328 1 83.75 207 ARG B CA 1
ATOM 3241 C C . ARG B 1 207 ? -24.031 -3.775 13.023 1 83.75 207 ARG B C 1
ATOM 3243 O O . ARG B 1 207 ? -24.516 -2.658 13.219 1 83.75 207 ARG B O 1
ATOM 3250 N N . VAL B 1 208 ? -24.625 -4.57 12.055 1 65.38 208 VAL B N 1
ATOM 3251 C CA . VAL B 1 208 ? -26.047 -4.43 11.781 1 65.38 208 VAL B CA 1
ATOM 3252 C C . VAL B 1 208 ? -26.859 -5.113 12.883 1 65.38 208 VAL B C 1
ATOM 3254 O O . VAL B 1 208 ? -26.406 -6.102 13.469 1 65.38 208 VAL B O 1
#

pLDDT: mean 86.78, std 10.87, range [40.03, 98.06]

Sequence (416 aa):
MPKRKSTREHLLNTGAMIVGESGLRALTVRGLSLRAGTNTGSFVYHFGNREAFLTELLERWYEPLFTGIRTHANIHLPAFEKLEAILGDVMEFLLRHGQFIAQLVLDALAGEQAAIRFISGIHTRHPLVLLETIREAQQEGSVLMGDPMNILIYLVCCGGAPFILSGQLQVHDPKAARPVLDLLGSILNDPESARQRMTWALRGIRRVMPKRKSTREHLLNTGAMIVGESGLRALTVRGLSLRAGTNTGSFVYHFGNREAFLTELLERWYEPLFTGIRTHANIHLPAFEKLEAILGDVMEFLLRHGQFIAQLVLDALAGEQAAIRFISGIHTRHPLVLLETIREAQQEGSVLMGDPMNILIYLVCCGGAPFILSGQLQVHDPKAARPVLDLLGSILNDPESARQRMTWALRGIRRV

Organism: Akkermansia muciniphila (strain ATCC BAA-835 / DSM 22959 / JCM 33894 / BCRC 81048 / CCUG 64013 / CIP 107961 / Muc) (NCBI:txid349741)

Solvent-accessible surface area (backbone atoms only — not comparable to full-atom values): 21949 Å² total; per-residue (Å²): 120,79,79,72,66,49,70,62,52,46,47,48,54,46,44,49,52,48,29,74,75,58,30,71,84,66,61,41,65,65,58,47,20,56,74,59,70,54,49,60,67,60,48,38,70,73,45,61,47,67,58,52,42,48,43,49,50,50,48,61,69,47,42,62,58,53,54,54,39,54,56,44,68,69,48,95,53,62,38,58,60,34,43,52,52,37,51,49,53,52,48,52,49,41,72,74,40,19,50,58,51,22,44,42,54,50,38,27,68,72,62,37,60,49,42,36,53,50,60,59,53,42,61,76,44,66,55,40,54,50,39,52,32,46,48,48,10,36,74,73,52,46,27,52,89,70,60,50,66,60,52,47,51,41,53,48,26,49,62,44,39,44,30,35,52,51,16,43,36,60,66,63,45,46,78,75,30,35,64,50,38,72,71,41,39,68,55,46,71,26,65,67,54,47,50,48,46,46,52,27,48,51,51,22,40,42,45,128,119,80,78,75,68,48,71,63,54,46,47,49,54,48,46,50,53,48,30,73,74,58,31,70,84,65,62,40,66,67,60,47,20,56,74,58,70,54,49,57,66,58,48,38,71,74,45,58,45,67,57,54,42,49,43,50,49,50,50,61,68,48,41,63,58,54,54,54,40,54,56,43,69,70,48,95,54,61,37,58,59,35,44,53,53,37,51,50,52,52,49,52,50,42,73,75,40,17,49,58,50,23,44,41,53,50,38,26,67,72,63,36,61,49,42,37,53,51,62,60,53,41,62,77,43,66,55,38,54,51,40,52,33,46,47,48,12,35,74,73,53,46,27,53,88,73,60,50,65,58,53,47,50,40,54,46,28,49,62,44,38,42,29,36,52,51,15,42,37,59,66,59,47,46,76,74,30,36,62,51,37,71,72,41,37,68,56,45,70,27,66,68,54,48,51,49,44,46,52,27,48,50,51,23,40,42,45,128